Protein AF-A0A8J2EA40-F1 (afdb_monomer_lite)

Secondary structure (DSSP, 8-state):
-------HHHHHHHTSS-SSHHHHHHHHHHHHHHHHT-S-HHHHHHT--S-HHHHHHHHHHHHHHTT-HHHHHHHHT-S-HHHHHHHTT-HHHHSS-STTSSHHHHIIIIITTS-HHHHHHHHHHHHHH-TT-HHHHHHHHHHHHHHH-HHHHGGGGGTS-HHHHHHHHTTS---HHHHHHHHHH-HHHHHHHHHHHTT-GGG--GGGGTTTHHHHHHH-HHHHHHHHTT-S-PPPPPHHHHHHHHHHSHHHHHH-HHHHHTTS-HHHHHHHS-HHHHHHHHHHHHHH-GGGHHHHTSGGGTTS-HHHHHHHHHHHHHHHHSS-GGG-GGG--HHHHTTS-HHHHHHHHHHHHHHT--TTGGGGS-GGG-SGGGS-HHHHHHHHHHHHHHS-GGGHHHHHHHHHHHHHHHT-HHHHHHHHHHHHHHHTTS-HHHHHHHHHHHHHHSTTS---TT-

Foldseek 3Di:
DDDPPDDLVRVQLVPADDDDPVVSLVSLLVLLVVLLPDPDSPVCLVPDPGDPVSSLVSQLSNCLVVVPQVSLLVQLLDPDVSSLVSSLVSLVNQQPPDPCNALVNCLPRHPVRHDPVSLLSNLLSNLVRPLVPQVRLLSNLVSCCVPPNNVSSVSSLLRHDLVSVLVVLVVDQDFQVSLVSCCVVPVPSSLVSLVVCLVPPVRDDQVRCVVVLLVCCQPPVVSSLSNQQSDPRHAADDLVSLVSNCVRPVVVCLVPVVSCLVRHDLVSCLVPDDPVSLLSNLLVCLLVCVPCLVVCPDDSSVSDDPLSSLVSNQVSCCVNPVDGPLVPLVSCALVNLLNDDLVSSQVSLVVVVVVPPPPPPQLPDALSRNSLLSHALVRSVVVLVVVCVPDDPVSNLRSLLNNLSSCLSVLPQVSNLVSVVVCCVPCVPPDPVSVVSSVVSNVVRCPPHDHDPSD

Structure (mmCIF, N/CA/C/O backbone):
data_AF-A0A8J2EA40-F1
#
_entry.id   AF-A0A8J2EA40-F1
#
loop_
_atom_site.group_PDB
_atom_site.id
_atom_site.type_symbol
_atom_site.label_atom_id
_atom_site.label_alt_id
_atom_site.label_comp_id
_atom_site.label_asym_id
_atom_site.label_entity_id
_atom_site.label_seq_id
_atom_site.pdbx_PDB_ins_code
_atom_site.Cartn_x
_atom_site.Cartn_y
_atom_site.Cartn_z
_atom_site.occupancy
_atom_site.B_iso_or_equiv
_atom_site.auth_seq_id
_atom_site.auth_comp_id
_atom_site.auth_asym_id
_atom_site.auth_atom_id
_atom_site.pdbx_PDB_model_num
ATOM 1 N N . MET A 1 1 ? -12.574 29.149 -49.553 1.00 36.94 1 MET A N 1
ATOM 2 C CA . MET A 1 1 ? -12.068 27.848 -49.063 1.00 36.94 1 MET A CA 1
ATOM 3 C C . MET A 1 1 ? -10.629 27.710 -49.515 1.00 36.94 1 MET A C 1
ATOM 5 O O . MET A 1 1 ? -10.397 27.575 -50.707 1.00 36.94 1 MET A O 1
ATOM 9 N N . SER A 1 2 ? -9.678 27.846 -48.591 1.00 34.12 2 SER A N 1
ATOM 10 C CA . SER A 1 2 ? -8.262 27.623 -48.888 1.00 34.12 2 SER A CA 1
ATOM 11 C C . SER A 1 2 ? -8.058 26.129 -49.131 1.00 34.12 2 SER A C 1
ATOM 13 O O . SER A 1 2 ? -8.365 25.318 -48.256 1.00 34.12 2 SER A O 1
ATOM 15 N N . ILE A 1 3 ? -7.623 25.762 -50.335 1.00 39.41 3 ILE A N 1
ATOM 16 C CA . ILE A 1 3 ? -7.207 24.399 -50.654 1.00 39.41 3 ILE A CA 1
ATOM 17 C C . ILE A 1 3 ? -5.981 24.135 -49.779 1.00 39.41 3 ILE A C 1
ATOM 19 O O . ILE A 1 3 ? -4.915 24.689 -50.027 1.00 39.41 3 ILE A O 1
ATOM 23 N N . MET A 1 4 ? -6.140 23.337 -48.720 1.00 43.72 4 MET A N 1
ATOM 24 C CA . MET A 1 4 ? -5.004 22.811 -47.967 1.00 43.72 4 MET A CA 1
ATOM 25 C C . MET A 1 4 ? -4.127 22.039 -48.953 1.00 43.72 4 MET A C 1
ATOM 27 O O . MET A 1 4 ? -4.478 20.932 -49.367 1.00 43.72 4 MET A O 1
ATOM 31 N N . GLU A 1 5 ? -3.006 22.627 -49.362 1.00 45.50 5 GLU A N 1
ATOM 32 C CA . GLU A 1 5 ? -2.015 21.928 -50.164 1.00 45.50 5 GLU A CA 1
ATOM 33 C C . GLU A 1 5 ? -1.539 20.700 -49.382 1.00 45.50 5 GLU A C 1
ATOM 35 O O . GLU A 1 5 ? -0.847 20.793 -48.367 1.00 45.50 5 GLU A O 1
ATOM 40 N N . LEU A 1 6 ? -1.959 19.519 -49.839 1.00 56.78 6 LEU A N 1
ATOM 41 C CA . LEU A 1 6 ? -1.486 18.252 -49.303 1.00 56.78 6 LEU A CA 1
ATOM 42 C C . LEU A 1 6 ? 0.042 18.213 -49.406 1.00 56.78 6 LEU A C 1
ATOM 44 O O . LEU A 1 6 ? 0.597 18.400 -50.491 1.00 56.78 6 LEU A O 1
ATOM 48 N N . SER A 1 7 ? 0.703 17.930 -48.279 1.00 73.19 7 SER A N 1
ATOM 49 C CA . SER A 1 7 ? 2.152 17.716 -48.211 1.00 73.19 7 SER A CA 1
ATOM 50 C C . SER A 1 7 ? 2.620 16.782 -49.344 1.00 73.19 7 SER A C 1
ATOM 52 O O . SER A 1 7 ? 1.944 15.780 -49.601 1.00 73.19 7 SER A O 1
ATOM 54 N N . PRO A 1 8 ? 3.774 17.036 -49.995 1.00 75.12 8 PRO A N 1
ATOM 55 C CA . PRO A 1 8 ? 4.298 16.197 -51.080 1.00 75.12 8 PRO A CA 1
ATOM 56 C C . PRO A 1 8 ? 4.359 14.701 -50.739 1.00 75.12 8 PRO A C 1
ATOM 58 O O . PRO A 1 8 ? 4.125 13.851 -51.593 1.00 75.12 8 PRO A O 1
ATOM 61 N N . TYR A 1 9 ? 4.595 14.371 -49.464 1.00 78.75 9 TYR A N 1
ATOM 62 C CA . TYR A 1 9 ? 4.554 12.997 -48.964 1.00 78.75 9 TYR A CA 1
ATOM 63 C C . TYR A 1 9 ? 3.147 12.384 -49.019 1.00 78.75 9 TYR A C 1
ATOM 65 O O . TYR A 1 9 ? 2.987 11.229 -49.410 1.00 78.75 9 TYR A O 1
ATOM 73 N N . LEU A 1 10 ? 2.124 13.153 -48.632 1.00 77.12 10 LEU A N 1
ATOM 74 C CA . LEU A 1 10 ? 0.735 12.701 -48.648 1.00 77.12 10 LEU A CA 1
ATOM 75 C C . LEU A 1 10 ? 0.237 12.486 -50.075 1.00 77.12 10 LEU A C 1
ATOM 77 O O . LEU A 1 10 ? -0.485 11.526 -50.298 1.00 77.12 10 LEU A O 1
ATOM 81 N N . LYS A 1 11 ? 0.649 13.312 -51.042 1.00 81.38 11 LYS A N 1
ATOM 82 C CA . LYS A 1 11 ? 0.340 13.067 -52.462 1.00 81.38 11 LYS A CA 1
ATOM 83 C C . LYS A 1 11 ? 1.000 11.770 -52.947 1.00 81.38 11 LYS A C 1
ATOM 85 O O . LYS A 1 11 ? 0.308 10.859 -53.387 1.00 81.38 11 LYS A O 1
ATOM 90 N N . ALA A 1 12 ? 2.303 11.628 -52.707 1.00 83.25 12 ALA A N 1
ATOM 91 C CA . ALA A 1 12 ? 3.074 10.455 -53.112 1.00 83.25 12 ALA A CA 1
ATOM 92 C C . ALA A 1 12 ? 2.552 9.132 -52.520 1.00 83.25 12 ALA A C 1
ATOM 94 O O . ALA A 1 12 ? 2.499 8.116 -53.207 1.00 83.25 12 ALA A O 1
ATOM 95 N N . ILE A 1 13 ? 2.147 9.104 -51.243 1.00 81.62 13 ILE A N 1
ATOM 96 C CA . ILE A 1 13 ? 1.624 7.873 -50.628 1.00 81.62 13 ILE A CA 1
ATOM 97 C C . ILE A 1 13 ? 0.230 7.507 -51.159 1.00 81.62 13 ILE A C 1
ATOM 99 O O . ILE A 1 13 ? -0.165 6.342 -51.074 1.00 81.62 13 ILE A O 1
ATOM 103 N N . GLN A 1 14 ? -0.531 8.456 -51.721 1.00 83.56 14 GLN A N 1
ATOM 104 C CA . GLN A 1 14 ? -1.805 8.132 -52.370 1.00 83.56 14 GLN A CA 1
ATOM 105 C C . GLN A 1 14 ? -1.627 7.350 -53.671 1.00 83.56 14 GLN A C 1
ATOM 107 O O . GLN A 1 14 ? -2.450 6.484 -53.949 1.00 83.56 14 GLN A O 1
ATOM 112 N N . GLU A 1 15 ? -0.516 7.559 -54.373 1.00 82.88 15 GLU A N 1
ATOM 113 C CA . GLU A 1 15 ? -0.166 6.867 -55.623 1.00 82.88 15 GLU A CA 1
ATOM 114 C C . GLU A 1 15 ? 0.299 5.414 -55.400 1.00 82.88 15 GLU A C 1
ATOM 116 O O . GLU A 1 15 ? 0.370 4.618 -56.335 1.00 82.88 15 GLU A O 1
ATOM 121 N N . VAL A 1 16 ? 0.588 5.023 -54.153 1.00 84.69 16 VAL A N 1
ATOM 122 C CA . VAL A 1 16 ? 0.976 3.647 -53.815 1.00 84.69 16 VAL A CA 1
ATOM 123 C C . VAL A 1 16 ? -0.249 2.740 -53.732 1.00 84.69 16 VAL A C 1
ATOM 125 O O . VAL A 1 16 ? -1.196 3.018 -52.995 1.00 84.69 16 VAL A O 1
ATOM 128 N N . SER A 1 17 ? -0.175 1.587 -54.402 1.00 81.50 17 SER A N 1
ATOM 129 C CA . SER A 1 17 ? -1.202 0.542 -54.358 1.00 81.50 17 SER A CA 1
ATOM 130 C C . SER A 1 17 ? -1.531 0.103 -52.922 1.00 81.50 17 SER A C 1
ATOM 132 O O . SER A 1 17 ? -0.632 -0.291 -52.170 1.00 81.50 17 SER A O 1
ATOM 134 N N . GLY A 1 18 ? -2.816 0.104 -52.565 1.00 83.88 18 GLY A N 1
ATOM 135 C CA . GLY A 1 18 ? -3.320 -0.311 -51.253 1.00 83.88 18 GLY A CA 1
ATOM 136 C C . GLY A 1 18 ? -4.407 0.632 -50.744 1.00 83.88 18 GLY A C 1
ATOM 137 O O . GLY A 1 18 ? -4.333 1.839 -50.955 1.00 83.88 18 GLY A O 1
ATOM 138 N N . SER A 1 19 ? -5.411 0.091 -50.064 1.00 83.50 19 SER A N 1
ATOM 139 C CA . SER A 1 19 ? -6.543 0.855 -49.521 1.00 83.50 19 SER A CA 1
ATOM 140 C C . SER A 1 19 ? -6.271 1.381 -48.107 1.00 83.50 19 SER A C 1
ATOM 142 O O . SER A 1 19 ? -6.790 2.421 -47.707 1.00 83.50 19 SER A O 1
ATOM 144 N N . THR A 1 20 ? -5.393 0.703 -47.362 1.00 87.00 20 THR A N 1
ATOM 145 C CA . THR A 1 20 ? -5.011 1.069 -45.990 1.00 87.00 20 THR A CA 1
ATOM 146 C C . THR A 1 20 ? -3.537 1.477 -45.896 1.00 87.00 20 THR A C 1
ATOM 148 O O . THR A 1 20 ? -2.718 1.013 -46.697 1.00 87.00 20 THR A O 1
ATOM 151 N N . PRO A 1 21 ? -3.132 2.275 -44.883 1.00 81.00 21 PRO A N 1
ATOM 152 C CA . PRO A 1 21 ? -1.721 2.585 -44.653 1.00 81.00 21 PRO A CA 1
ATOM 153 C C . PRO A 1 21 ? -0.853 1.320 -44.609 1.00 81.00 21 PRO A C 1
ATOM 155 O O . PRO A 1 21 ? 0.149 1.225 -45.313 1.00 81.00 21 PRO A O 1
ATOM 158 N N . GLY A 1 22 ? -1.280 0.291 -43.869 1.00 84.06 22 GLY A N 1
ATOM 159 C CA . GLY A 1 22 ? -0.542 -0.970 -43.749 1.00 84.06 22 GLY A CA 1
ATOM 160 C C . GLY A 1 22 ? -0.351 -1.722 -45.074 1.00 84.06 22 GLY A C 1
ATOM 161 O O . GLY A 1 22 ? 0.662 -2.398 -45.255 1.00 84.06 22 GLY A O 1
ATOM 162 N N . GLU A 1 23 ? -1.285 -1.617 -46.020 1.00 86.50 23 GLU A N 1
ATOM 163 C CA . GLU A 1 23 ? -1.128 -2.172 -47.374 1.00 86.50 23 GLU A CA 1
ATOM 164 C C . GLU A 1 23 ? -0.116 -1.388 -48.201 1.00 86.50 23 GLU A C 1
ATOM 166 O O . GLU A 1 23 ? 0.748 -1.992 -48.837 1.00 86.50 23 GLU A O 1
ATOM 171 N N . LYS A 1 24 ? -0.152 -0.057 -48.111 1.00 86.12 24 LYS A N 1
ATOM 172 C CA . LYS A 1 24 ? 0.788 0.827 -48.809 1.00 86.12 24 LYS A CA 1
ATOM 173 C C . LYS A 1 24 ? 2.226 0.616 -48.331 1.00 86.12 24 LYS A C 1
ATOM 175 O O . LYS A 1 24 ? 3.139 0.461 -49.142 1.00 86.12 24 LYS A O 1
ATOM 180 N N . TYR A 1 25 ? 2.443 0.474 -47.019 1.00 85.38 25 TYR A N 1
ATOM 181 C CA . TYR A 1 25 ? 3.759 0.098 -46.478 1.00 85.38 25 TYR A CA 1
ATOM 182 C C . TYR A 1 25 ? 4.212 -1.292 -46.948 1.00 85.38 25 TYR A C 1
ATOM 184 O O . TYR A 1 25 ? 5.392 -1.477 -47.259 1.00 85.38 25 TYR A O 1
ATOM 192 N N . ARG A 1 26 ? 3.295 -2.268 -47.039 1.00 86.88 26 ARG A N 1
ATOM 193 C CA . ARG A 1 26 ? 3.602 -3.601 -47.588 1.00 86.88 26 ARG A CA 1
ATOM 194 C C . ARG A 1 26 ? 3.991 -3.527 -49.064 1.00 86.88 26 ARG A C 1
ATOM 196 O O . ARG A 1 26 ? 4.945 -4.199 -49.450 1.00 86.88 26 ARG A O 1
ATOM 203 N N . ALA A 1 27 ? 3.318 -2.706 -49.868 1.00 86.50 27 ALA A N 1
ATOM 204 C CA . ALA A 1 27 ? 3.673 -2.482 -51.268 1.00 86.50 27 ALA A CA 1
ATOM 205 C C . ALA A 1 27 ? 5.092 -1.906 -51.413 1.00 86.50 27 ALA A C 1
ATOM 207 O O . ALA A 1 27 ? 5.901 -2.477 -52.144 1.00 86.50 27 ALA A O 1
ATOM 208 N N . ILE A 1 28 ? 5.446 -0.880 -50.629 1.00 86.38 28 ILE A N 1
ATOM 209 C CA . ILE A 1 28 ? 6.811 -0.315 -50.604 1.00 86.38 28 ILE A CA 1
ATOM 210 C C . ILE A 1 28 ? 7.852 -1.394 -50.260 1.00 86.38 28 ILE A C 1
ATOM 212 O O . ILE A 1 28 ? 8.895 -1.497 -50.904 1.00 86.38 28 ILE A O 1
ATOM 216 N N . ASN A 1 29 ? 7.567 -2.246 -49.272 1.00 86.62 29 ASN A N 1
ATOM 217 C CA . ASN A 1 29 ? 8.498 -3.303 -48.869 1.00 86.62 29 ASN A CA 1
ATOM 218 C C . ASN A 1 29 ? 8.631 -4.409 -49.928 1.00 86.62 29 ASN A C 1
ATOM 220 O O . ASN A 1 29 ? 9.714 -4.967 -50.093 1.00 86.62 29 ASN A O 1
ATOM 224 N N . ARG A 1 30 ? 7.561 -4.713 -50.676 1.00 88.31 30 ARG A N 1
ATOM 225 C CA . ARG A 1 30 ? 7.625 -5.639 -51.820 1.00 88.31 30 ARG A CA 1
ATOM 226 C C . ARG A 1 30 ? 8.523 -5.095 -52.927 1.00 88.31 30 ARG A C 1
ATOM 228 O O . ARG A 1 30 ? 9.277 -5.870 -53.507 1.00 88.31 30 ARG A O 1
ATOM 235 N N . ILE A 1 31 ? 8.468 -3.789 -53.197 1.00 87.06 31 ILE A N 1
ATOM 236 C CA . ILE A 1 31 ? 9.365 -3.135 -54.161 1.00 87.06 31 ILE A CA 1
ATOM 237 C C . ILE A 1 31 ? 10.819 -3.288 -53.705 1.00 87.06 31 ILE A C 1
ATOM 239 O O . ILE A 1 31 ? 11.643 -3.781 -54.472 1.00 87.06 31 ILE A O 1
ATOM 243 N N . ALA A 1 32 ? 11.120 -2.964 -52.442 1.00 87.19 32 ALA A N 1
ATOM 244 C CA . ALA A 1 32 ? 12.459 -3.147 -51.879 1.00 87.19 32 ALA A CA 1
ATOM 245 C C . ALA A 1 32 ? 12.950 -4.597 -52.022 1.00 87.19 32 ALA A C 1
ATOM 247 O O . ALA A 1 32 ? 14.068 -4.827 -52.475 1.00 87.19 32 ALA A O 1
ATOM 248 N N . PHE A 1 33 ? 12.098 -5.580 -51.712 1.00 86.38 33 PHE A N 1
ATOM 249 C CA . PHE A 1 33 ? 12.449 -6.997 -51.813 1.00 86.38 33 PHE A CA 1
ATOM 250 C C . PHE A 1 33 ? 12.728 -7.448 -53.252 1.00 86.38 33 PHE A C 1
ATOM 252 O O . PHE A 1 33 ? 13.712 -8.142 -53.487 1.00 86.38 33 PHE A O 1
ATOM 259 N N . LYS A 1 34 ? 11.917 -7.016 -54.226 1.00 86.50 34 LYS A N 1
ATOM 260 C CA . LYS A 1 34 ? 12.163 -7.304 -55.651 1.00 86.50 34 LYS A CA 1
ATOM 261 C C . LYS A 1 34 ? 13.506 -6.741 -56.120 1.00 86.50 34 LYS A C 1
ATOM 263 O O . LYS A 1 34 ? 14.219 -7.392 -56.877 1.00 86.50 34 LYS A O 1
ATOM 268 N N . LEU A 1 35 ? 13.856 -5.541 -55.657 1.00 87.25 35 LEU A N 1
ATOM 269 C CA . LEU A 1 35 ? 15.105 -4.884 -56.032 1.00 87.25 35 LEU A CA 1
ATOM 270 C C . LEU A 1 35 ? 16.344 -5.551 -55.420 1.00 87.25 35 LEU A C 1
ATOM 272 O O . LEU A 1 35 ? 17.404 -5.476 -56.034 1.00 87.25 35 LEU A O 1
ATOM 276 N N . LEU A 1 36 ? 16.228 -6.249 -54.282 1.00 86.44 36 LEU A N 1
ATOM 277 C CA . LEU A 1 36 ? 17.349 -6.995 -53.684 1.00 86.44 36 LEU A CA 1
ATOM 278 C C . LEU A 1 36 ? 17.890 -8.104 -54.597 1.00 86.44 36 LEU A C 1
ATOM 280 O O . LEU A 1 36 ? 19.070 -8.427 -54.516 1.00 86.44 36 LEU A O 1
ATOM 284 N N . SER A 1 37 ? 17.056 -8.665 -55.476 1.00 80.62 37 SER A N 1
ATOM 285 C CA . SER A 1 37 ? 17.460 -9.691 -56.447 1.00 80.62 37 SER A CA 1
ATOM 286 C C . SER A 1 37 ? 18.111 -9.116 -57.714 1.00 80.62 37 SER A C 1
ATOM 288 O O . SER A 1 37 ? 18.536 -9.875 -58.585 1.00 80.62 37 SER A O 1
ATOM 290 N N . SER A 1 38 ? 18.186 -7.788 -57.854 1.00 82.56 38 SER A N 1
ATOM 291 C CA . SER A 1 38 ? 18.781 -7.145 -59.029 1.00 82.56 38 SER A CA 1
ATOM 292 C C . SER A 1 38 ? 20.309 -7.142 -58.973 1.00 82.56 38 SER A C 1
ATOM 294 O O . SER A 1 38 ? 20.906 -6.777 -57.961 1.00 82.56 38 SER A O 1
ATOM 296 N N . ARG A 1 39 ? 20.959 -7.431 -60.111 1.00 72.94 39 ARG A N 1
ATOM 297 C CA . ARG A 1 39 ? 22.425 -7.326 -60.266 1.00 72.94 39 ARG A CA 1
ATOM 298 C C . ARG A 1 39 ? 22.952 -5.899 -60.067 1.00 72.94 39 ARG A C 1
ATOM 300 O O . ARG A 1 39 ? 24.112 -5.730 -59.713 1.00 72.94 39 ARG A O 1
ATOM 307 N N . ASN A 1 40 ? 22.131 -4.870 -60.306 1.00 82.12 40 ASN A N 1
ATOM 308 C CA . ASN A 1 40 ? 22.517 -3.471 -60.104 1.00 82.12 40 ASN A CA 1
ATOM 309 C C . ASN A 1 40 ? 21.381 -2.678 -59.449 1.00 82.12 40 ASN A C 1
ATOM 311 O O . ASN A 1 40 ? 20.552 -2.044 -60.111 1.00 82.12 40 ASN A O 1
ATOM 315 N N . ILE A 1 41 ? 21.375 -2.710 -58.119 1.00 82.19 41 ILE A N 1
ATOM 316 C CA . ILE A 1 41 ? 20.369 -2.073 -57.266 1.00 82.19 41 ILE A CA 1
ATOM 317 C C . ILE A 1 41 ? 20.305 -0.558 -57.500 1.00 82.19 41 ILE A C 1
ATOM 319 O O . ILE A 1 41 ? 19.214 -0.023 -57.673 1.00 82.19 41 ILE A O 1
ATOM 323 N N . LYS A 1 42 ? 21.453 0.131 -57.595 1.00 79.50 42 LYS A N 1
ATOM 324 C CA . LYS A 1 42 ? 21.507 1.592 -57.800 1.00 79.50 42 LYS A CA 1
ATOM 325 C C . LYS A 1 42 ? 20.849 2.012 -59.116 1.00 79.50 42 LYS A C 1
ATOM 327 O O . LYS A 1 42 ? 20.082 2.970 -59.140 1.00 79.50 42 LYS A O 1
ATOM 332 N N . ARG A 1 43 ? 21.118 1.292 -60.211 1.00 79.81 43 ARG A N 1
ATOM 333 C CA . ARG A 1 43 ? 20.484 1.562 -61.514 1.00 79.81 43 ARG A CA 1
ATOM 334 C C . ARG A 1 43 ? 18.992 1.228 -61.493 1.00 79.81 43 ARG A C 1
ATOM 336 O O . ARG A 1 43 ? 18.191 1.994 -62.012 1.00 79.81 43 ARG A O 1
ATOM 343 N N . SER A 1 44 ? 18.627 0.115 -60.859 1.00 81.56 44 SER A N 1
ATOM 344 C CA . SER A 1 44 ? 17.232 -0.343 -60.781 1.00 81.56 44 SER A CA 1
ATOM 345 C C . SER A 1 44 ? 16.358 0.602 -59.959 1.00 81.56 44 SER A C 1
ATOM 347 O O . SER A 1 44 ? 15.199 0.812 -60.288 1.00 81.56 44 SER A O 1
ATOM 349 N N . LEU A 1 45 ? 16.928 1.202 -58.917 1.00 81.88 45 LEU A N 1
ATOM 350 C CA . LEU A 1 45 ? 16.254 2.189 -58.091 1.00 81.88 45 LEU A CA 1
ATOM 351 C C . LEU A 1 45 ? 16.104 3.546 -58.799 1.00 81.88 45 LEU A C 1
ATOM 353 O O . LEU A 1 45 ? 15.044 4.160 -58.712 1.00 81.88 45 LEU A O 1
ATOM 357 N N . LYS A 1 46 ? 17.128 4.000 -59.539 1.00 81.50 46 LYS A N 1
ATOM 358 C CA . LYS A 1 46 ? 17.033 5.223 -60.359 1.00 81.50 46 LYS A CA 1
ATOM 359 C C . LYS A 1 46 ? 15.940 5.115 -61.421 1.00 81.50 46 LYS A C 1
ATOM 361 O O . LYS A 1 46 ? 15.195 6.067 -61.620 1.00 81.50 46 LYS A O 1
ATOM 366 N N . ASN A 1 47 ? 15.829 3.943 -62.043 1.00 81.81 47 ASN A N 1
ATOM 367 C CA . ASN A 1 47 ? 14.856 3.653 -6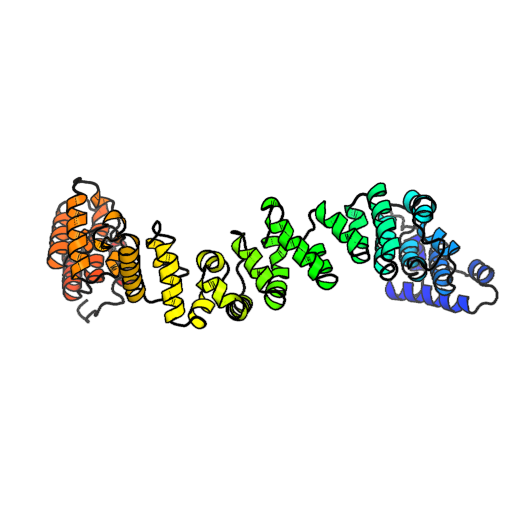3.096 1.00 81.81 47 ASN A CA 1
ATOM 368 C C . ASN A 1 47 ? 13.479 3.229 -62.558 1.00 81.81 47 ASN A C 1
ATOM 370 O O . ASN A 1 47 ? 12.609 2.860 -63.343 1.00 81.81 47 ASN A O 1
ATOM 374 N N . LEU A 1 48 ? 13.289 3.218 -61.236 1.00 82.75 48 LEU A N 1
ATOM 375 C CA . LEU A 1 48 ? 12.017 2.861 -60.6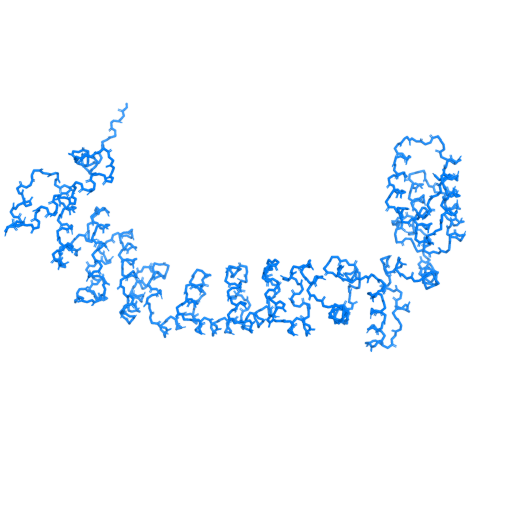32 1.00 82.75 48 LEU A CA 1
ATOM 376 C C . LEU A 1 48 ? 11.017 4.002 -60.859 1.00 82.75 48 LEU A C 1
ATOM 378 O O . LEU A 1 48 ? 11.221 5.110 -60.357 1.00 82.75 48 LEU A O 1
ATOM 382 N N . ASP A 1 49 ? 9.934 3.703 -61.573 1.00 81.19 49 ASP A N 1
ATOM 383 C CA . ASP A 1 49 ? 8.786 4.596 -61.720 1.00 81.19 49 ASP A CA 1
ATOM 384 C C . ASP A 1 49 ? 7.992 4.631 -60.404 1.00 81.19 49 ASP A C 1
ATOM 386 O O . ASP A 1 49 ? 7.103 3.818 -60.144 1.00 81.19 49 ASP A O 1
ATOM 390 N N . PHE A 1 50 ? 8.455 5.475 -59.481 1.00 81.12 50 PHE A N 1
ATOM 391 C CA . PHE A 1 50 ? 7.935 5.590 -58.124 1.00 81.12 50 PHE A CA 1
ATOM 392 C C . PHE A 1 50 ? 8.238 6.979 -57.556 1.00 81.12 50 PHE A C 1
ATOM 394 O O . PHE A 1 50 ? 9.286 7.541 -57.885 1.00 81.12 50 PHE A O 1
ATOM 401 N N . PRO A 1 51 ? 7.396 7.540 -56.670 1.00 83.00 51 PRO A N 1
ATOM 402 C CA . PRO A 1 51 ? 7.620 8.884 -56.150 1.00 83.00 51 PRO A CA 1
ATOM 403 C C . PRO A 1 51 ? 8.958 9.020 -55.420 1.00 83.00 51 PRO A C 1
ATOM 405 O O . PRO A 1 51 ? 9.261 8.243 -54.511 1.00 83.00 51 PRO A O 1
ATOM 408 N N . GLU A 1 52 ? 9.736 10.048 -55.764 1.00 80.00 52 GLU A N 1
ATOM 409 C CA . GLU A 1 52 ? 11.099 10.262 -55.249 1.00 80.00 52 GLU A CA 1
ATOM 410 C C . GLU A 1 52 ? 11.146 10.314 -53.711 1.00 80.00 52 GLU A C 1
ATOM 412 O O . GLU A 1 52 ? 11.993 9.696 -53.068 1.00 80.00 52 GLU A O 1
ATOM 417 N N . VAL A 1 53 ? 10.146 10.954 -53.096 1.00 79.31 53 VAL A N 1
ATOM 418 C CA . VAL A 1 53 ? 10.004 11.052 -51.632 1.00 79.31 53 VAL A CA 1
ATOM 419 C C . VAL A 1 53 ? 9.842 9.672 -50.972 1.00 79.31 53 VAL A C 1
ATOM 421 O O . VAL A 1 53 ? 10.238 9.481 -49.819 1.00 79.31 53 VAL A O 1
ATOM 424 N N . LEU A 1 54 ? 9.276 8.696 -51.690 1.00 84.69 54 LEU A N 1
ATOM 425 C CA . LEU A 1 54 ? 9.093 7.323 -51.221 1.00 84.69 54 LEU A CA 1
ATOM 426 C C . LEU A 1 54 ? 10.227 6.385 -51.656 1.00 84.69 54 LEU A C 1
ATOM 428 O O . LEU A 1 54 ? 10.409 5.351 -51.008 1.00 84.69 54 LEU A O 1
ATOM 432 N N . LYS A 1 55 ? 11.027 6.739 -52.675 1.00 86.75 55 LYS A N 1
ATOM 433 C CA . LYS A 1 55 ? 12.249 5.992 -53.028 1.00 86.75 55 LYS A CA 1
ATOM 434 C C . LYS A 1 55 ? 13.213 5.925 -51.849 1.00 86.75 55 LYS A C 1
ATOM 436 O O . LYS A 1 55 ? 13.723 4.848 -51.568 1.00 86.75 55 LYS A O 1
ATOM 441 N N . LEU A 1 56 ? 13.334 7.002 -51.069 1.00 86.88 56 LEU A N 1
ATOM 442 C CA . LEU A 1 56 ? 14.108 7.005 -49.818 1.00 86.88 56 LEU A CA 1
ATOM 443 C C . LEU A 1 56 ? 13.651 5.906 -48.836 1.00 86.88 56 LEU A C 1
ATOM 445 O O . LEU A 1 56 ? 14.463 5.296 -48.146 1.00 86.88 56 LEU A O 1
ATOM 449 N N . LEU A 1 57 ? 12.350 5.595 -48.772 1.00 88.94 57 LEU A N 1
ATOM 450 C CA . LEU A 1 57 ? 11.842 4.522 -47.904 1.00 88.94 57 LEU A CA 1
ATOM 451 C C . LEU A 1 57 ? 12.197 3.122 -48.421 1.00 88.94 57 LEU A C 1
ATOM 453 O O . LEU A 1 57 ? 12.337 2.195 -47.615 1.00 88.94 57 LEU A O 1
ATOM 457 N N . VAL A 1 58 ? 12.309 2.970 -49.742 1.00 89.50 58 VAL A N 1
ATOM 458 C CA . VAL A 1 58 ? 12.773 1.748 -50.414 1.00 89.50 58 VAL A CA 1
ATOM 459 C C . VAL A 1 58 ? 14.281 1.584 -50.205 1.00 89.50 58 VAL A C 1
ATOM 461 O O . VAL A 1 58 ? 14.717 0.508 -49.801 1.00 89.50 58 VAL A O 1
ATOM 464 N N . GLU A 1 59 ? 15.058 2.653 -50.393 1.00 90.38 59 GLU A N 1
ATOM 465 C CA . GLU A 1 59 ? 16.510 2.700 -50.167 1.00 90.38 59 GLU A CA 1
ATOM 466 C C . GLU A 1 59 ? 16.893 2.250 -48.767 1.00 90.38 59 GLU A C 1
ATOM 468 O O . GLU A 1 59 ? 17.738 1.370 -48.612 1.00 90.38 59 GLU A O 1
ATOM 473 N N . VAL A 1 60 ? 16.243 2.812 -47.746 1.00 92.94 60 VAL A N 1
ATOM 474 C CA . VAL A 1 60 ? 16.524 2.455 -46.351 1.00 92.94 60 VAL A CA 1
ATOM 475 C C . VAL A 1 60 ? 16.220 0.989 -46.078 1.00 92.94 60 VAL A C 1
ATOM 477 O O . VAL A 1 60 ? 16.967 0.328 -45.360 1.00 92.94 60 VAL A O 1
ATOM 480 N N . GLU A 1 61 ? 15.144 0.454 -46.656 1.00 91.44 61 GLU A N 1
ATOM 481 C CA . GLU A 1 61 ? 14.785 -0.950 -46.463 1.00 91.44 61 GLU A CA 1
ATOM 482 C C . GLU A 1 61 ? 15.788 -1.891 -47.146 1.00 91.44 61 GLU A C 1
ATOM 484 O O . GLU A 1 61 ? 16.169 -2.909 -46.563 1.00 91.44 61 GLU A O 1
ATOM 489 N N . ILE A 1 62 ? 16.279 -1.525 -48.332 1.00 91.44 62 ILE A N 1
ATOM 490 C CA . ILE A 1 62 ? 17.361 -2.239 -49.020 1.00 91.44 62 ILE A CA 1
ATOM 491 C C . ILE A 1 62 ? 18.654 -2.179 -48.195 1.00 91.44 62 ILE A C 1
ATOM 493 O O . ILE A 1 62 ? 19.231 -3.224 -47.888 1.00 91.44 62 ILE A O 1
ATOM 497 N N . ALA A 1 63 ? 19.075 -0.983 -47.773 1.00 92.44 63 ALA A N 1
ATOM 498 C CA . ALA A 1 63 ? 20.284 -0.774 -46.976 1.00 92.44 63 ALA A CA 1
ATOM 499 C C . ALA A 1 63 ? 20.252 -1.569 -45.664 1.00 92.44 63 ALA A C 1
ATOM 501 O O . ALA A 1 63 ? 21.241 -2.195 -45.274 1.00 92.44 63 ALA A O 1
ATOM 502 N N . ARG A 1 64 ? 19.086 -1.619 -45.010 1.00 93.25 64 ARG A N 1
ATOM 503 C CA . ARG A 1 64 ? 18.857 -2.399 -43.788 1.00 93.25 64 ARG A CA 1
ATOM 504 C C . ARG A 1 64 ? 19.070 -3.894 -44.004 1.00 93.25 64 ARG A C 1
ATOM 506 O O . ARG A 1 64 ? 19.612 -4.559 -43.119 1.00 93.25 64 ARG A O 1
ATOM 513 N N . LYS A 1 65 ? 18.625 -4.425 -45.146 1.00 90.44 65 LYS A N 1
ATOM 514 C CA . LYS A 1 65 ? 18.745 -5.846 -45.504 1.00 90.44 65 LYS A CA 1
ATOM 515 C C . LYS A 1 65 ? 20.161 -6.218 -45.935 1.00 90.44 65 LYS A C 1
ATOM 517 O O . LYS A 1 65 ? 20.639 -7.274 -45.538 1.00 90.44 65 LYS A O 1
ATOM 522 N N . LEU A 1 66 ? 20.833 -5.336 -46.671 1.00 90.94 66 LEU A N 1
ATOM 523 C CA . LEU A 1 66 ? 22.216 -5.521 -47.128 1.00 90.94 66 LEU A CA 1
ATOM 524 C C . LEU A 1 66 ? 23.274 -5.135 -46.086 1.00 90.94 66 LEU A C 1
ATOM 526 O O . LEU A 1 66 ? 24.462 -5.214 -46.376 1.00 90.94 66 LEU A O 1
ATOM 530 N N . ARG A 1 67 ? 22.853 -4.711 -44.890 1.00 91.75 67 ARG A N 1
ATOM 531 C CA . ARG A 1 67 ? 23.730 -4.241 -43.810 1.00 91.75 67 ARG A CA 1
ATOM 532 C C . ARG A 1 67 ? 24.698 -3.130 -44.244 1.00 91.75 67 ARG A C 1
ATOM 534 O O . ARG A 1 67 ? 25.881 -3.184 -43.936 1.00 91.75 67 ARG A O 1
ATOM 541 N N . GLN A 1 68 ? 24.197 -2.126 -44.965 1.00 91.81 68 GLN A N 1
ATOM 542 C CA . GLN A 1 68 ? 24.997 -1.004 -45.477 1.00 91.81 68 GLN A CA 1
ATOM 543 C C . GLN A 1 68 ? 25.008 0.167 -44.480 1.00 91.81 68 GLN A C 1
ATOM 545 O O . GLN A 1 68 ? 24.016 0.897 -44.397 1.00 91.81 68 GLN A O 1
ATOM 550 N N . PRO A 1 69 ? 26.091 0.366 -43.706 1.00 90.31 69 PRO A N 1
ATOM 551 C CA . PRO A 1 69 ? 26.082 1.291 -42.577 1.00 90.31 69 PRO A CA 1
ATOM 552 C C . PRO A 1 69 ? 26.013 2.765 -43.003 1.00 90.31 69 PRO A C 1
ATOM 554 O O . PRO A 1 69 ? 25.258 3.520 -42.396 1.00 90.31 69 PRO A O 1
ATOM 557 N N . ASP A 1 70 ? 26.694 3.162 -44.083 1.00 91.25 70 ASP A N 1
ATOM 558 C CA . ASP A 1 70 ? 26.693 4.553 -44.571 1.00 91.25 70 ASP A CA 1
ATOM 559 C C . ASP A 1 70 ? 25.295 5.021 -44.997 1.00 91.25 70 ASP A C 1
ATOM 561 O O . ASP A 1 70 ? 24.873 6.138 -44.711 1.00 91.25 70 ASP A O 1
ATOM 565 N N . MET A 1 71 ? 24.526 4.137 -45.636 1.00 91.31 71 MET A N 1
ATOM 566 C CA . MET A 1 71 ? 23.165 4.458 -46.064 1.00 91.31 71 MET A CA 1
ATOM 567 C C . MET A 1 71 ? 22.200 4.573 -44.880 1.00 91.31 71 MET A C 1
ATOM 569 O O . MET A 1 71 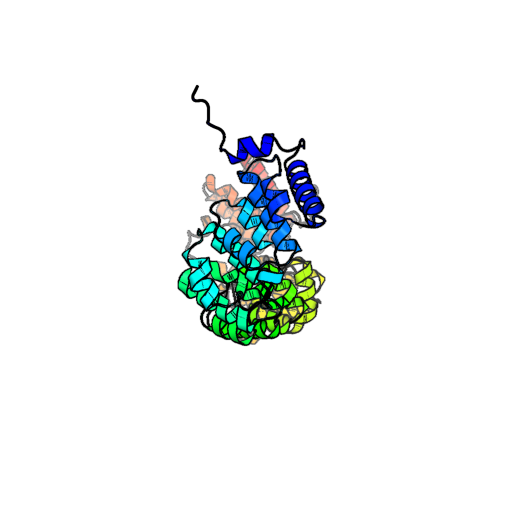? 21.311 5.423 -44.891 1.00 91.31 71 MET A O 1
ATOM 573 N N . ILE A 1 72 ? 22.378 3.747 -43.842 1.00 94.50 72 ILE A N 1
ATOM 574 C CA . ILE A 1 72 ? 21.608 3.886 -42.600 1.00 94.50 72 ILE A CA 1
ATOM 575 C C . ILE A 1 72 ? 21.967 5.197 -41.898 1.00 94.50 72 ILE A C 1
ATOM 577 O O . ILE A 1 72 ? 21.064 5.903 -41.454 1.00 94.50 72 ILE A O 1
ATOM 581 N N . LEU A 1 73 ? 23.247 5.565 -41.849 1.00 93.25 73 LEU A N 1
ATOM 582 C CA . LEU A 1 73 ? 23.698 6.825 -41.263 1.00 93.25 73 LEU A CA 1
ATOM 583 C C . LEU A 1 73 ? 23.029 8.042 -41.915 1.00 93.25 73 LEU A C 1
ATOM 585 O O . LEU A 1 73 ? 22.458 8.874 -41.208 1.00 93.25 73 LEU A O 1
ATOM 589 N N . GLU A 1 74 ? 23.057 8.136 -43.244 1.00 92.50 74 GLU A N 1
ATOM 590 C CA . GLU A 1 74 ? 22.423 9.252 -43.957 1.00 92.50 74 GLU A CA 1
ATOM 591 C C . GLU A 1 74 ? 20.902 9.268 -43.757 1.00 92.50 74 GLU A C 1
ATOM 593 O O . GLU A 1 74 ? 20.296 10.322 -43.546 1.00 92.50 74 GLU A O 1
ATOM 598 N N . ALA A 1 75 ? 20.275 8.092 -43.697 1.00 93.06 75 ALA A N 1
ATOM 599 C CA . ALA A 1 75 ? 18.854 7.979 -43.399 1.00 93.06 75 ALA A CA 1
ATOM 600 C C . ALA A 1 75 ? 18.485 8.491 -41.997 1.00 93.06 75 ALA A C 1
ATOM 602 O O . ALA A 1 75 ? 17.432 9.111 -41.829 1.00 93.06 75 ALA A O 1
ATOM 603 N N . LEU A 1 76 ? 19.344 8.280 -40.993 1.00 94.12 76 LEU A N 1
ATOM 604 C CA . LEU A 1 76 ? 19.133 8.784 -39.630 1.00 94.12 76 LEU A CA 1
ATOM 605 C C . LEU A 1 76 ? 19.185 10.317 -39.549 1.00 94.12 76 LEU A C 1
ATOM 607 O O . LEU A 1 76 ? 18.506 10.900 -38.700 1.00 94.12 76 LEU A O 1
ATOM 611 N N . LYS A 1 77 ? 19.934 10.967 -40.449 1.00 93.06 77 LYS A N 1
ATOM 612 C CA . LYS A 1 77 ? 20.035 12.433 -40.568 1.00 93.06 77 LYS A CA 1
ATOM 613 C C . LYS A 1 77 ? 18.838 13.068 -41.288 1.00 93.06 77 LYS A C 1
ATOM 615 O O . LYS A 1 77 ? 18.714 14.291 -41.327 1.00 93.06 77 LYS A O 1
ATOM 620 N N . SER A 1 78 ? 17.934 12.261 -41.846 1.00 89.94 78 SER A N 1
ATOM 621 C CA . SER A 1 78 ? 16.803 12.761 -42.625 1.00 89.94 78 SER A CA 1
ATOM 622 C C . SER A 1 78 ? 15.842 13.627 -41.801 1.00 89.94 78 SER A C 1
ATOM 624 O O . SER A 1 78 ? 15.496 13.325 -40.654 1.00 89.94 78 SER A O 1
ATOM 626 N N . LYS A 1 79 ? 15.320 14.685 -42.435 1.00 85.69 79 LYS A N 1
ATOM 627 C CA . LYS A 1 79 ? 14.195 15.476 -41.905 1.00 85.69 79 LYS A CA 1
ATOM 628 C C . LYS A 1 79 ? 12.866 14.714 -41.984 1.00 85.69 79 LYS A C 1
ATOM 630 O O . LYS A 1 79 ? 11.924 15.061 -41.273 1.00 85.69 79 LYS A O 1
ATOM 635 N N . ASN A 1 80 ? 12.780 13.674 -42.820 1.00 86.56 80 ASN A N 1
ATOM 636 C CA . ASN A 1 80 ? 11.586 12.848 -42.936 1.00 86.56 80 ASN A CA 1
ATOM 637 C C . ASN A 1 80 ? 11.558 11.786 -41.824 1.00 86.56 80 ASN A C 1
ATOM 639 O O . ASN A 1 80 ? 12.346 10.841 -41.814 1.00 86.56 80 ASN A O 1
ATOM 643 N N . TRP A 1 81 ? 10.613 11.928 -40.894 1.00 85.25 81 TRP A N 1
ATOM 644 C CA . TRP A 1 81 ? 10.504 11.055 -39.725 1.00 85.25 81 TRP A CA 1
ATOM 645 C C . TRP A 1 81 ? 10.224 9.581 -40.079 1.00 85.25 81 TRP A C 1
ATOM 647 O O . TRP A 1 81 ? 10.643 8.693 -39.341 1.00 85.25 81 TRP A O 1
ATOM 657 N N . GLU A 1 82 ? 9.568 9.306 -41.211 1.00 87.19 82 GLU A N 1
ATOM 658 C CA . GLU A 1 82 ? 9.288 7.946 -41.702 1.00 87.19 82 GLU A CA 1
ATOM 659 C C . GLU A 1 82 ? 10.566 7.220 -42.138 1.00 87.19 82 GLU A C 1
ATOM 661 O O . GLU A 1 82 ? 10.737 6.026 -41.884 1.00 87.19 82 GLU A O 1
ATOM 666 N N . VAL A 1 83 ? 11.492 7.962 -42.754 1.00 90.56 83 VAL A N 1
ATOM 667 C CA . VAL A 1 83 ? 12.814 7.465 -43.164 1.00 90.56 83 VAL A CA 1
ATOM 668 C C . VAL A 1 83 ? 13.609 7.072 -41.920 1.00 90.56 83 VAL A C 1
ATOM 670 O O . VAL A 1 83 ? 14.092 5.942 -41.825 1.00 90.56 83 VAL A O 1
ATOM 673 N N . VAL A 1 84 ? 13.639 7.949 -40.911 1.00 93.12 84 VAL A N 1
ATOM 674 C CA . VAL A 1 84 ? 14.295 7.673 -39.623 1.00 93.12 84 VAL A CA 1
ATOM 675 C C . VAL A 1 84 ? 13.647 6.484 -38.916 1.00 93.12 84 VAL A C 1
ATOM 677 O O . VAL A 1 84 ? 14.357 5.601 -38.440 1.00 93.12 84 VAL A O 1
ATOM 680 N N . MET A 1 85 ? 12.311 6.399 -38.889 1.00 91.56 85 MET A N 1
ATOM 681 C CA . MET A 1 85 ? 11.583 5.280 -38.276 1.00 91.56 85 MET A CA 1
ATOM 682 C C . MET A 1 85 ? 11.938 3.926 -38.901 1.00 91.56 85 MET A C 1
ATOM 684 O O . MET A 1 85 ? 11.963 2.913 -38.199 1.00 91.56 85 MET A O 1
ATOM 688 N N . ARG A 1 86 ? 12.203 3.881 -40.209 1.00 91.31 86 ARG A N 1
ATOM 689 C CA . ARG A 1 86 ? 12.685 2.662 -40.870 1.00 91.31 86 ARG A CA 1
ATOM 690 C C . ARG A 1 86 ? 14.153 2.390 -40.555 1.00 91.31 86 ARG A C 1
ATOM 692 O O . ARG A 1 86 ? 14.489 1.246 -40.256 1.00 91.31 86 ARG A O 1
ATOM 699 N N . ALA A 1 87 ? 14.996 3.420 -40.563 1.00 95.19 87 ALA A N 1
ATOM 700 C CA . ALA A 1 87 ? 16.427 3.293 -40.298 1.00 95.19 87 ALA A CA 1
ATOM 701 C C . ALA A 1 87 ? 16.712 2.758 -38.885 1.00 95.19 87 ALA A C 1
ATOM 703 O O . ALA A 1 87 ? 17.505 1.832 -38.729 1.00 95.19 87 ALA A O 1
ATOM 704 N N . VAL A 1 88 ? 15.990 3.232 -37.860 1.00 95.69 88 VAL A N 1
ATOM 705 C CA . VAL A 1 88 ? 16.165 2.757 -36.471 1.00 95.69 88 VAL A CA 1
ATOM 706 C C . VAL A 1 88 ? 15.797 1.279 -36.258 1.00 95.69 88 VAL A C 1
ATOM 708 O O . VAL A 1 88 ? 16.138 0.707 -35.229 1.00 95.69 88 VAL A O 1
ATOM 711 N N . LYS A 1 89 ? 15.134 0.625 -37.226 1.00 94.56 89 LYS A N 1
ATOM 712 C CA . LYS A 1 89 ? 14.863 -0.828 -37.195 1.00 94.56 89 LYS A CA 1
ATOM 713 C C . LYS A 1 89 ? 16.062 -1.676 -37.637 1.00 94.56 89 LYS A C 1
ATOM 715 O O . LYS A 1 89 ? 15.970 -2.905 -37.640 1.00 94.56 89 LYS A O 1
ATOM 720 N N . ALA A 1 90 ? 17.162 -1.060 -38.062 1.00 94.75 90 ALA A N 1
ATOM 721 C CA . ALA A 1 90 ? 18.414 -1.744 -38.361 1.00 94.75 90 ALA A CA 1
ATOM 722 C C . ALA A 1 90 ? 19.148 -2.116 -37.059 1.00 94.75 90 ALA A C 1
ATOM 724 O O . ALA A 1 90 ? 20.147 -1.495 -36.724 1.00 94.75 90 ALA A O 1
ATOM 725 N N . SER A 1 91 ? 18.660 -3.113 -36.311 1.00 93.88 91 SER A N 1
ATOM 726 C CA . SER A 1 91 ? 19.218 -3.510 -35.000 1.00 93.88 91 SER A CA 1
ATOM 727 C C . SER A 1 91 ? 20.740 -3.709 -35.005 1.00 93.88 91 SER A C 1
ATOM 729 O O . SER A 1 91 ? 21.429 -3.223 -34.115 1.00 93.88 91 SER A O 1
ATOM 731 N N . TRP A 1 92 ? 21.270 -4.335 -36.061 1.00 93.44 92 TRP A N 1
ATOM 732 C CA . TRP A 1 92 ? 22.705 -4.567 -36.281 1.00 93.44 92 TRP A CA 1
ATOM 733 C C . TRP A 1 92 ? 23.553 -3.284 -36.368 1.00 93.44 92 TRP A C 1
ATOM 735 O O . TRP A 1 92 ? 24.770 -3.357 -36.271 1.00 93.44 92 TRP A O 1
ATOM 745 N N . PHE A 1 93 ? 22.944 -2.115 -36.583 1.00 94.56 93 PHE A N 1
ATOM 746 C CA . PHE A 1 93 ? 23.641 -0.824 -36.596 1.00 94.56 93 PHE A CA 1
ATOM 747 C C . PHE A 1 93 ? 23.814 -0.242 -35.181 1.00 94.56 93 PHE A C 1
ATOM 749 O O . PHE A 1 93 ? 24.680 0.601 -34.951 1.00 94.56 93 PHE A O 1
ATOM 756 N N . PHE A 1 94 ? 22.994 -0.678 -34.221 1.00 94.88 94 PHE A N 1
ATOM 757 C CA . PHE A 1 94 ? 22.930 -0.111 -32.869 1.00 94.88 94 PHE A CA 1
ATOM 758 C C . PHE A 1 94 ? 23.482 -1.042 -31.787 1.00 94.88 94 PHE A C 1
ATOM 760 O O . PHE A 1 94 ? 23.542 -0.635 -30.635 1.00 94.88 94 PHE A O 1
ATOM 767 N N . ASN A 1 95 ? 23.872 -2.270 -32.129 1.00 91.38 95 ASN A N 1
ATOM 768 C CA . ASN A 1 95 ? 24.233 -3.313 -31.164 1.00 91.38 95 ASN A CA 1
ATOM 769 C C . ASN A 1 95 ? 25.714 -3.327 -30.741 1.00 91.38 95 ASN A C 1
ATOM 771 O O . ASN A 1 95 ? 26.140 -4.281 -30.111 1.00 91.38 95 ASN A O 1
ATOM 775 N N . GLY A 1 96 ? 26.512 -2.330 -31.131 1.00 87.94 96 GLY A N 1
ATOM 776 C CA . GLY A 1 96 ? 27.942 -2.244 -30.798 1.00 87.94 96 GLY A CA 1
ATOM 777 C C . GLY A 1 96 ? 28.882 -3.001 -31.744 1.00 87.94 96 GLY A C 1
ATOM 778 O O . GLY A 1 96 ? 30.072 -2.713 -31.774 1.00 87.94 96 GLY A O 1
ATOM 779 N N . GLY A 1 97 ? 28.367 -3.878 -32.614 1.00 84.50 97 GLY A N 1
ATOM 780 C CA . GLY A 1 97 ? 29.186 -4.695 -33.524 1.00 84.50 97 GLY A CA 1
ATOM 781 C C . GLY A 1 97 ? 29.804 -3.952 -34.721 1.00 84.50 97 GLY A C 1
ATOM 782 O O . GLY A 1 97 ? 30.452 -4.573 -35.563 1.00 84.50 97 GLY A O 1
ATOM 783 N N . ASN A 1 98 ? 29.593 -2.639 -34.843 1.00 80.88 98 ASN A N 1
ATOM 784 C CA . ASN A 1 98 ? 30.117 -1.800 -35.922 1.00 80.88 98 ASN A CA 1
ATOM 785 C C . ASN A 1 98 ? 30.962 -0.656 -35.340 1.00 80.88 98 ASN A C 1
ATOM 787 O O . ASN A 1 98 ? 30.571 -0.024 -34.364 1.00 80.88 98 ASN A O 1
ATOM 791 N N . LYS A 1 99 ? 32.070 -0.303 -36.005 1.00 82.50 99 LYS A N 1
ATOM 792 C CA . LYS A 1 99 ? 32.936 0.842 -35.658 1.00 82.50 99 LYS A CA 1
ATOM 793 C C . LYS A 1 99 ? 32.178 2.178 -35.578 1.00 82.50 99 LYS A C 1
ATOM 795 O O . LYS A 1 99 ? 32.565 3.064 -34.818 1.00 82.50 99 LYS A O 1
ATOM 800 N N . MET A 1 100 ? 31.096 2.328 -36.350 1.00 86.56 100 MET A N 1
ATOM 801 C CA . MET A 1 100 ? 30.237 3.522 -36.294 1.00 86.56 100 MET A CA 1
ATOM 802 C C . MET A 1 100 ? 29.386 3.591 -35.021 1.00 86.56 100 MET A C 1
ATOM 804 O O . MET A 1 100 ? 28.927 4.670 -34.658 1.00 86.56 100 MET A O 1
ATOM 808 N N . THR A 1 101 ? 29.188 2.475 -34.318 1.00 85.88 101 THR A N 1
ATOM 809 C CA . THR A 1 101 ? 28.468 2.407 -33.040 1.00 85.88 101 THR A CA 1
ATOM 810 C C . THR A 1 101 ? 29.394 2.779 -31.886 1.00 85.88 101 THR A C 1
ATOM 812 O O . THR A 1 101 ? 29.563 2.037 -30.928 1.00 85.88 101 THR A O 1
ATOM 815 N N . SER A 1 102 ? 30.013 3.954 -31.988 1.00 91.12 102 SER A N 1
ATOM 816 C CA . SER A 1 102 ? 30.881 4.523 -30.959 1.00 91.12 102 SER A CA 1
ATOM 817 C C . SER A 1 102 ? 30.371 5.888 -30.511 1.00 91.12 102 SER A C 1
ATOM 819 O O . SER A 1 102 ? 29.724 6.626 -31.261 1.00 91.12 102 SER A O 1
ATOM 821 N N . VAL A 1 103 ? 30.679 6.235 -29.265 1.00 91.12 103 VAL A N 1
ATOM 822 C CA . VAL A 1 103 ? 30.191 7.457 -28.619 1.00 91.12 103 VAL A CA 1
ATOM 823 C C . VAL A 1 103 ? 30.669 8.714 -29.348 1.00 91.12 103 VAL A C 1
ATOM 825 O O . VAL A 1 103 ? 29.848 9.560 -29.702 1.00 91.12 103 VAL A O 1
ATOM 828 N N . GLY A 1 104 ? 31.962 8.806 -29.676 1.00 90.75 104 GLY A N 1
ATOM 829 C CA . GLY A 1 104 ? 32.514 9.956 -30.407 1.00 90.75 104 GLY A CA 1
ATOM 830 C C . GLY A 1 104 ? 31.906 10.134 -31.804 1.00 90.75 104 GLY A C 1
ATOM 831 O O . GLY A 1 104 ? 31.645 11.260 -32.242 1.00 90.75 104 GLY A O 1
ATOM 832 N N . PHE A 1 105 ? 31.597 9.026 -32.485 1.00 92.31 105 PHE A N 1
ATOM 833 C CA . PHE A 1 105 ? 30.929 9.069 -33.782 1.00 92.31 105 PHE A CA 1
ATOM 834 C C . PHE A 1 105 ? 29.492 9.575 -33.654 1.00 92.31 105 PHE A C 1
ATOM 836 O O . PHE A 1 105 ? 29.094 10.498 -34.359 1.00 92.31 105 PHE A O 1
ATOM 843 N N . TYR A 1 106 ? 28.711 9.038 -32.715 1.00 93.50 106 TYR A N 1
ATOM 844 C CA . TYR A 1 106 ? 27.332 9.482 -32.503 1.00 93.50 106 TYR A CA 1
ATOM 845 C C . TYR A 1 106 ? 27.249 10.939 -32.049 1.00 93.50 106 TYR A C 1
ATOM 847 O O . TYR A 1 106 ? 26.355 11.659 -32.496 1.00 93.50 106 TYR A O 1
ATOM 855 N N . GLN A 1 107 ? 28.184 11.388 -31.209 1.00 92.31 107 GLN A N 1
ATOM 856 C CA . GLN A 1 107 ? 28.272 12.780 -30.778 1.00 92.31 107 GLN A CA 1
ATOM 857 C C . GLN A 1 107 ? 28.412 13.722 -31.975 1.00 92.31 107 GLN A C 1
ATOM 859 O O . GLN A 1 107 ? 27.623 14.654 -32.117 1.00 92.31 107 GLN A O 1
ATOM 864 N N . THR A 1 108 ? 29.387 13.465 -32.849 1.00 90.88 108 THR A N 1
ATOM 865 C CA . THR A 1 108 ? 29.760 14.392 -33.928 1.00 90.88 108 THR A CA 1
ATOM 866 C C . THR A 1 108 ? 28.930 14.212 -35.198 1.00 90.88 108 THR A C 1
ATOM 868 O O . THR A 1 108 ? 28.568 15.196 -35.837 1.00 90.88 108 THR A O 1
ATOM 871 N N . GLN A 1 109 ? 28.586 12.971 -35.549 1.00 91.69 109 GLN A N 1
ATOM 872 C CA . GLN A 1 109 ? 27.986 12.625 -36.842 1.00 91.69 109 GLN A CA 1
ATOM 873 C C . GLN A 1 109 ? 26.480 12.368 -36.784 1.00 91.69 109 GLN A C 1
ATOM 875 O O . GLN A 1 109 ? 25.849 12.278 -37.834 1.00 91.69 109 GLN A O 1
ATOM 880 N N . ILE A 1 110 ? 25.879 12.224 -35.598 1.00 91.62 110 ILE A N 1
ATOM 881 C CA . ILE A 1 110 ? 24.449 11.900 -35.482 1.00 91.62 110 ILE A CA 1
ATOM 882 C C . ILE A 1 110 ? 23.727 12.921 -34.608 1.00 91.62 110 ILE A C 1
ATOM 884 O O . ILE A 1 110 ? 22.890 13.671 -35.105 1.00 91.62 110 ILE A O 1
ATOM 888 N N . PHE A 1 111 ? 24.025 12.987 -33.311 1.00 92.31 111 PHE A N 1
ATOM 889 C CA . PHE A 1 111 ? 23.210 13.733 -32.350 1.00 92.31 111 PHE A CA 1
ATOM 890 C C . PHE A 1 111 ? 23.173 15.244 -32.595 1.00 92.31 111 PHE A C 1
ATOM 892 O O . PHE A 1 111 ? 22.121 15.846 -32.355 1.00 92.31 111 PHE A O 1
ATOM 899 N N . LEU A 1 112 ? 24.253 15.837 -33.114 1.00 89.69 112 LEU A N 1
ATOM 900 C CA . LEU A 1 112 ? 24.292 17.251 -33.512 1.00 89.69 112 LEU A CA 1
ATOM 901 C C . LEU A 1 112 ? 23.478 17.556 -34.779 1.00 89.69 112 LEU A C 1
ATOM 903 O O . LEU A 1 112 ? 23.040 18.688 -34.956 1.00 89.69 112 LEU A O 1
ATOM 907 N N . LEU A 1 113 ? 23.247 16.561 -35.637 1.00 91.00 113 LEU A N 1
ATOM 908 C CA . LEU A 1 113 ? 22.645 16.751 -36.962 1.00 91.00 113 LEU A CA 1
ATOM 909 C C . LEU A 1 113 ? 21.154 16.393 -37.015 1.00 91.00 113 LEU A C 1
ATOM 911 O O . LEU A 1 113 ? 20.483 16.660 -38.010 1.00 91.00 113 LEU A O 1
ATOM 915 N N . VAL A 1 114 ? 20.616 15.788 -35.954 1.00 92.44 114 VAL A N 1
ATOM 916 C CA . VAL A 1 114 ? 19.227 15.313 -35.906 1.00 92.44 114 VAL A CA 1
ATOM 917 C C . VAL A 1 114 ? 18.356 16.153 -34.979 1.00 92.44 114 VAL A C 1
ATOM 919 O O . VAL A 1 114 ? 18.791 16.647 -33.937 1.00 92.44 114 VAL A O 1
ATOM 922 N N . SER A 1 115 ? 17.069 16.252 -35.323 1.00 90.81 115 SER A N 1
ATOM 923 C CA . SER A 1 115 ? 16.063 16.871 -34.457 1.00 90.81 115 SER A CA 1
ATOM 924 C C . SER A 1 115 ? 15.935 16.138 -33.115 1.00 90.81 115 SER A C 1
ATOM 926 O O . SER A 1 115 ? 16.200 14.938 -33.013 1.00 90.81 115 SER A O 1
ATOM 928 N N . VAL A 1 116 ? 15.428 16.827 -32.086 1.00 90.31 116 VAL A N 1
ATOM 929 C CA . VAL A 1 116 ? 15.168 16.232 -30.759 1.00 90.31 116 VAL A CA 1
ATOM 930 C C . VAL A 1 116 ? 14.271 14.991 -30.857 1.00 90.31 116 VAL A C 1
ATOM 932 O O . VAL A 1 116 ? 14.508 13.997 -30.172 1.00 90.31 116 VAL A O 1
ATOM 935 N N . LYS A 1 117 ? 13.257 15.015 -31.735 1.00 90.88 117 LYS A N 1
ATOM 936 C CA . LYS A 1 117 ? 12.354 13.876 -31.957 1.00 90.88 117 LYS A CA 1
ATOM 937 C C . LYS A 1 117 ? 13.115 12.656 -32.487 1.00 90.88 117 LYS A C 1
ATOM 939 O O . LYS A 1 117 ? 12.997 11.577 -31.911 1.00 90.88 117 LYS A O 1
ATOM 944 N N . ASN A 1 118 ? 13.921 12.838 -33.532 1.00 92.31 118 ASN A N 1
ATOM 945 C CA . ASN A 1 118 ? 14.713 11.760 -34.132 1.00 92.31 118 ASN A CA 1
ATOM 946 C C . ASN A 1 118 ? 15.767 11.240 -33.148 1.00 92.31 118 ASN A C 1
ATOM 948 O O . ASN A 1 118 ? 15.948 10.031 -33.017 1.00 92.31 118 ASN A O 1
ATOM 952 N N . ARG A 1 119 ? 16.388 12.140 -32.375 1.00 93.81 119 ARG A N 1
ATOM 953 C CA . ARG A 1 119 ? 17.354 11.783 -31.332 1.00 93.81 119 ARG A CA 1
ATOM 954 C C . ARG A 1 119 ? 16.762 10.815 -30.311 1.00 93.81 119 ARG A C 1
ATOM 956 O O . ARG A 1 119 ? 17.373 9.793 -30.025 1.00 93.81 119 ARG A O 1
ATOM 963 N N . ARG A 1 120 ? 15.547 11.078 -29.814 1.00 93.25 120 ARG A N 1
ATOM 964 C CA . ARG A 1 120 ? 14.854 10.170 -28.877 1.00 93.25 120 ARG A CA 1
ATOM 965 C C . ARG A 1 120 ? 14.612 8.784 -29.474 1.00 93.25 120 ARG A C 1
ATOM 967 O O . ARG A 1 120 ? 14.722 7.792 -28.758 1.00 93.25 120 ARG A O 1
ATOM 974 N N . MET A 1 121 ? 14.292 8.704 -30.766 1.00 93.75 121 MET A N 1
ATOM 975 C CA . MET A 1 121 ? 14.108 7.422 -31.456 1.00 93.75 121 MET A CA 1
ATOM 976 C C . MET A 1 121 ? 15.420 6.645 -31.554 1.00 93.75 121 MET A C 1
ATOM 978 O O . MET A 1 121 ? 15.433 5.446 -31.293 1.00 93.75 121 MET A O 1
ATOM 982 N N . ILE A 1 122 ? 16.515 7.334 -31.870 1.00 95.38 122 ILE A N 1
ATOM 983 C CA . ILE A 1 122 ? 17.856 6.745 -31.940 1.00 95.38 122 ILE A CA 1
ATOM 984 C C . ILE A 1 122 ? 18.309 6.260 -30.559 1.00 95.38 122 ILE A C 1
ATOM 986 O O . ILE A 1 122 ? 18.754 5.127 -30.434 1.00 95.38 122 ILE A O 1
ATOM 990 N N . ILE A 1 123 ? 18.132 7.070 -29.509 1.00 95.75 123 ILE A N 1
ATOM 991 C CA . ILE A 1 123 ? 18.457 6.677 -28.127 1.00 95.75 123 ILE A CA 1
ATOM 992 C C . ILE A 1 123 ? 17.666 5.434 -27.715 1.00 95.75 123 ILE A C 1
ATOM 994 O O . ILE A 1 123 ? 18.217 4.517 -27.112 1.00 95.75 123 ILE A O 1
ATOM 998 N N . LYS A 1 124 ? 16.377 5.373 -28.066 1.00 94.88 124 LYS A N 1
ATOM 999 C CA . LYS A 1 124 ? 15.567 4.180 -27.820 1.00 94.88 124 LYS A CA 1
ATOM 1000 C C . LYS A 1 124 ? 16.101 2.964 -28.585 1.00 94.88 124 LYS A C 1
ATOM 1002 O O . LYS A 1 124 ? 16.191 1.897 -27.995 1.00 94.88 124 LYS A O 1
ATOM 1007 N N . ALA A 1 125 ? 16.493 3.128 -29.849 1.00 95.56 125 ALA A N 1
ATOM 1008 C CA . ALA A 1 125 ? 17.078 2.049 -30.640 1.00 95.56 125 ALA A CA 1
ATOM 1009 C C . ALA A 1 125 ? 18.400 1.542 -30.044 1.00 95.56 125 ALA A C 1
ATOM 1011 O O . ALA A 1 125 ? 18.578 0.334 -29.938 1.00 95.56 125 ALA A O 1
ATOM 1012 N N . LEU A 1 126 ? 19.282 2.429 -29.577 1.00 96.00 126 LEU A N 1
ATOM 1013 C CA . LEU A 1 126 ? 20.480 2.041 -28.821 1.00 96.00 126 LEU A CA 1
ATOM 1014 C C . LEU A 1 126 ? 20.097 1.236 -27.573 1.00 96.00 126 LEU A C 1
ATOM 1016 O O . LEU A 1 126 ? 20.581 0.127 -27.370 1.00 96.00 126 LEU A O 1
ATOM 1020 N N . ALA A 1 127 ? 19.151 1.739 -26.780 1.00 94.25 127 ALA A N 1
ATOM 1021 C CA . ALA A 1 127 ? 18.705 1.066 -25.565 1.00 94.25 127 ALA A CA 1
ATOM 1022 C C . ALA A 1 127 ? 18.050 -0.304 -25.817 1.00 94.25 127 ALA A C 1
ATOM 1024 O O . ALA A 1 127 ? 18.084 -1.169 -24.948 1.00 94.25 127 ALA A O 1
ATOM 1025 N N . ASP A 1 128 ? 17.423 -0.500 -26.975 1.00 93.56 128 ASP A N 1
ATOM 1026 C CA . ASP A 1 128 ? 16.803 -1.770 -27.355 1.00 93.56 128 ASP A CA 1
ATOM 1027 C C . ASP A 1 128 ? 17.824 -2.792 -27.894 1.00 93.56 128 ASP A C 1
ATOM 1029 O O . ASP A 1 128 ? 17.501 -3.976 -27.931 1.00 93.56 128 ASP A O 1
ATOM 1033 N N . ASN A 1 129 ? 19.036 -2.369 -28.281 1.00 94.88 129 ASN A N 1
ATOM 1034 C CA . ASN A 1 129 ? 20.016 -3.230 -28.961 1.00 94.88 129 ASN A CA 1
ATOM 1035 C C . ASN A 1 129 ? 21.383 -3.359 -28.258 1.00 94.88 129 ASN A C 1
ATOM 1037 O O . ASN A 1 129 ? 22.146 -4.239 -28.632 1.00 94.88 129 ASN A O 1
ATOM 1041 N N . LEU A 1 130 ? 21.696 -2.545 -27.243 1.00 94.88 130 LEU A N 1
ATOM 1042 C CA . LEU A 1 130 ? 22.978 -2.584 -26.509 1.00 94.88 130 LEU A CA 1
ATOM 1043 C C . LEU A 1 130 ? 22.982 -3.512 -25.280 1.00 94.88 130 LEU A C 1
ATOM 1045 O O . LEU A 1 130 ? 23.818 -3.366 -24.397 1.00 94.88 130 LEU A O 1
ATOM 1049 N N . ALA A 1 131 ? 22.044 -4.455 -25.173 1.00 90.00 131 ALA A N 1
ATOM 1050 C CA . ALA A 1 131 ? 21.937 -5.307 -23.984 1.00 90.00 131 ALA A CA 1
ATOM 1051 C C . ALA A 1 131 ? 23.179 -6.186 -23.733 1.00 90.00 131 ALA A C 1
ATOM 1053 O O . ALA A 1 131 ? 23.455 -6.512 -22.581 1.00 90.00 131 ALA A O 1
ATOM 1054 N N . GLU A 1 132 ? 23.901 -6.550 -24.796 1.00 91.50 132 GLU A N 1
ATOM 1055 C CA . GLU A 1 132 ? 25.116 -7.377 -24.755 1.00 91.50 132 GLU A CA 1
ATOM 1056 C C . GLU A 1 132 ? 26.400 -6.549 -24.559 1.00 91.50 132 GLU A C 1
ATOM 1058 O O . GLU A 1 132 ? 27.448 -7.115 -24.280 1.00 91.50 132 GLU A O 1
ATOM 1063 N N . GLU A 1 133 ? 26.313 -5.215 -24.635 1.00 93.75 133 GLU A N 1
ATOM 1064 C CA . GLU A 1 133 ? 27.454 -4.287 -24.592 1.00 93.75 133 GLU A CA 1
ATOM 1065 C C . GLU A 1 133 ? 27.264 -3.234 -23.476 1.00 93.75 133 GLU A C 1
ATOM 1067 O O . GLU A 1 133 ? 27.080 -2.040 -23.749 1.00 93.75 133 GLU A O 1
ATOM 1072 N N . PRO A 1 134 ? 27.251 -3.649 -22.194 1.00 92.88 134 PRO A N 1
ATOM 1073 C CA . PRO A 1 134 ? 26.875 -2.781 -21.078 1.00 92.88 134 PRO A CA 1
ATOM 1074 C C . PRO A 1 134 ? 27.837 -1.603 -20.864 1.00 92.88 134 PRO A C 1
ATOM 1076 O O . PRO A 1 134 ? 27.381 -0.505 -20.563 1.00 92.88 134 PRO A O 1
ATOM 1079 N N . GLU A 1 135 ? 29.143 -1.779 -21.081 1.00 94.06 135 GLU A N 1
ATOM 1080 C CA . GLU A 1 135 ? 30.125 -0.686 -20.967 1.00 94.06 135 GLU A CA 1
ATOM 1081 C C . GLU A 1 135 ? 29.933 0.370 -22.065 1.00 94.06 135 GLU A C 1
ATOM 1083 O O . GLU A 1 135 ? 30.035 1.577 -21.834 1.00 94.06 135 GLU A O 1
ATOM 1088 N N . LEU A 1 136 ? 29.593 -0.066 -23.281 1.00 94.94 136 LEU A N 1
ATOM 1089 C CA . LEU A 1 136 ? 29.250 0.847 -24.364 1.00 94.94 136 LEU A CA 1
ATOM 1090 C C . LEU A 1 136 ? 27.952 1.602 -24.044 1.00 94.94 136 LEU A C 1
ATOM 1092 O O . LEU A 1 136 ? 27.869 2.808 -24.289 1.00 94.94 136 LEU A O 1
ATOM 1096 N N . ALA A 1 137 ? 26.961 0.923 -23.459 1.00 95.75 137 ALA A N 1
ATOM 1097 C CA . ALA A 1 137 ? 25.737 1.556 -22.981 1.00 95.75 137 ALA A CA 1
ATOM 1098 C C . ALA A 1 137 ? 26.001 2.608 -21.890 1.00 95.75 137 ALA A C 1
ATOM 1100 O O . ALA A 1 137 ? 25.383 3.674 -21.936 1.00 95.75 137 ALA A O 1
ATOM 1101 N N . ASP A 1 138 ? 26.933 2.353 -20.967 1.00 95.94 138 ASP A N 1
ATOM 1102 C CA . ASP A 1 138 ? 27.368 3.313 -19.942 1.00 95.94 138 ASP A CA 1
ATOM 1103 C C . ASP A 1 138 ? 27.936 4.586 -20.585 1.00 95.94 138 ASP A C 1
ATOM 1105 O O . ASP A 1 138 ? 27.475 5.698 -20.309 1.00 95.94 138 ASP A O 1
ATOM 1109 N N . ASN A 1 139 ? 28.854 4.427 -21.542 1.00 96.06 139 ASN A N 1
ATOM 1110 C CA . ASN A 1 139 ? 29.445 5.554 -22.265 1.00 96.06 139 ASN A CA 1
ATOM 1111 C C . ASN A 1 139 ? 28.389 6.349 -23.061 1.00 96.06 139 ASN A C 1
ATOM 1113 O O . ASN A 1 139 ? 28.419 7.584 -23.111 1.00 96.06 139 ASN A O 1
ATOM 1117 N N . PHE A 1 140 ? 27.417 5.661 -23.674 1.00 96.62 140 PHE A N 1
ATOM 1118 C CA . PHE A 1 140 ? 26.294 6.318 -24.345 1.00 96.62 140 PHE A CA 1
ATOM 1119 C C . PHE A 1 140 ? 25.371 7.047 -23.367 1.00 96.62 140 PHE A C 1
ATOM 1121 O O . PHE A 1 140 ? 24.877 8.128 -23.700 1.00 96.62 140 PHE A O 1
ATOM 1128 N N . TYR A 1 141 ? 25.128 6.491 -22.180 1.00 95.31 141 TYR A N 1
ATOM 1129 C CA . TYR A 1 141 ? 24.331 7.149 -21.148 1.00 95.31 141 TYR A CA 1
ATOM 1130 C C . TYR A 1 141 ? 24.965 8.481 -20.745 1.00 95.31 141 TYR A C 1
ATOM 1132 O O . TYR A 1 141 ? 24.265 9.498 -20.682 1.00 95.31 141 TYR A O 1
ATOM 1140 N N . ASP A 1 142 ? 26.279 8.496 -20.528 1.00 94.94 142 ASP A N 1
ATOM 1141 C CA . ASP A 1 142 ? 27.021 9.701 -20.152 1.00 94.94 142 ASP A CA 1
ATOM 1142 C C . ASP A 1 142 ? 26.994 10.758 -21.250 1.00 94.94 142 ASP A C 1
ATOM 1144 O O . ASP A 1 142 ? 26.644 11.912 -20.984 1.00 94.94 142 ASP A O 1
ATOM 1148 N N . LEU A 1 143 ? 27.239 10.360 -22.501 1.00 95.19 143 LEU A N 1
ATOM 1149 C CA . LEU A 1 143 ? 27.135 11.274 -23.636 1.00 95.19 143 LEU A CA 1
ATOM 1150 C C . LEU A 1 143 ? 25.731 11.876 -23.758 1.00 95.19 143 LEU A C 1
ATOM 1152 O O . LEU A 1 143 ? 25.577 13.088 -23.929 1.00 95.19 143 LEU A O 1
ATOM 1156 N N . VAL A 1 144 ? 24.689 11.044 -23.694 1.00 94.94 144 VAL A N 1
ATOM 1157 C CA . VAL A 1 144 ? 23.306 11.518 -23.836 1.00 94.94 144 VAL A CA 1
ATOM 1158 C C . VAL A 1 144 ? 22.927 12.417 -22.663 1.00 94.94 144 VAL A C 1
ATOM 1160 O O . VAL A 1 144 ? 22.256 13.427 -22.874 1.00 94.94 144 VAL A O 1
ATOM 1163 N N . THR A 1 145 ? 23.378 12.103 -21.450 1.00 93.25 145 THR A N 1
ATOM 1164 C CA . THR A 1 145 ? 23.158 12.952 -20.274 1.00 93.25 145 THR A CA 1
ATOM 1165 C C . THR A 1 145 ? 23.808 14.318 -20.465 1.00 93.25 145 THR A C 1
ATOM 1167 O O . THR A 1 145 ? 23.128 15.330 -20.291 1.00 93.25 145 THR A O 1
ATOM 1170 N N . LEU A 1 146 ? 25.067 14.349 -20.910 1.00 92.88 146 LEU A N 1
ATOM 1171 C CA . LEU A 1 146 ? 25.815 15.577 -21.180 1.00 92.88 146 LEU A CA 1
ATOM 1172 C C . LEU A 1 146 ? 25.154 16.432 -22.272 1.00 92.88 146 LEU A C 1
ATOM 1174 O O . LEU A 1 146 ? 24.994 17.637 -22.109 1.00 92.88 146 LEU A O 1
ATOM 1178 N N . MET A 1 147 ? 24.742 15.820 -23.385 1.00 91.69 147 MET A N 1
ATOM 1179 C CA . MET A 1 147 ? 24.215 16.557 -24.542 1.00 91.69 147 MET A CA 1
ATOM 1180 C C . MET A 1 147 ? 22.725 16.905 -24.447 1.00 91.69 147 MET A C 1
ATOM 1182 O O . MET A 1 147 ? 22.264 17.860 -25.073 1.00 91.69 147 MET A O 1
ATOM 1186 N N . CYS A 1 148 ? 21.932 16.063 -23.786 1.00 88.88 148 CYS A N 1
ATOM 1187 C CA . CYS A 1 148 ? 20.469 16.058 -23.917 1.00 88.88 148 CYS A CA 1
ATOM 1188 C C . CYS A 1 148 ? 19.730 16.084 -22.577 1.00 88.88 148 CYS A C 1
ATOM 1190 O O . CYS A 1 148 ? 18.493 16.169 -22.569 1.00 88.88 148 CYS A O 1
ATOM 1192 N N . GLY A 1 149 ? 20.468 15.985 -21.473 1.00 89.69 149 GLY A N 1
ATOM 1193 C CA . GLY A 1 149 ? 19.937 15.863 -20.129 1.00 89.69 149 GLY A CA 1
ATOM 1194 C C . GLY A 1 149 ? 19.504 14.441 -19.775 1.00 89.69 149 GLY A C 1
ATOM 1195 O O . GLY A 1 149 ? 19.113 13.621 -20.611 1.00 89.69 149 GLY A O 1
ATOM 1196 N N . GLU A 1 150 ? 19.497 14.178 -18.474 1.00 86.25 150 GLU A N 1
ATOM 1197 C CA . GLU A 1 150 ? 19.257 12.860 -17.884 1.00 86.25 150 GLU A CA 1
ATOM 1198 C C . GLU A 1 150 ? 17.908 12.244 -18.287 1.00 86.25 150 GLU A C 1
ATOM 1200 O O . GLU A 1 150 ? 17.805 11.048 -18.554 1.00 86.25 150 GLU A O 1
ATOM 1205 N N . LYS A 1 151 ? 16.855 13.067 -18.414 1.00 85.31 151 LYS A N 1
ATOM 1206 C CA . LYS A 1 151 ? 15.521 12.596 -18.828 1.00 85.31 151 LYS A CA 1
ATOM 1207 C C . LYS A 1 151 ? 15.555 11.848 -20.165 1.00 85.31 151 LYS A C 1
ATOM 1209 O O . LYS A 1 151 ? 14.770 10.917 -20.335 1.00 85.31 151 LYS A O 1
ATOM 1214 N N . GLN A 1 152 ? 16.431 12.244 -21.092 1.00 89.88 152 GLN A N 1
ATOM 1215 C CA . GLN A 1 152 ? 16.571 11.576 -22.388 1.00 89.88 152 GLN A CA 1
ATOM 1216 C C . GLN A 1 152 ? 17.476 10.343 -22.324 1.00 89.88 152 GLN A C 1
ATOM 1218 O O . GLN A 1 152 ? 17.268 9.435 -23.120 1.00 89.88 152 GLN A O 1
ATOM 1223 N N . ALA A 1 153 ? 18.413 10.277 -21.373 1.00 91.31 153 ALA A N 1
ATOM 1224 C CA . ALA A 1 153 ? 19.314 9.137 -21.183 1.00 91.31 153 ALA A CA 1
ATOM 1225 C C . ALA A 1 153 ? 18.641 7.935 -20.497 1.00 91.31 153 ALA A C 1
ATOM 1227 O O . ALA A 1 153 ? 19.036 6.796 -20.729 1.00 91.31 153 ALA A O 1
ATOM 1228 N N . LYS A 1 154 ? 17.574 8.161 -19.714 1.00 86.94 154 LYS A N 1
ATOM 1229 C CA . LYS A 1 154 ? 16.848 7.121 -18.951 1.00 86.94 154 LYS A CA 1
ATOM 1230 C C . LYS A 1 154 ? 16.595 5.789 -19.676 1.00 86.94 154 LYS A C 1
ATOM 1232 O O . LYS A 1 154 ? 16.752 4.761 -19.022 1.00 86.94 154 LYS A O 1
ATOM 1237 N N . PRO A 1 155 ? 16.206 5.741 -20.968 1.00 90.19 155 PRO A N 1
ATOM 1238 C CA . PRO A 1 155 ? 16.014 4.472 -21.664 1.00 90.19 155 PRO A CA 1
ATOM 1239 C C . PRO A 1 155 ? 17.258 3.576 -21.668 1.00 90.19 155 PRO A C 1
ATOM 1241 O O . PRO A 1 155 ? 17.097 2.363 -21.589 1.00 90.19 155 PRO A O 1
ATOM 1244 N N . LEU A 1 156 ? 18.465 4.153 -21.729 1.00 92.31 156 LEU A N 1
ATOM 1245 C CA . LEU A 1 156 ? 19.738 3.423 -21.779 1.00 92.31 156 LEU A CA 1
ATOM 1246 C C . LEU A 1 156 ? 20.096 2.763 -20.447 1.00 92.31 156 LEU A C 1
ATOM 1248 O O . LEU A 1 156 ? 20.710 1.704 -20.444 1.00 92.31 156 LEU A O 1
ATOM 1252 N N . LEU A 1 157 ? 19.628 3.312 -19.321 1.00 89.25 157 LEU A N 1
ATOM 1253 C CA . LEU A 1 157 ? 19.930 2.783 -17.986 1.00 89.25 157 LEU A CA 1
ATOM 1254 C C . LEU A 1 157 ? 19.582 1.293 -17.843 1.00 89.25 157 LEU A C 1
ATOM 1256 O O . LEU A 1 157 ? 20.196 0.569 -17.071 1.00 89.25 157 LEU A O 1
ATOM 1260 N N . LYS A 1 158 ? 18.591 0.818 -18.604 1.00 86.50 158 LYS A N 1
ATOM 1261 C CA . LYS A 1 158 ? 18.130 -0.572 -18.567 1.00 86.50 158 LYS A CA 1
ATOM 1262 C C . LYS A 1 158 ? 19.178 -1.575 -19.088 1.00 86.50 158 LYS A C 1
ATOM 1264 O O . LYS A 1 158 ? 19.138 -2.752 -18.722 1.00 86.50 158 LYS A O 1
ATOM 1269 N N . VAL A 1 159 ? 20.094 -1.118 -19.943 1.00 91.25 159 VAL A N 1
ATOM 1270 C CA . VAL A 1 159 ? 21.146 -1.926 -20.584 1.00 91.25 159 VAL A CA 1
ATOM 1271 C C . VAL A 1 159 ? 22.554 -1.618 -20.067 1.00 91.25 159 VAL A C 1
ATOM 1273 O O . VAL A 1 159 ? 23.453 -2.400 -20.334 1.00 91.25 159 VAL A O 1
ATOM 1276 N N . CYS A 1 160 ? 22.718 -0.566 -19.266 1.00 92.94 160 CYS A N 1
ATOM 1277 C CA . CYS A 1 160 ? 23.951 -0.251 -18.542 1.00 92.94 160 CYS A CA 1
ATOM 1278 C C . CYS A 1 160 ? 24.436 -1.384 -17.619 1.00 92.94 160 CYS A C 1
ATOM 1280 O O . CYS A 1 160 ? 23.661 -2.275 -17.229 1.00 92.94 160 CYS A O 1
ATOM 1282 N N . SER A 1 161 ? 25.716 -1.310 -17.247 1.00 93.12 161 SER A N 1
ATOM 1283 C CA . SER A 1 161 ? 26.336 -2.219 -16.281 1.00 93.12 161 SER A CA 1
ATOM 1284 C C . SER A 1 161 ? 25.799 -1.994 -14.862 1.00 93.12 161 SER A C 1
ATOM 1286 O O . SER A 1 161 ? 25.364 -0.899 -14.495 1.00 93.12 161 SER A O 1
ATOM 1288 N N . GLU A 1 162 ? 25.828 -3.037 -14.028 1.00 91.44 162 GLU A N 1
ATOM 1289 C CA . GLU A 1 162 ? 25.357 -2.949 -12.639 1.00 91.44 162 GLU A CA 1
ATOM 1290 C C . GLU A 1 162 ? 26.159 -1.922 -11.825 1.00 91.44 162 GLU A C 1
ATOM 1292 O O . GLU A 1 162 ? 25.578 -1.121 -11.092 1.00 91.44 162 GLU A O 1
ATOM 1297 N N . SER A 1 163 ? 27.486 -1.895 -11.987 1.00 91.88 163 SER A N 1
ATOM 1298 C CA . SER A 1 163 ? 28.376 -0.966 -11.278 1.00 91.88 163 SER A CA 1
ATOM 1299 C C . SER A 1 163 ? 28.091 0.491 -11.651 1.00 91.88 163 SER A C 1
ATOM 1301 O O . SER A 1 163 ? 28.020 1.354 -10.768 1.00 91.88 163 SER A O 1
ATOM 1303 N N . PHE A 1 164 ? 27.856 0.767 -12.934 1.00 91.88 164 PHE A N 1
ATOM 1304 C CA . PHE A 1 164 ? 27.484 2.094 -13.407 1.00 91.88 164 PHE A CA 1
ATOM 1305 C C . PHE A 1 164 ? 26.118 2.523 -12.874 1.00 91.88 164 PHE A C 1
ATOM 1307 O O . PHE A 1 164 ? 25.983 3.615 -12.312 1.00 91.88 164 PHE A O 1
ATOM 1314 N N . ILE A 1 165 ? 25.113 1.646 -12.980 1.00 89.56 165 ILE A N 1
ATOM 1315 C CA . ILE A 1 165 ? 23.775 1.908 -12.445 1.00 89.56 165 ILE A CA 1
ATOM 1316 C C . ILE A 1 165 ? 23.865 2.200 -10.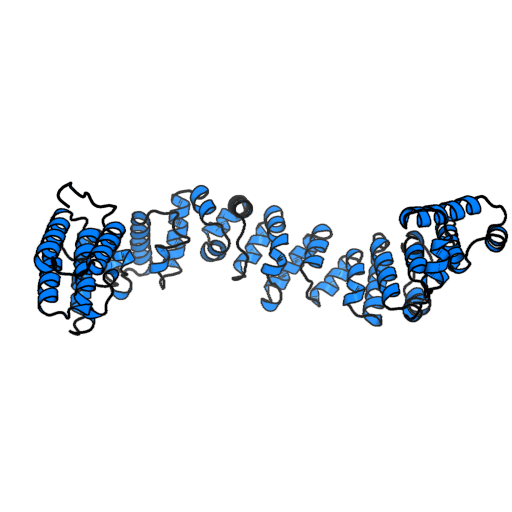945 1.00 89.56 165 ILE A C 1
ATOM 1318 O O . ILE A 1 165 ? 23.307 3.197 -10.492 1.00 89.56 165 ILE A O 1
ATOM 1322 N N . TRP A 1 166 ? 24.610 1.403 -10.177 1.00 86.94 166 TRP A N 1
ATOM 1323 C CA . TRP A 1 166 ? 24.804 1.610 -8.742 1.00 86.94 166 TRP A CA 1
ATOM 1324 C C . TRP A 1 166 ? 25.426 2.974 -8.411 1.00 86.94 166 TRP A C 1
ATOM 1326 O O . TRP A 1 166 ? 24.945 3.680 -7.519 1.00 86.94 166 TRP A O 1
ATOM 1336 N N . ASN A 1 167 ? 26.455 3.384 -9.156 1.00 86.00 167 ASN A N 1
ATOM 1337 C CA . ASN A 1 167 ? 27.084 4.697 -8.988 1.00 86.00 167 ASN A CA 1
ATOM 1338 C C . ASN A 1 167 ? 26.121 5.851 -9.305 1.00 86.00 167 ASN A C 1
ATOM 1340 O O . ASN A 1 167 ? 26.192 6.903 -8.668 1.00 86.00 167 ASN A O 1
ATOM 1344 N N . ARG A 1 168 ? 25.185 5.655 -10.240 1.00 81.56 168 ARG A N 1
ATOM 1345 C CA . ARG A 1 168 ? 24.116 6.625 -10.516 1.00 81.56 168 ARG A CA 1
ATOM 1346 C C . ARG A 1 168 ? 23.052 6.614 -9.418 1.00 81.56 168 ARG A C 1
ATOM 1348 O O . ARG A 1 168 ? 22.696 7.672 -8.916 1.00 81.56 168 ARG A O 1
ATOM 1355 N N . ILE A 1 169 ? 22.602 5.442 -8.979 1.00 75.50 169 ILE A N 1
ATOM 1356 C CA . ILE A 1 169 ? 21.579 5.278 -7.935 1.00 75.50 169 ILE A CA 1
ATOM 1357 C C . ILE A 1 169 ? 21.947 6.011 -6.636 1.00 75.50 169 ILE A C 1
ATOM 1359 O O . ILE A 1 169 ? 21.072 6.592 -6.001 1.00 75.50 169 ILE A O 1
ATOM 1363 N N . LYS A 1 170 ? 23.227 6.025 -6.245 1.00 70.31 170 LYS A N 1
ATOM 1364 C CA . LYS A 1 170 ? 23.682 6.763 -5.051 1.00 70.31 170 LYS A CA 1
ATOM 1365 C C . LYS A 1 170 ? 23.400 8.265 -5.111 1.00 70.31 170 LYS A C 1
ATOM 1367 O O . LYS A 1 170 ? 23.184 8.879 -4.075 1.00 70.31 170 LYS A O 1
ATOM 1372 N N . ASN A 1 171 ? 23.418 8.837 -6.311 1.00 69.12 171 ASN A N 1
ATOM 1373 C CA . ASN A 1 171 ? 23.335 10.278 -6.530 1.00 69.12 171 ASN A CA 1
ATOM 1374 C C . ASN A 1 171 ? 21.956 10.723 -7.047 1.00 69.12 171 ASN A C 1
ATOM 1376 O O . ASN A 1 171 ? 21.704 11.922 -7.141 1.00 69.12 171 ASN A O 1
ATOM 1380 N N . PHE A 1 172 ? 21.065 9.785 -7.396 1.00 67.31 172 PHE A N 1
ATOM 1381 C CA . PHE A 1 172 ? 19.802 10.085 -8.073 1.00 67.31 172 PHE A CA 1
ATOM 1382 C C . PHE A 1 172 ? 18.605 9.337 -7.478 1.00 67.31 172 PHE A C 1
ATOM 1384 O O . PHE A 1 172 ? 18.634 8.127 -7.251 1.00 67.31 172 PHE A O 1
ATOM 1391 N N . LYS A 1 173 ? 17.489 10.060 -7.311 1.00 70.00 173 LYS A N 1
ATOM 1392 C CA . LYS A 1 173 ? 16.197 9.476 -6.925 1.00 70.00 173 LYS A CA 1
ATOM 1393 C C . LYS A 1 173 ? 15.533 8.845 -8.151 1.00 70.00 173 LYS A C 1
ATOM 1395 O O . LYS A 1 173 ? 15.061 9.548 -9.052 1.00 70.00 173 LYS A O 1
ATOM 1400 N N . PHE A 1 174 ? 15.461 7.516 -8.196 1.00 69.75 174 PHE A N 1
ATOM 1401 C CA . PHE A 1 174 ? 14.723 6.827 -9.251 1.00 69.75 174 PHE A CA 1
ATOM 1402 C C . PHE A 1 174 ? 13.239 6.706 -8.922 1.00 69.75 174 PHE A C 1
ATOM 1404 O O . PHE A 1 174 ? 12.837 6.419 -7.800 1.00 69.75 174 PHE A O 1
ATOM 1411 N N . ASN A 1 175 ? 12.404 6.892 -9.944 1.00 72.38 175 ASN A N 1
ATOM 1412 C CA . ASN A 1 175 ? 10.979 6.619 -9.820 1.00 72.38 175 ASN A CA 1
ATOM 1413 C C . ASN A 1 175 ? 10.711 5.104 -9.798 1.00 72.38 175 ASN A C 1
ATOM 1415 O O . ASN A 1 175 ? 11.546 4.293 -10.213 1.00 72.38 175 ASN A O 1
ATOM 1419 N N . TYR A 1 176 ? 9.497 4.729 -9.393 1.00 75.69 176 TYR A N 1
ATOM 1420 C CA . TYR A 1 176 ? 9.055 3.334 -9.338 1.00 75.69 176 TYR A CA 1
ATOM 1421 C C . TYR A 1 176 ? 9.290 2.554 -10.637 1.00 75.69 176 TYR A C 1
ATOM 1423 O O . TYR A 1 176 ? 9.632 1.381 -10.576 1.00 75.69 176 TYR A O 1
ATOM 1431 N N . THR A 1 177 ? 9.137 3.180 -11.808 1.00 76.44 177 THR A N 1
ATOM 1432 C CA . THR A 1 177 ? 9.272 2.471 -13.093 1.00 76.44 177 THR A CA 1
ATOM 1433 C C . THR A 1 177 ? 10.687 1.925 -13.267 1.00 76.44 177 THR A C 1
ATOM 1435 O O . THR A 1 177 ? 10.862 0.783 -13.692 1.00 76.44 177 THR A O 1
ATOM 1438 N N . VAL A 1 178 ? 11.692 2.723 -12.897 1.00 78.12 178 VAL A N 1
ATOM 1439 C CA . VAL A 1 178 ? 13.097 2.317 -12.974 1.00 78.12 178 VAL A CA 1
ATOM 1440 C C . VAL A 1 178 ? 13.419 1.285 -11.899 1.00 78.12 178 VAL A C 1
ATOM 1442 O O . VAL A 1 178 ? 13.956 0.236 -12.232 1.00 78.12 178 VAL A O 1
ATOM 1445 N N . VAL A 1 179 ? 13.029 1.517 -10.642 1.00 81.12 179 VAL A N 1
ATOM 1446 C CA . VAL A 1 179 ? 13.274 0.556 -9.547 1.00 81.12 179 VAL A CA 1
ATOM 1447 C C . VAL A 1 179 ? 12.618 -0.794 -9.834 1.00 81.12 179 VAL A C 1
ATOM 1449 O O . VAL A 1 179 ? 13.239 -1.836 -9.653 1.00 81.12 179 VAL A O 1
ATOM 1452 N N . HIS A 1 180 ? 11.384 -0.785 -10.340 1.00 82.25 180 HIS A N 1
ATOM 1453 C CA . HIS A 1 180 ? 10.675 -1.995 -10.729 1.00 82.25 180 HIS A CA 1
ATOM 1454 C C . HIS A 1 180 ? 11.428 -2.745 -11.825 1.00 82.25 180 HIS A C 1
ATOM 1456 O O . HIS A 1 180 ? 11.628 -3.946 -11.692 1.00 82.25 180 HIS A O 1
ATOM 1462 N N . PHE A 1 181 ? 11.877 -2.062 -12.883 1.00 82.88 181 PHE A N 1
ATOM 1463 C CA . PHE A 1 181 ? 12.682 -2.697 -13.926 1.00 82.88 181 PHE A CA 1
ATOM 1464 C C . PHE A 1 181 ? 13.990 -3.273 -13.363 1.00 82.88 181 PHE A C 1
ATOM 1466 O O . PHE A 1 181 ? 14.300 -4.442 -13.587 1.00 82.88 181 PHE A O 1
ATOM 1473 N N . LEU A 1 182 ? 14.733 -2.472 -12.599 1.00 85.69 182 LEU A N 1
ATOM 1474 C CA . LEU A 1 182 ? 16.017 -2.877 -12.037 1.00 85.69 182 LEU A CA 1
ATOM 1475 C C . LEU A 1 182 ? 15.870 -4.061 -11.089 1.00 85.69 182 LEU A C 1
ATOM 1477 O O . LEU A 1 182 ? 16.725 -4.928 -11.103 1.00 85.69 182 LEU A O 1
ATOM 1481 N N . TYR A 1 183 ? 14.773 -4.172 -10.342 1.00 87.00 183 TYR A N 1
ATOM 1482 C CA . TYR A 1 183 ? 14.554 -5.311 -9.453 1.00 87.00 183 TYR A CA 1
ATOM 1483 C C . TYR A 1 183 ? 14.398 -6.636 -10.215 1.00 87.00 183 TYR A C 1
ATOM 1485 O O . TYR A 1 183 ? 14.755 -7.692 -9.700 1.00 87.00 183 TYR A O 1
ATOM 1493 N N . TYR A 1 184 ? 13.882 -6.609 -11.450 1.00 84.81 184 TYR A N 1
ATOM 1494 C CA . TYR A 1 184 ? 13.851 -7.815 -12.287 1.00 84.81 184 TYR A CA 1
ATOM 1495 C C . TYR A 1 184 ? 15.241 -8.223 -12.775 1.00 84.81 184 TYR A C 1
ATOM 1497 O O . TYR A 1 184 ? 15.472 -9.417 -12.942 1.00 84.81 184 TYR A O 1
ATOM 1505 N N . LYS A 1 185 ? 16.128 -7.255 -13.033 1.00 84.62 185 LYS A N 1
ATOM 1506 C CA . LYS A 1 185 ? 17.458 -7.498 -13.612 1.00 84.62 185 LYS A CA 1
ATOM 1507 C C . LYS A 1 185 ? 18.536 -7.733 -12.542 1.00 84.62 185 LYS A C 1
ATOM 1509 O O . LYS A 1 185 ? 19.350 -8.631 -12.692 1.00 84.62 185 LYS A O 1
ATOM 1514 N N . TYR A 1 186 ? 18.500 -6.954 -11.465 1.00 88.88 186 TYR A N 1
ATOM 1515 C CA . TYR A 1 186 ? 19.488 -6.869 -10.385 1.00 88.88 186 TYR A CA 1
ATOM 1516 C C . TYR A 1 186 ? 18.784 -6.741 -9.013 1.00 88.88 186 TYR A C 1
ATOM 1518 O O . TYR A 1 186 ? 18.788 -5.665 -8.401 1.00 88.88 186 TYR A O 1
ATOM 1526 N N . PRO A 1 187 ? 18.121 -7.806 -8.519 1.00 87.69 187 PRO A N 1
ATOM 1527 C CA . PRO A 1 187 ? 17.327 -7.749 -7.288 1.00 87.69 187 PRO A CA 1
ATOM 1528 C C . PRO A 1 187 ? 18.153 -7.338 -6.062 1.00 87.69 187 PRO A C 1
ATOM 1530 O O . PRO A 1 187 ? 17.726 -6.454 -5.321 1.00 87.69 187 PRO A O 1
ATOM 1533 N N . GLU A 1 188 ? 19.356 -7.895 -5.893 1.00 89.56 188 GLU A N 1
ATOM 1534 C CA . GLU A 1 188 ? 20.236 -7.606 -4.750 1.00 89.56 188 GLU A CA 1
ATOM 1535 C C . GLU A 1 188 ? 20.701 -6.146 -4.715 1.00 89.56 188 GLU A C 1
ATOM 1537 O O . GLU A 1 188 ? 20.680 -5.503 -3.665 1.00 89.56 188 GLU A O 1
ATOM 1542 N N . MET A 1 189 ? 21.040 -5.574 -5.874 1.00 88.94 189 MET A N 1
ATOM 1543 C CA . MET A 1 189 ? 21.382 -4.154 -5.987 1.00 88.94 189 MET A CA 1
ATOM 1544 C C . MET A 1 189 ? 20.208 -3.268 -5.556 1.00 88.94 189 MET A C 1
ATOM 1546 O O . MET A 1 189 ? 20.398 -2.296 -4.821 1.00 88.94 189 MET A O 1
ATOM 1550 N N . VAL A 1 190 ? 18.984 -3.601 -5.980 1.00 87.94 190 VAL A N 1
ATOM 1551 C CA . VAL A 1 190 ? 17.791 -2.848 -5.573 1.00 87.94 190 VAL A CA 1
ATOM 1552 C C . VAL A 1 190 ? 17.517 -3.015 -4.083 1.00 87.94 190 VAL A C 1
ATOM 1554 O O . VAL A 1 190 ? 17.235 -2.023 -3.421 1.00 87.94 190 VAL A O 1
ATOM 1557 N N . ILE A 1 191 ? 17.654 -4.214 -3.519 1.00 88.31 191 ILE A N 1
ATOM 1558 C CA . ILE A 1 191 ? 17.519 -4.431 -2.070 1.00 88.31 191 ILE A CA 1
ATOM 1559 C C . ILE A 1 191 ? 18.536 -3.583 -1.303 1.00 88.31 191 ILE A C 1
ATOM 1561 O O . ILE A 1 191 ? 18.173 -2.885 -0.354 1.00 88.31 191 ILE A O 1
ATOM 1565 N N . LYS A 1 192 ? 19.796 -3.574 -1.748 1.00 87.81 192 LYS A N 1
ATOM 1566 C CA . LYS A 1 192 ? 20.850 -2.732 -1.175 1.00 87.81 192 LYS A CA 1
ATOM 1567 C C . LYS A 1 192 ? 20.489 -1.247 -1.264 1.00 87.81 192 LYS A C 1
ATOM 1569 O O . LYS A 1 192 ? 20.665 -0.523 -0.290 1.00 87.81 192 LYS A O 1
ATOM 1574 N N . TYR A 1 193 ? 19.936 -0.795 -2.390 1.00 84.62 193 TYR A N 1
ATOM 1575 C CA . TYR A 1 193 ? 19.454 0.579 -2.554 1.00 84.62 193 TYR A CA 1
ATOM 1576 C C . TYR A 1 193 ? 18.305 0.924 -1.599 1.00 84.62 193 TYR A C 1
ATOM 1578 O O . TYR A 1 193 ? 18.343 1.968 -0.945 1.00 84.62 193 TYR A O 1
ATOM 1586 N N . LEU A 1 194 ? 17.302 0.050 -1.487 1.00 81.69 194 LEU A N 1
ATOM 1587 C CA . LEU A 1 194 ? 16.160 0.229 -0.587 1.00 81.69 194 LEU A CA 1
ATOM 1588 C C . LEU A 1 194 ? 16.627 0.329 0.872 1.00 81.69 194 LEU A C 1
ATOM 1590 O O . LEU A 1 194 ? 16.195 1.217 1.605 1.00 81.69 194 LEU A O 1
ATOM 1594 N N . ARG A 1 195 ? 17.589 -0.513 1.267 1.00 81.94 195 ARG A N 1
ATOM 1595 C CA . ARG A 1 195 ? 18.215 -0.479 2.596 1.00 81.94 195 ARG A CA 1
ATOM 1596 C C . ARG A 1 195 ? 19.076 0.759 2.850 1.00 81.94 195 ARG A C 1
ATOM 1598 O O . ARG A 1 195 ? 19.173 1.167 3.997 1.00 81.94 195 ARG A O 1
ATOM 1605 N N . LEU A 1 196 ? 19.689 1.370 1.833 1.00 77.81 196 LEU A N 1
ATOM 1606 C CA . LEU A 1 196 ? 20.390 2.656 1.993 1.00 77.81 196 LEU A CA 1
ATOM 1607 C C . LEU A 1 196 ? 19.415 3.836 2.064 1.00 77.81 196 LEU A C 1
ATOM 1609 O O . LEU A 1 196 ? 19.604 4.750 2.861 1.00 77.81 196 LEU A O 1
ATOM 1613 N N . SER A 1 197 ? 18.340 3.784 1.276 1.00 69.50 197 SER A N 1
ATOM 1614 C CA . SER A 1 197 ? 17.261 4.782 1.304 1.00 69.50 197 SER A CA 1
ATOM 1615 C C . SER A 1 197 ? 16.557 4.827 2.670 1.00 69.50 197 SER A C 1
ATOM 1617 O O . SER A 1 197 ? 15.982 5.842 3.038 1.00 69.50 197 SER A O 1
ATOM 1619 N N . LYS A 1 198 ? 16.682 3.751 3.461 1.00 60.28 198 LYS A N 1
ATOM 1620 C CA . LYS A 1 198 ? 16.249 3.597 4.862 1.00 60.28 198 LYS A CA 1
ATOM 1621 C C . LYS A 1 198 ? 16.763 4.687 5.825 1.00 60.28 198 LYS A C 1
ATOM 1623 O O . LYS A 1 198 ? 16.245 4.778 6.939 1.00 60.28 198 LYS A O 1
ATOM 1628 N N . SER A 1 199 ? 17.793 5.446 5.445 1.00 56.09 199 SER A N 1
ATOM 1629 C CA . SER A 1 199 ? 18.390 6.518 6.259 1.00 56.09 199 SER A CA 1
ATOM 1630 C C . SER A 1 199 ? 17.884 7.923 5.908 1.00 56.09 199 SER A C 1
ATOM 1632 O O . SER A 1 199 ? 18.241 8.867 6.605 1.00 56.09 199 SER A O 1
ATOM 1634 N N . ASP A 1 200 ? 17.066 8.073 4.861 1.00 60.38 200 ASP A N 1
ATOM 1635 C CA . ASP A 1 200 ? 16.557 9.370 4.399 1.00 60.38 200 ASP A CA 1
ATOM 1636 C C . ASP A 1 200 ? 15.047 9.276 4.070 1.00 60.38 200 ASP A C 1
ATOM 1638 O O . ASP A 1 200 ? 14.669 8.792 2.995 1.00 60.38 200 ASP A O 1
ATOM 1642 N N . PRO A 1 201 ? 14.163 9.708 4.993 1.00 53.03 201 PRO A N 1
ATOM 1643 C CA . PRO A 1 201 ? 12.708 9.629 4.841 1.00 53.03 201 PRO A CA 1
ATOM 1644 C C . PRO A 1 201 ? 12.164 10.379 3.618 1.00 53.03 201 PRO A C 1
ATOM 1646 O O . PRO A 1 201 ? 11.140 9.980 3.062 1.00 53.03 201 PRO A O 1
ATOM 1649 N N . GLU A 1 202 ? 12.853 11.422 3.140 1.00 56.59 202 GLU A N 1
ATOM 1650 C CA . GLU A 1 202 ? 12.432 12.177 1.952 1.00 56.59 202 GLU A CA 1
ATOM 1651 C C . GLU A 1 202 ? 12.689 11.420 0.637 1.00 56.59 202 GLU A C 1
ATOM 1653 O O . GLU A 1 202 ? 12.257 11.845 -0.444 1.00 56.59 202 GLU A O 1
ATOM 1658 N N . ASN A 1 203 ? 13.416 10.299 0.693 1.00 55.66 203 ASN A N 1
ATOM 1659 C CA . ASN A 1 203 ? 13.831 9.547 -0.489 1.00 55.66 203 ASN A CA 1
ATOM 1660 C C . ASN A 1 203 ? 12.915 8.380 -0.845 1.00 55.66 203 ASN A C 1
ATOM 1662 O O . ASN A 1 203 ? 13.003 7.884 -1.972 1.00 55.66 203 ASN A O 1
ATOM 1666 N N . PHE A 1 204 ? 12.023 7.949 0.050 1.00 63.12 204 PHE A N 1
ATOM 1667 C CA . PHE A 1 204 ? 11.225 6.748 -0.180 1.00 63.12 204 PHE A CA 1
ATOM 1668 C C . PHE A 1 204 ? 9.724 6.962 0.049 1.00 63.12 204 PHE A C 1
ATOM 1670 O O . PHE A 1 204 ? 9.207 6.850 1.154 1.00 63.12 204 PHE A O 1
ATOM 1677 N N . ASN A 1 205 ? 8.992 7.205 -1.041 1.00 66.81 205 ASN A N 1
ATOM 1678 C CA . ASN A 1 205 ? 7.533 7.290 -1.016 1.00 66.81 205 ASN A CA 1
ATOM 1679 C C . ASN A 1 205 ? 6.902 5.912 -1.292 1.00 66.81 205 ASN A C 1
ATOM 1681 O O . ASN A 1 205 ? 6.793 5.499 -2.451 1.00 66.81 205 ASN A O 1
ATOM 1685 N N . PHE A 1 206 ? 6.424 5.225 -0.248 1.00 68.19 206 PHE A N 1
ATOM 1686 C CA . PHE A 1 206 ? 5.776 3.906 -0.349 1.00 68.19 206 PHE A CA 1
ATOM 1687 C C . PHE A 1 206 ? 4.579 3.869 -1.299 1.00 68.19 206 PHE A C 1
ATOM 1689 O O . PHE A 1 206 ? 4.367 2.862 -1.982 1.00 68.19 206 PHE A O 1
ATOM 1696 N N . THR A 1 207 ? 3.831 4.966 -1.406 1.00 68.44 207 THR A N 1
ATOM 1697 C CA . THR A 1 207 ? 2.697 5.075 -2.333 1.00 68.44 207 THR A CA 1
ATOM 1698 C C . THR A 1 207 ? 3.156 4.889 -3.779 1.00 68.44 207 THR A C 1
ATOM 1700 O O . THR A 1 207 ? 2.497 4.204 -4.563 1.00 68.44 207 THR A O 1
ATOM 1703 N N . SER A 1 208 ? 4.342 5.403 -4.123 1.00 68.25 208 SER A N 1
ATOM 1704 C CA . SER A 1 208 ? 4.936 5.204 -5.452 1.00 68.25 208 SER A CA 1
ATOM 1705 C C . SER A 1 208 ? 5.318 3.742 -5.707 1.00 68.25 208 SER A C 1
ATOM 1707 O O . SER A 1 208 ? 5.306 3.299 -6.854 1.00 68.25 208 SER A O 1
ATOM 1709 N N . PHE A 1 209 ? 5.598 2.967 -4.656 1.00 71.81 209 PHE A N 1
ATOM 1710 C CA . PHE A 1 209 ? 6.013 1.564 -4.734 1.00 71.81 209 PHE A CA 1
ATOM 1711 C C . PHE A 1 209 ? 4.884 0.559 -4.486 1.00 71.81 209 PHE A C 1
ATOM 1713 O O . PHE A 1 209 ? 5.142 -0.644 -4.500 1.00 71.81 209 PHE A O 1
ATOM 1720 N N . ALA A 1 210 ? 3.629 0.996 -4.344 1.00 73.56 210 ALA A N 1
ATOM 1721 C CA . ALA A 1 210 ? 2.493 0.126 -4.020 1.00 73.56 210 ALA A CA 1
ATOM 1722 C C . ALA A 1 210 ? 2.373 -1.116 -4.930 1.00 73.56 210 ALA A C 1
ATOM 1724 O O . ALA A 1 210 ? 2.021 -2.201 -4.474 1.00 73.56 210 ALA A O 1
ATOM 1725 N N . ARG A 1 211 ? 2.709 -0.983 -6.222 1.00 76.81 211 ARG A N 1
ATOM 1726 C CA . ARG A 1 211 ? 2.696 -2.094 -7.198 1.00 76.81 211 ARG A CA 1
ATOM 1727 C C . ARG A 1 211 ? 3.879 -3.057 -7.063 1.00 76.81 211 ARG A C 1
ATOM 1729 O O . ARG A 1 211 ? 3.799 -4.189 -7.526 1.00 76.81 211 ARG A O 1
ATOM 1736 N N . PHE A 1 212 ? 4.979 -2.602 -6.475 1.00 80.62 212 PHE A N 1
ATOM 1737 C CA . PHE A 1 212 ? 6.193 -3.381 -6.241 1.00 80.62 212 PHE A CA 1
ATOM 1738 C C . PHE A 1 212 ? 6.134 -4.156 -4.916 1.00 80.62 212 PHE A C 1
ATOM 1740 O O . PHE A 1 212 ? 6.562 -5.310 -4.870 1.00 80.62 212 PHE A O 1
ATOM 1747 N N . LEU A 1 213 ? 5.536 -3.560 -3.879 1.00 80.94 213 LEU A N 1
ATOM 1748 C CA . LEU A 1 213 ? 5.451 -4.115 -2.524 1.00 80.94 213 LEU A CA 1
ATOM 1749 C C . LEU A 1 213 ? 5.001 -5.588 -2.452 1.00 80.94 213 LEU A C 1
ATOM 1751 O O . LEU A 1 213 ? 5.671 -6.360 -1.769 1.00 80.94 213 LEU A O 1
ATOM 1755 N N . PRO A 1 214 ? 3.958 -6.045 -3.179 1.00 84.44 214 PRO A N 1
ATOM 1756 C CA . PRO A 1 214 ? 3.550 -7.449 -3.130 1.00 84.44 214 PRO A CA 1
ATOM 1757 C C . PRO A 1 214 ? 4.627 -8.429 -3.591 1.00 84.44 214 PRO A C 1
ATOM 1759 O O . PRO A 1 214 ? 4.703 -9.552 -3.100 1.00 84.44 214 PRO A O 1
ATOM 1762 N N . ARG A 1 215 ? 5.450 -8.019 -4.561 1.00 86.06 215 ARG A N 1
ATOM 1763 C CA . ARG A 1 215 ? 6.519 -8.857 -5.104 1.00 86.06 215 ARG A CA 1
ATOM 1764 C C . ARG A 1 215 ? 7.698 -8.922 -4.143 1.00 86.06 215 ARG A C 1
ATOM 1766 O O . ARG A 1 215 ? 8.278 -9.992 -4.000 1.00 86.06 215 ARG A O 1
ATOM 1773 N N . LEU A 1 216 ? 8.008 -7.801 -3.490 1.00 88.31 216 LEU A N 1
ATOM 1774 C CA . LEU A 1 216 ? 9.009 -7.759 -2.432 1.00 88.31 216 LEU A CA 1
ATOM 1775 C C . LEU A 1 216 ? 8.589 -8.653 -1.264 1.00 88.31 216 LEU A C 1
ATOM 1777 O O . LEU A 1 216 ? 9.355 -9.524 -0.887 1.00 88.31 216 LEU A O 1
ATOM 1781 N N . LEU A 1 217 ? 7.343 -8.533 -0.795 1.00 90.38 217 LEU A N 1
ATOM 1782 C CA . LEU A 1 217 ? 6.792 -9.388 0.260 1.00 90.38 217 LEU A CA 1
ATOM 1783 C C . LEU A 1 217 ? 6.886 -10.886 -0.075 1.00 90.38 217 LEU A C 1
ATOM 1785 O O . LEU A 1 217 ? 7.144 -11.701 0.800 1.00 90.38 217 LEU A O 1
ATOM 1789 N N . LEU A 1 218 ? 6.664 -11.256 -1.340 1.00 88.62 218 LEU A N 1
ATOM 1790 C CA . LEU A 1 218 ? 6.710 -12.654 -1.769 1.00 88.62 218 LEU A CA 1
ATOM 1791 C C . LEU A 1 218 ? 8.136 -13.223 -1.827 1.00 88.62 218 LEU A C 1
ATOM 1793 O O . LEU A 1 218 ? 8.313 -14.414 -1.589 1.00 88.62 218 LEU A O 1
ATOM 1797 N N . LYS A 1 219 ? 9.124 -12.413 -2.225 1.00 89.81 219 LYS A N 1
ATOM 1798 C CA . LYS A 1 219 ? 10.490 -12.885 -2.510 1.00 89.81 219 LYS A CA 1
ATOM 1799 C C . LYS A 1 219 ? 11.508 -12.577 -1.410 1.00 89.81 219 LYS A C 1
ATOM 1801 O O . LYS A 1 219 ? 12.438 -13.352 -1.251 1.00 89.81 219 LYS A O 1
ATOM 1806 N N . HIS A 1 220 ? 11.332 -11.462 -0.707 1.00 91.06 220 HIS A N 1
ATOM 1807 C CA . HIS A 1 220 ? 12.207 -10.956 0.356 1.00 91.06 220 HIS A CA 1
ATOM 1808 C C . HIS A 1 220 ? 11.342 -10.337 1.470 1.00 91.06 220 HIS A C 1
ATOM 1810 O O . HIS A 1 220 ? 11.296 -9.106 1.619 1.00 91.06 220 HIS A O 1
ATOM 1816 N N . PRO A 1 221 ? 10.564 -11.161 2.196 1.00 91.00 221 PRO A N 1
ATOM 1817 C CA . PRO A 1 221 ? 9.685 -10.695 3.268 1.00 91.00 221 PRO A CA 1
ATOM 1818 C C . PRO A 1 221 ? 10.428 -9.895 4.347 1.00 91.00 221 PRO A C 1
ATOM 1820 O O . PRO A 1 221 ? 9.878 -8.925 4.858 1.00 91.00 221 PRO A O 1
ATOM 1823 N N . GLU A 1 222 ? 11.689 -10.223 4.623 1.00 90.06 222 GLU A N 1
ATOM 1824 C CA . GLU A 1 222 ? 12.552 -9.513 5.569 1.00 90.06 222 GLU A CA 1
ATOM 1825 C C . GLU A 1 222 ? 12.824 -8.066 5.135 1.00 90.06 222 GLU A C 1
ATOM 1827 O O . GLU A 1 222 ? 12.730 -7.137 5.931 1.00 90.06 222 GLU A O 1
ATOM 1832 N N . VAL A 1 223 ? 13.074 -7.836 3.842 1.00 88.50 223 VAL A N 1
ATOM 1833 C CA . VAL A 1 223 ? 13.274 -6.479 3.311 1.00 88.50 223 VAL A CA 1
ATOM 1834 C C . VAL A 1 223 ? 11.959 -5.707 3.342 1.00 88.50 223 VAL A C 1
ATOM 1836 O O . VAL A 1 223 ? 11.950 -4.508 3.609 1.00 88.50 223 VAL A O 1
ATOM 1839 N N . PHE A 1 224 ? 10.840 -6.381 3.063 1.00 89.19 224 PHE A N 1
ATOM 1840 C CA . PHE A 1 224 ? 9.518 -5.772 3.168 1.00 89.19 224 PHE A CA 1
ATOM 1841 C C . PHE A 1 224 ? 9.224 -5.321 4.606 1.00 89.19 224 PHE A C 1
ATOM 1843 O O . PHE A 1 224 ? 8.809 -4.181 4.808 1.00 89.19 224 PHE A O 1
ATOM 1850 N N . GLU A 1 225 ? 9.467 -6.184 5.589 1.00 88.69 225 GLU A N 1
ATOM 1851 C CA . GLU A 1 225 ? 9.317 -5.880 7.013 1.00 88.69 225 GLU A CA 1
ATOM 1852 C C . GLU A 1 225 ? 10.161 -4.666 7.417 1.00 88.69 225 GLU A C 1
ATOM 1854 O O . GLU A 1 225 ? 9.609 -3.670 7.888 1.00 88.69 225 GLU A O 1
ATOM 1859 N N . GLU A 1 226 ? 11.467 -4.701 7.125 1.00 86.50 226 GLU A N 1
ATOM 1860 C CA . GLU A 1 226 ? 12.410 -3.617 7.429 1.00 86.50 226 GLU A CA 1
ATOM 1861 C C . GLU A 1 226 ? 11.972 -2.254 6.868 1.00 86.50 226 GLU A C 1
ATOM 1863 O O . GLU A 1 226 ? 12.281 -1.203 7.440 1.00 86.50 226 GLU A O 1
ATOM 1868 N N . LEU A 1 227 ? 11.323 -2.274 5.703 1.00 82.44 227 LEU A N 1
ATOM 1869 C CA . LEU A 1 227 ? 10.818 -1.092 5.024 1.00 82.44 227 LEU A CA 1
ATOM 1870 C C . LEU A 1 227 ? 9.572 -0.543 5.733 1.00 82.44 227 LEU A C 1
ATOM 1872 O O . LEU A 1 227 ? 9.511 0.657 6.006 1.00 82.44 227 LEU A O 1
ATOM 1876 N N . ILE A 1 228 ? 8.603 -1.400 6.058 1.00 83.69 228 ILE A N 1
ATOM 1877 C CA . ILE A 1 228 ? 7.357 -0.975 6.710 1.00 83.69 228 ILE A CA 1
ATOM 1878 C C . ILE A 1 228 ? 7.598 -0.455 8.128 1.00 83.69 228 ILE A C 1
ATOM 1880 O O . ILE A 1 228 ? 7.004 0.552 8.499 1.00 83.69 228 ILE A O 1
ATOM 1884 N N . GLU A 1 229 ? 8.488 -1.067 8.913 1.00 82.06 229 GLU A N 1
ATOM 1885 C CA . GLU A 1 229 ? 8.740 -0.623 10.297 1.00 82.06 229 GLU A CA 1
ATOM 1886 C C . GLU A 1 229 ? 9.135 0.862 10.408 1.00 82.06 229 GLU A C 1
ATOM 1888 O O . GLU A 1 229 ? 8.887 1.512 11.430 1.00 82.06 229 GLU A O 1
ATOM 1893 N N . LYS A 1 230 ? 9.734 1.415 9.350 1.00 73.31 230 LYS A N 1
ATOM 1894 C CA . LYS A 1 230 ? 10.250 2.788 9.306 1.00 73.31 230 LYS A CA 1
ATOM 1895 C C . LYS A 1 230 ? 9.354 3.782 8.581 1.00 73.31 230 LYS A C 1
ATOM 1897 O O . LYS A 1 230 ? 9.713 4.955 8.519 1.00 73.31 230 LYS A O 1
ATOM 1902 N N . SER A 1 231 ? 8.225 3.345 8.033 1.00 73.25 231 SER A N 1
ATOM 1903 C CA . SER A 1 231 ? 7.317 4.227 7.309 1.00 73.25 231 SER A CA 1
ATOM 1904 C C . SER A 1 231 ? 5.930 4.210 7.903 1.00 73.25 231 SER A C 1
ATOM 1906 O O . SER A 1 231 ? 5.324 3.156 8.070 1.00 73.25 231 SER A O 1
ATOM 1908 N N . ASP A 1 232 ? 5.408 5.406 8.139 1.00 71.31 232 ASP A N 1
ATOM 1909 C CA . ASP A 1 232 ? 4.038 5.581 8.603 1.00 71.31 232 ASP A CA 1
ATOM 1910 C C . ASP A 1 232 ? 3.045 5.745 7.423 1.00 71.31 232 ASP A C 1
ATOM 1912 O O . ASP A 1 232 ? 1.837 5.664 7.620 1.00 71.31 232 ASP A O 1
ATOM 1916 N N . ASP A 1 233 ? 3.543 5.865 6.180 1.00 73.38 233 ASP A N 1
ATOM 1917 C CA . ASP A 1 233 ? 2.760 6.176 4.965 1.00 73.38 233 ASP A CA 1
ATOM 1918 C C . ASP A 1 233 ? 2.611 4.986 4.000 1.00 73.38 233 ASP A C 1
ATOM 1920 O O . ASP A 1 233 ? 2.373 5.136 2.793 1.00 73.38 233 ASP A O 1
ATOM 1924 N N . ALA A 1 234 ? 2.790 3.765 4.498 1.00 77.81 234 ALA A N 1
ATOM 1925 C CA . ALA A 1 234 ? 2.658 2.586 3.663 1.00 77.81 234 ALA A CA 1
ATOM 1926 C C . ALA A 1 234 ? 1.189 2.350 3.236 1.00 77.81 234 ALA A C 1
ATOM 1928 O O . ALA A 1 234 ? 0.267 2.438 4.050 1.00 77.81 234 ALA A O 1
ATOM 1929 N N . PRO A 1 235 ? 0.933 2.023 1.953 1.00 81.94 235 PRO A N 1
ATOM 1930 C CA . PRO A 1 235 ? -0.422 1.799 1.470 1.00 81.94 235 PRO A CA 1
ATOM 1931 C C . PRO A 1 235 ? -1.015 0.513 2.057 1.00 81.94 235 PRO A C 1
ATOM 1933 O O . PRO A 1 235 ? -0.324 -0.492 2.233 1.00 81.94 235 PRO A O 1
ATOM 1936 N N . MET A 1 236 ? -2.332 0.518 2.280 1.00 86.31 236 MET A N 1
ATOM 1937 C CA . MET A 1 236 ? -3.052 -0.661 2.760 1.00 86.31 236 MET A CA 1
ATOM 1938 C C . MET A 1 236 ? -2.919 -1.835 1.779 1.00 86.31 236 MET A C 1
ATOM 1940 O O . MET A 1 236 ? -3.185 -1.720 0.579 1.00 86.31 236 MET A O 1
ATOM 1944 N N . LEU A 1 237 ? -2.540 -2.995 2.306 1.00 88.56 237 LEU A N 1
ATOM 1945 C CA . LEU A 1 237 ? -2.463 -4.251 1.581 1.00 88.56 237 LEU A CA 1
ATOM 1946 C C . LEU A 1 237 ? -3.864 -4.778 1.252 1.00 88.56 237 LEU A C 1
ATOM 1948 O O . LEU A 1 237 ? -4.804 -4.705 2.043 1.00 88.56 237 LEU A O 1
ATOM 1952 N N . SER A 1 238 ? -3.989 -5.383 0.070 1.00 89.81 238 SER A N 1
ATOM 1953 C CA . SER A 1 238 ? -5.184 -6.151 -0.287 1.00 89.81 238 SER A CA 1
ATOM 1954 C C . SER A 1 238 ? -5.335 -7.369 0.629 1.00 89.81 238 SER A C 1
ATOM 1956 O O . SER A 1 238 ? -4.345 -7.879 1.151 1.00 89.81 238 SER A O 1
ATOM 1958 N N . ALA A 1 239 ? -6.547 -7.922 0.739 1.00 91.19 239 ALA A N 1
ATOM 1959 C CA . ALA A 1 239 ? -6.791 -9.124 1.541 1.00 91.19 239 ALA A CA 1
ATOM 1960 C C . ALA A 1 239 ? -5.856 -10.297 1.175 1.00 91.19 239 ALA A C 1
ATOM 1962 O O . ALA A 1 239 ? -5.368 -11.007 2.056 1.00 91.19 239 ALA A O 1
ATOM 1963 N N . ARG A 1 240 ? -5.545 -10.462 -0.120 1.00 91.50 240 ARG A N 1
ATOM 1964 C CA . ARG A 1 240 ? -4.591 -11.470 -0.607 1.00 91.50 240 ARG A CA 1
ATOM 1965 C C . ARG A 1 240 ? -3.182 -11.222 -0.067 1.00 91.50 240 ARG A C 1
ATOM 1967 O O . ARG A 1 240 ? -2.530 -12.157 0.387 1.00 91.50 240 ARG A O 1
ATOM 1974 N N . HIS A 1 241 ? -2.712 -9.978 -0.123 1.00 90.44 241 HIS A N 1
ATOM 1975 C CA . HIS A 1 241 ? -1.366 -9.620 0.329 1.00 90.44 241 HIS A CA 1
ATOM 1976 C C . HIS A 1 241 ? -1.257 -9.606 1.856 1.00 90.44 241 HIS A C 1
ATOM 1978 O O . HIS A 1 241 ? -0.234 -10.029 2.372 1.00 90.44 241 HIS A O 1
ATOM 1984 N N . THR A 1 242 ? -2.316 -9.238 2.587 1.00 93.19 242 THR A N 1
ATOM 1985 C CA . THR A 1 242 ? -2.384 -9.425 4.046 1.00 93.19 242 THR A CA 1
ATOM 1986 C C . THR A 1 242 ? -2.252 -10.901 4.418 1.00 93.19 242 THR A C 1
ATOM 1988 O O . THR A 1 242 ? -1.504 -11.232 5.328 1.00 93.19 242 THR A O 1
ATOM 1991 N N . GLY A 1 243 ? -2.916 -11.805 3.690 1.00 92.88 243 GLY A N 1
ATOM 1992 C CA . GLY A 1 243 ? -2.768 -13.245 3.917 1.00 92.88 243 GLY A CA 1
ATOM 1993 C C . GLY A 1 243 ? -1.341 -13.753 3.680 1.00 92.88 243 GLY A C 1
ATOM 1994 O O . GLY A 1 243 ? -0.863 -14.587 4.442 1.00 92.88 243 GLY A O 1
ATOM 1995 N N . LEU A 1 244 ? -0.650 -13.236 2.658 1.00 92.19 244 LEU A N 1
ATOM 1996 C CA . LEU A 1 244 ? 0.768 -13.539 2.421 1.00 92.19 244 LEU A CA 1
ATOM 1997 C C . LEU A 1 244 ? 1.667 -12.956 3.512 1.00 92.19 244 LEU A C 1
ATOM 1999 O O . LEU A 1 244 ? 2.568 -13.640 3.982 1.00 92.19 244 LEU A O 1
ATOM 2003 N N . PHE A 1 245 ? 1.394 -11.729 3.949 1.00 94.19 245 PHE A N 1
ATOM 2004 C CA . PHE A 1 245 ? 2.132 -11.086 5.029 1.00 94.19 245 PHE A CA 1
ATOM 2005 C C . PHE A 1 245 ? 2.055 -11.904 6.316 1.00 94.19 245 PHE A C 1
ATOM 2007 O O . PHE A 1 245 ? 3.086 -12.261 6.867 1.00 94.19 245 PHE A O 1
ATOM 2014 N N . LEU A 1 246 ? 0.856 -12.315 6.734 1.00 93.62 246 LEU A N 1
ATOM 2015 C CA . LEU A 1 246 ? 0.689 -13.158 7.922 1.00 93.62 246 LEU A CA 1
ATOM 2016 C C . LEU A 1 246 ? 1.313 -14.555 7.776 1.00 93.62 246 LEU A C 1
ATOM 2018 O O . LEU A 1 246 ? 1.474 -15.245 8.770 1.00 93.62 246 LEU A O 1
ATOM 2022 N N . LYS A 1 247 ? 1.647 -15.001 6.559 1.00 92.75 247 LYS A N 1
ATOM 2023 C CA . LYS A 1 247 ? 2.358 -16.268 6.348 1.00 92.75 247 LYS A CA 1
ATOM 2024 C C . LYS A 1 247 ? 3.868 -16.129 6.564 1.00 92.75 247 LYS A C 1
ATOM 2026 O O . LYS A 1 247 ? 4.496 -17.091 6.985 1.00 92.75 247 LYS A O 1
ATOM 2031 N N . HIS A 1 248 ? 4.443 -14.973 6.231 1.00 91.50 248 HIS A N 1
ATOM 2032 C CA . HIS A 1 248 ? 5.897 -14.777 6.184 1.00 91.50 248 HIS A CA 1
ATOM 2033 C C . HIS A 1 248 ? 6.444 -13.837 7.265 1.00 91.50 248 HIS A C 1
ATOM 2035 O O . HIS A 1 248 ? 7.606 -13.956 7.626 1.00 91.50 248 HIS A O 1
ATOM 2041 N N . CYS A 1 249 ? 5.621 -12.927 7.782 1.00 92.25 249 CYS A N 1
ATOM 2042 C CA . CYS A 1 249 ? 6.007 -11.851 8.699 1.00 92.25 249 CYS A CA 1
ATOM 2043 C C . CYS A 1 249 ? 5.140 -11.857 9.973 1.00 92.25 249 CYS A C 1
ATOM 2045 O O . CYS A 1 249 ? 4.899 -10.806 10.569 1.00 92.25 249 CYS A O 1
ATOM 2047 N N . LEU A 1 250 ? 4.602 -13.019 10.370 1.00 93.19 250 LEU A N 1
ATOM 2048 C CA . LEU A 1 250 ? 3.733 -13.118 11.547 1.00 93.19 250 LEU A CA 1
ATOM 2049 C C . LEU A 1 250 ? 4.471 -12.709 12.821 1.00 93.19 250 LEU A C 1
ATOM 2051 O O . LEU A 1 250 ? 3.950 -11.905 13.583 1.00 93.19 250 LEU A O 1
ATOM 2055 N N . ASP A 1 251 ? 5.687 -13.213 13.020 1.00 92.94 251 ASP A N 1
ATOM 2056 C CA . ASP A 1 251 ? 6.466 -12.952 14.234 1.00 92.94 251 ASP A CA 1
ATOM 2057 C C . ASP A 1 251 ? 6.793 -11.464 14.385 1.00 92.94 251 ASP A C 1
ATOM 2059 O O . ASP A 1 251 ? 6.636 -10.892 15.463 1.00 92.94 251 ASP A O 1
ATOM 2063 N N . ALA A 1 252 ? 7.150 -10.809 13.280 1.00 91.88 252 ALA A N 1
ATOM 2064 C CA . ALA A 1 252 ? 7.360 -9.368 13.221 1.00 91.88 252 ALA A CA 1
ATOM 2065 C C . ALA A 1 252 ? 6.104 -8.586 13.619 1.00 91.88 252 ALA A C 1
ATOM 2067 O O . ALA A 1 252 ? 6.156 -7.657 14.428 1.00 91.88 252 ALA A O 1
ATOM 2068 N N . PHE A 1 253 ? 4.949 -9.005 13.096 1.00 92.50 253 PHE A N 1
ATOM 2069 C CA . PHE A 1 253 ? 3.668 -8.411 13.451 1.00 92.50 253 PHE A CA 1
ATOM 2070 C C . PHE A 1 253 ? 3.312 -8.615 14.921 1.00 92.50 253 PHE A C 1
ATOM 2072 O O . PHE A 1 253 ? 2.883 -7.664 15.569 1.00 92.50 253 PHE A O 1
ATOM 2079 N N . LEU A 1 254 ? 3.501 -9.820 15.457 1.00 92.12 254 LEU A N 1
ATOM 2080 C CA . LEU A 1 254 ? 3.222 -10.111 16.862 1.00 92.12 254 LEU A CA 1
ATOM 2081 C C . LEU A 1 254 ? 4.164 -9.341 17.793 1.00 92.12 254 LEU A C 1
ATOM 2083 O O . LEU A 1 254 ? 3.739 -8.915 18.860 1.00 92.12 254 LEU A O 1
ATOM 2087 N N . LYS A 1 255 ? 5.412 -9.102 17.381 1.00 91.12 255 LYS A N 1
ATOM 2088 C CA . LYS A 1 255 ? 6.376 -8.297 18.139 1.00 91.12 255 LYS A CA 1
ATOM 2089 C C . LYS A 1 255 ? 6.042 -6.805 18.113 1.00 91.12 255 LYS A C 1
ATOM 2091 O O . LYS A 1 255 ? 6.238 -6.118 19.116 1.00 91.12 255 LYS A O 1
ATOM 2096 N N . ASN A 1 256 ? 5.571 -6.295 16.975 1.00 87.94 256 ASN A N 1
ATOM 2097 C CA . ASN A 1 256 ? 5.366 -4.865 16.774 1.00 87.94 256 ASN A CA 1
ATOM 2098 C C . ASN A 1 256 ? 4.066 -4.525 16.014 1.00 87.94 256 ASN A C 1
ATOM 2100 O O . ASN A 1 256 ? 4.098 -3.970 14.910 1.00 87.94 256 ASN A O 1
ATOM 2104 N N . PRO A 1 257 ? 2.888 -4.825 16.586 1.00 88.56 257 PRO A N 1
ATOM 2105 C CA . PRO A 1 257 ? 1.635 -4.764 15.847 1.00 88.56 257 PRO A CA 1
ATOM 2106 C C . PRO A 1 257 ? 1.249 -3.351 15.401 1.00 88.56 257 PRO A C 1
ATOM 2108 O O . PRO A 1 257 ? 0.640 -3.213 14.340 1.00 88.56 257 PRO A O 1
ATOM 2111 N N . HIS A 1 258 ? 1.616 -2.296 16.143 1.00 83.88 258 HIS A N 1
ATOM 2112 C CA . HIS A 1 258 ? 1.205 -0.922 15.820 1.00 83.88 258 HIS A CA 1
ATOM 2113 C C . HIS A 1 258 ? 1.723 -0.462 14.450 1.00 83.88 258 HIS A C 1
ATOM 2115 O O . HIS A 1 258 ? 0.997 0.223 13.725 1.00 83.88 258 HIS A O 1
ATOM 2121 N N . LYS A 1 259 ? 2.934 -0.893 14.062 1.00 84.75 259 LYS A N 1
ATOM 2122 C CA . LYS A 1 259 ? 3.541 -0.547 12.769 1.00 84.75 259 LYS A CA 1
ATOM 2123 C C . LYS A 1 259 ? 2.791 -1.139 11.587 1.00 84.75 259 LYS A C 1
ATOM 2125 O O . LYS A 1 259 ? 2.622 -0.479 10.567 1.00 84.75 259 LYS A O 1
ATOM 2130 N N . PHE A 1 260 ? 2.283 -2.359 11.726 1.00 88.12 260 PHE A N 1
ATOM 2131 C CA . PHE A 1 260 ? 1.656 -3.054 10.605 1.00 88.12 260 PHE A CA 1
ATOM 2132 C C . PHE A 1 260 ? 0.129 -2.940 10.604 1.00 88.12 260 PHE A C 1
ATOM 2134 O O . PHE A 1 260 ? -0.487 -3.028 9.544 1.00 88.12 260 PHE A O 1
ATOM 2141 N N . LEU A 1 261 ? -0.521 -2.701 11.750 1.00 86.81 261 LEU A N 1
ATOM 2142 C CA . LEU A 1 261 ? -1.990 -2.689 11.850 1.00 86.81 261 LEU A CA 1
ATOM 2143 C C . LEU A 1 261 ? -2.650 -1.699 10.873 1.00 86.81 261 LEU A C 1
ATOM 2145 O O . LEU A 1 261 ? -3.800 -1.878 10.468 1.00 86.81 261 LEU A O 1
ATOM 2149 N N . GLN A 1 262 ? -1.933 -0.642 10.485 1.00 82.81 262 GLN A N 1
ATOM 2150 C CA . GLN A 1 262 ? -2.439 0.343 9.539 1.00 82.81 262 GLN A CA 1
ATOM 2151 C C . GLN A 1 262 ? -2.494 -0.156 8.095 1.00 82.81 262 GLN A C 1
ATOM 2153 O O . GLN A 1 262 ? -3.402 0.242 7.362 1.00 82.81 262 GLN A O 1
ATOM 2158 N N . ILE A 1 263 ? -1.594 -1.066 7.726 1.00 87.75 263 ILE A N 1
ATOM 2159 C CA . ILE A 1 263 ? -1.472 -1.587 6.365 1.00 87.75 263 ILE A CA 1
ATOM 2160 C C . ILE A 1 263 ? -2.216 -2.907 6.157 1.00 87.75 263 ILE A C 1
ATOM 2162 O O . ILE A 1 263 ? -2.381 -3.338 5.020 1.00 87.75 263 ILE A O 1
ATOM 2166 N N . LEU A 1 264 ? -2.655 -3.585 7.218 1.00 90.06 264 LEU A N 1
ATOM 2167 C CA . LEU A 1 264 ? -3.283 -4.905 7.116 1.00 90.06 264 LEU A CA 1
ATOM 2168 C C . LEU A 1 264 ? -4.809 -4.808 7.027 1.00 90.06 264 LEU A C 1
ATOM 2170 O O . LEU A 1 264 ? -5.451 -4.025 7.724 1.00 90.06 264 LEU A O 1
ATOM 2174 N N . ALA A 1 265 ? -5.408 -5.652 6.183 1.00 89.88 265 ALA A N 1
ATOM 2175 C CA . ALA A 1 265 ? -6.855 -5.730 6.034 1.00 89.88 265 ALA A CA 1
ATOM 2176 C C . ALA A 1 265 ? -7.509 -6.335 7.302 1.00 89.88 265 ALA A C 1
ATOM 2178 O O . ALA A 1 265 ? -7.301 -7.525 7.569 1.00 89.88 265 ALA A O 1
ATOM 2179 N N . PRO A 1 266 ? -8.368 -5.599 8.043 1.00 86.06 266 PRO A N 1
ATOM 2180 C CA . PRO A 1 266 ? -8.878 -6.050 9.347 1.00 86.06 266 PRO A CA 1
ATOM 2181 C C . PRO A 1 266 ? -9.638 -7.383 9.303 1.00 86.06 266 PRO A C 1
ATOM 2183 O O . PRO A 1 266 ? -9.442 -8.240 10.157 1.00 86.06 266 PRO A O 1
ATOM 2186 N N . LYS A 1 267 ? -10.441 -7.607 8.252 1.00 87.31 267 LYS A N 1
ATOM 2187 C CA . LYS A 1 267 ? -11.202 -8.858 8.063 1.00 87.31 267 LYS A CA 1
ATOM 2188 C C . LYS A 1 267 ? -10.312 -10.094 7.911 1.00 87.31 267 LYS A C 1
ATOM 2190 O O . LYS A 1 267 ? -10.771 -11.209 8.131 1.00 87.31 267 LYS A O 1
ATOM 2195 N N . VAL A 1 268 ? -9.070 -9.923 7.452 1.00 91.00 268 VAL A N 1
ATOM 2196 C CA . VAL A 1 268 ? -8.125 -11.038 7.314 1.00 91.00 268 VAL A CA 1
ATOM 2197 C C . VAL A 1 268 ? -7.476 -11.341 8.656 1.00 91.00 268 VAL A C 1
ATOM 2199 O O . VAL A 1 268 ? -7.370 -12.515 8.990 1.00 91.00 268 VAL A O 1
ATOM 2202 N N . LEU A 1 269 ? -7.124 -10.312 9.437 1.00 88.69 269 LEU A N 1
ATOM 2203 C CA . LEU A 1 269 ? -6.619 -10.475 10.806 1.00 88.69 269 LEU A CA 1
ATOM 2204 C C . LEU A 1 269 ? -7.603 -11.286 11.655 1.00 88.69 269 LEU A C 1
ATOM 2206 O O . LEU A 1 269 ? -7.216 -12.277 12.261 1.00 88.69 269 LEU A O 1
ATOM 2210 N N . GLU A 1 270 ? -8.886 -10.925 11.599 1.00 86.75 270 GLU A N 1
ATOM 2211 C CA . GLU A 1 270 ? -9.964 -11.609 12.323 1.00 86.75 270 GLU A CA 1
ATOM 2212 C C . GLU A 1 270 ? -10.074 -13.104 11.990 1.00 86.75 270 GLU A C 1
ATOM 2214 O O . GLU A 1 270 ? -10.352 -13.912 12.866 1.00 86.75 270 GLU A O 1
ATOM 2219 N N . ARG A 1 271 ? -9.836 -13.484 10.729 1.00 89.31 271 ARG A N 1
ATOM 2220 C CA . ARG A 1 271 ? -9.974 -14.875 10.263 1.00 89.31 271 ARG A CA 1
ATOM 2221 C C . ARG A 1 271 ? -8.707 -15.712 10.403 1.00 89.31 271 ARG A C 1
ATOM 2223 O O . ARG A 1 271 ? -8.797 -16.934 10.345 1.00 89.31 271 ARG A O 1
ATOM 2230 N N . LYS A 1 272 ? -7.531 -15.081 10.421 1.00 91.31 272 LYS A N 1
ATOM 2231 C CA . LYS A 1 272 ? -6.234 -15.770 10.303 1.00 91.31 272 LYS A CA 1
ATOM 2232 C C . LYS A 1 272 ? -5.458 -15.841 11.606 1.00 91.31 272 LYS A C 1
ATOM 2234 O O . LYS A 1 272 ? -4.646 -16.749 11.735 1.00 91.31 272 LYS A O 1
ATOM 2239 N N . LEU A 1 273 ? -5.677 -14.904 12.522 1.00 91.81 273 LEU A N 1
ATOM 2240 C CA . LEU A 1 273 ? -5.048 -14.943 13.835 1.00 91.81 273 LEU A CA 1
ATOM 2241 C C . LEU A 1 273 ? -5.814 -15.893 14.753 1.00 91.81 273 LEU A C 1
ATOM 2243 O O . LEU A 1 273 ? -7.048 -15.913 14.747 1.00 91.81 273 LEU A O 1
ATOM 2247 N N . THR A 1 274 ? -5.084 -16.646 15.573 1.00 92.38 274 THR A N 1
ATOM 2248 C CA . THR A 1 274 ? -5.693 -17.399 16.673 1.00 92.38 274 THR A CA 1
ATOM 2249 C C . THR A 1 274 ? -6.260 -16.438 17.716 1.00 92.38 274 THR A C 1
ATOM 2251 O O . THR A 1 274 ? -6.001 -15.234 17.706 1.00 92.38 274 THR A O 1
ATOM 2254 N N . GLU A 1 275 ? -7.082 -16.950 18.623 1.00 90.31 275 GLU A N 1
ATOM 2255 C CA . GLU A 1 275 ? -7.578 -16.157 19.746 1.00 90.31 275 GLU A CA 1
ATOM 2256 C C . GLU A 1 275 ? -6.439 -15.642 20.636 1.00 90.31 275 GLU A C 1
ATOM 2258 O O . GLU A 1 275 ? -6.323 -14.436 20.818 1.00 90.31 275 GLU A O 1
ATOM 2263 N N . GLU A 1 276 ? -5.510 -16.511 21.034 1.00 91.75 276 GLU A N 1
ATOM 2264 C CA . GLU A 1 276 ? -4.315 -16.140 21.808 1.00 91.75 276 GLU A CA 1
ATOM 2265 C C . GLU A 1 276 ? -3.464 -15.062 21.115 1.00 91.75 276 GLU A C 1
ATOM 2267 O O . GLU A 1 276 ? -3.004 -14.109 21.745 1.00 91.75 276 GLU A O 1
ATOM 2272 N N . GLN A 1 277 ? -3.284 -15.159 19.792 1.00 93.06 277 GLN A N 1
ATOM 2273 C CA . GLN A 1 277 ? -2.559 -14.147 19.017 1.00 93.06 277 GLN A CA 1
ATOM 2274 C C . GLN A 1 277 ? -3.294 -12.807 19.011 1.00 93.06 277 GLN A C 1
ATOM 2276 O O . GLN A 1 277 ? -2.662 -11.758 19.136 1.00 93.06 277 GLN A O 1
ATOM 2281 N N . ARG A 1 278 ? -4.625 -12.825 18.876 1.00 90.69 278 ARG A N 1
ATOM 2282 C CA . ARG A 1 278 ? -5.454 -11.616 18.941 1.00 90.69 278 ARG A CA 1
ATOM 2283 C C . ARG A 1 278 ? -5.350 -10.955 20.313 1.00 90.69 278 ARG A C 1
ATOM 2285 O O . ARG A 1 278 ? -5.166 -9.740 20.373 1.00 90.69 278 ARG A O 1
ATOM 2292 N N . GLU A 1 279 ? -5.428 -11.740 21.384 1.00 90.38 279 GLU A N 1
ATOM 2293 C CA . GLU A 1 279 ? -5.288 -11.268 22.765 1.00 90.38 279 GLU A CA 1
ATOM 2294 C C . GLU A 1 279 ? -3.896 -10.670 23.017 1.00 90.38 279 GLU A C 1
ATOM 2296 O O . GLU A 1 279 ? -3.790 -9.555 23.530 1.00 90.38 279 GLU A O 1
ATOM 2301 N N . SER A 1 280 ? -2.834 -11.343 22.565 1.00 90.88 280 SER A N 1
ATOM 2302 C CA . SER A 1 280 ? -1.450 -10.860 22.670 1.00 90.88 280 SER A CA 1
ATOM 2303 C C . SER A 1 280 ? -1.229 -9.541 21.920 1.00 90.88 280 SER A C 1
ATOM 2305 O O . SER A 1 280 ? -0.730 -8.566 22.489 1.00 90.88 280 SER A O 1
ATOM 2307 N N . VAL A 1 281 ? -1.693 -9.458 20.666 1.00 89.38 281 VAL A N 1
ATOM 2308 C CA . VAL A 1 281 ? -1.646 -8.225 19.864 1.00 89.38 281 VAL A CA 1
ATOM 2309 C C . VAL A 1 281 ? -2.378 -7.089 20.575 1.00 89.38 281 VAL A C 1
ATOM 2311 O O . VAL A 1 281 ? -1.862 -5.973 20.654 1.00 89.38 281 VAL A O 1
ATOM 2314 N N . PHE A 1 282 ? -3.566 -7.362 21.116 1.00 88.06 282 PHE A N 1
ATOM 2315 C CA . PHE A 1 282 ? -4.337 -6.366 21.850 1.00 88.06 282 PHE A CA 1
ATOM 2316 C C . PHE A 1 282 ? -3.614 -5.906 23.121 1.00 88.06 282 PHE A C 1
ATOM 2318 O O . PHE A 1 282 ? -3.502 -4.699 23.338 1.00 88.06 282 PHE A O 1
ATOM 2325 N N . LYS A 1 283 ? -3.046 -6.833 23.906 1.00 87.50 283 LYS A N 1
ATOM 2326 C CA . LYS A 1 283 ? -2.249 -6.517 25.103 1.00 87.50 283 LYS A CA 1
ATOM 2327 C C . LYS A 1 283 ? -1.102 -5.559 24.769 1.00 87.50 283 LYS A C 1
ATOM 2329 O O . LYS A 1 283 ? -0.953 -4.537 25.436 1.00 87.50 283 LYS A O 1
ATOM 2334 N N . ILE A 1 284 ? -0.336 -5.837 23.711 1.00 87.12 284 ILE A N 1
ATOM 2335 C CA . ILE A 1 284 ? 0.785 -4.981 23.286 1.00 87.12 284 ILE A CA 1
ATOM 2336 C C . ILE A 1 284 ? 0.299 -3.579 22.905 1.00 87.12 284 ILE A C 1
ATOM 2338 O O . ILE A 1 284 ? 0.885 -2.583 23.331 1.00 87.12 284 ILE A O 1
ATOM 2342 N N . LEU A 1 285 ? -0.786 -3.491 22.134 1.00 82.50 285 LEU A N 1
ATOM 2343 C CA . LEU A 1 285 ? -1.324 -2.212 21.662 1.00 82.50 285 LEU A CA 1
ATOM 2344 C C . LEU A 1 285 ? -1.843 -1.352 22.817 1.00 82.50 285 LEU A C 1
ATOM 2346 O O . LEU A 1 285 ? -1.555 -0.159 22.871 1.00 82.50 285 LEU A O 1
ATOM 2350 N N . VAL A 1 286 ? -2.529 -1.960 23.783 1.00 80.00 286 VAL A N 1
ATOM 2351 C CA . VAL A 1 286 ? -3.019 -1.273 24.985 1.00 80.00 286 VAL A CA 1
ATOM 2352 C C . VAL A 1 286 ? -1.869 -0.781 25.870 1.00 80.00 286 VAL A C 1
ATOM 2354 O O . VAL A 1 286 ? -1.913 0.342 26.373 1.00 80.00 286 VAL A O 1
ATOM 2357 N N . VAL A 1 287 ? -0.816 -1.588 26.032 1.00 78.69 287 VAL A N 1
ATOM 2358 C CA . VAL A 1 287 ? 0.389 -1.209 26.787 1.00 78.69 287 VAL A CA 1
ATOM 2359 C C . VAL A 1 287 ? 1.116 -0.044 26.115 1.00 78.69 287 VAL A C 1
ATOM 2361 O O . VAL A 1 287 ? 1.628 0.831 26.812 1.00 78.69 287 VAL A O 1
ATOM 2364 N N . GLN A 1 288 ? 1.192 -0.010 24.785 1.00 75.50 288 GLN A N 1
ATOM 2365 C CA . GLN A 1 288 ? 1.921 1.027 24.047 1.00 75.50 288 GLN A CA 1
ATOM 2366 C C . GLN A 1 288 ? 1.113 2.330 23.887 1.00 75.50 288 GLN A C 1
ATOM 2368 O O . GLN A 1 288 ? 1.690 3.410 23.998 1.00 75.50 288 GLN A O 1
ATOM 2373 N N . GLU A 1 289 ? -0.211 2.260 23.710 1.00 66.69 289 GLU A N 1
ATOM 2374 C CA . GLU A 1 289 ? -1.088 3.416 23.447 1.00 66.69 289 GLU A CA 1
ATOM 2375 C C . GLU A 1 289 ? -1.980 3.810 24.646 1.00 66.69 289 GLU A C 1
ATOM 2377 O O . GLU A 1 289 ? -3.188 4.016 24.503 1.00 66.69 289 GLU A O 1
ATOM 2382 N N . ILE A 1 290 ? -1.385 3.999 25.834 1.00 56.91 290 ILE A N 1
ATOM 2383 C CA . ILE A 1 290 ? -2.099 4.409 27.071 1.00 56.91 290 ILE A CA 1
ATOM 2384 C C . ILE A 1 290 ? -2.992 5.649 26.862 1.00 56.91 290 ILE A C 1
ATOM 2386 O O . ILE A 1 290 ? -3.994 5.835 27.543 1.00 56.91 290 ILE A O 1
ATOM 2390 N N . ALA A 1 291 ? -2.650 6.532 25.925 1.00 50.88 291 ALA A N 1
ATOM 2391 C CA . ALA A 1 291 ? -3.353 7.798 25.753 1.00 50.88 291 ALA A CA 1
ATOM 2392 C C . ALA A 1 291 ? -4.724 7.681 25.056 1.00 50.88 291 ALA A C 1
ATOM 2394 O O . ALA A 1 291 ? -5.471 8.658 25.050 1.00 50.88 291 ALA A O 1
ATOM 2395 N N . LYS A 1 292 ? -5.073 6.543 24.430 1.00 62.66 292 LYS A N 1
ATOM 2396 C CA . LYS A 1 292 ? -6.280 6.453 23.581 1.00 62.66 292 LYS A CA 1
ATOM 2397 C C . LYS A 1 292 ? -7.080 5.161 23.777 1.00 62.66 292 LYS A C 1
ATOM 2399 O O . LYS A 1 292 ? -7.503 4.547 22.801 1.00 62.66 292 LYS A O 1
ATOM 2404 N N . PHE A 1 293 ? -7.370 4.775 25.023 1.00 66.31 293 PHE A N 1
ATOM 2405 C CA . PHE A 1 293 ? -8.193 3.589 25.338 1.00 66.31 293 PHE A CA 1
ATOM 2406 C C . PHE A 1 293 ? -9.560 3.558 24.627 1.00 66.31 293 PHE A C 1
ATOM 2408 O O . PHE A 1 293 ? -10.065 2.486 24.304 1.00 66.31 293 PHE A O 1
ATOM 2415 N N . GLU A 1 294 ? -10.145 4.711 24.282 1.00 63.97 294 GLU A N 1
ATOM 2416 C CA . GLU A 1 294 ? -11.373 4.770 23.469 1.00 63.97 294 GLU A CA 1
ATOM 2417 C C . GLU A 1 294 ? -11.238 4.126 22.081 1.00 63.97 294 GLU A C 1
ATOM 2419 O O . GLU A 1 294 ? -12.241 3.672 21.509 1.00 63.97 294 GLU A O 1
ATOM 2424 N N . ASN A 1 295 ? -10.017 4.111 21.536 1.00 68.12 295 ASN A N 1
ATOM 2425 C CA . ASN A 1 295 ? -9.707 3.526 20.238 1.00 68.12 295 ASN A CA 1
ATOM 2426 C C . ASN A 1 295 ? -9.663 1.996 20.294 1.00 68.12 295 ASN A C 1
ATOM 2428 O O . ASN A 1 295 ? -9.977 1.349 19.295 1.00 68.12 295 ASN A O 1
ATOM 2432 N N . ALA A 1 296 ? -9.359 1.424 21.464 1.00 67.06 296 ALA A N 1
ATOM 2433 C CA . ALA A 1 296 ? -9.282 -0.021 21.676 1.00 67.06 296 ALA A CA 1
ATOM 2434 C C . ALA A 1 296 ? -10.633 -0.724 21.426 1.00 67.06 296 ALA A C 1
ATOM 2436 O O . ALA A 1 296 ? -10.677 -1.883 21.018 1.00 67.06 296 ALA A O 1
ATOM 2437 N N . PHE A 1 297 ? -11.743 0.003 21.586 1.00 72.50 297 PHE A N 1
ATOM 2438 C CA . PHE A 1 297 ? -13.109 -0.501 21.402 1.00 72.50 297 PHE A CA 1
ATOM 2439 C C . PHE A 1 297 ? -13.749 -0.086 20.063 1.00 72.50 297 PHE A C 1
ATOM 2441 O O . PHE A 1 297 ? -14.971 -0.127 19.914 1.00 72.50 297 PHE A O 1
ATOM 2448 N N . ILE A 1 298 ? -12.965 0.343 19.063 1.00 66.69 298 ILE A N 1
ATOM 2449 C CA . ILE A 1 298 ? -13.483 0.708 17.728 1.00 66.69 298 ILE A CA 1
ATOM 2450 C C . ILE A 1 298 ? -12.668 0.117 16.573 1.00 66.69 298 ILE A C 1
ATOM 2452 O O . ILE A 1 298 ? -11.528 -0.313 16.712 1.00 66.69 298 ILE A O 1
ATOM 2456 N N . GLY A 1 299 ? -13.266 0.147 15.378 1.00 68.06 299 GLY A N 1
ATOM 2457 C CA . GLY A 1 299 ? -12.550 0.017 14.108 1.00 68.06 299 GLY A CA 1
ATOM 2458 C C . GLY A 1 299 ? -11.746 -1.276 13.952 1.00 68.06 299 GLY A C 1
ATOM 2459 O O . GLY A 1 299 ? -12.320 -2.348 13.770 1.00 68.06 299 GLY A O 1
ATOM 2460 N N . LYS A 1 300 ? -10.414 -1.141 13.953 1.00 63.88 300 LYS A N 1
ATOM 2461 C CA . LYS A 1 300 ? -9.439 -2.181 13.577 1.00 63.88 300 LYS A CA 1
ATOM 2462 C C . LYS A 1 300 ? -9.276 -3.291 14.630 1.00 63.88 300 LYS A C 1
ATOM 2464 O O . LYS A 1 300 ? -8.701 -4.323 14.311 1.00 63.88 300 LYS A O 1
ATOM 2469 N N . PHE A 1 301 ? -9.846 -3.114 15.824 1.00 71.69 301 PHE A N 1
ATOM 2470 C CA . PHE A 1 301 ? -9.810 -4.068 16.944 1.00 71.69 301 PHE A CA 1
ATOM 2471 C C . PHE A 1 301 ? -11.071 -4.932 17.067 1.00 71.69 301 PHE A C 1
ATOM 2473 O O . PHE A 1 301 ? -11.284 -5.603 18.073 1.00 71.69 301 PHE A O 1
ATOM 2480 N N . LYS A 1 302 ? -11.951 -4.920 16.058 1.00 71.88 302 LYS A N 1
ATOM 2481 C CA . LYS A 1 302 ? -13.214 -5.680 16.079 1.00 71.88 302 LYS A CA 1
ATOM 2482 C C . LYS A 1 302 ? -13.055 -7.204 16.117 1.00 71.88 302 LYS A C 1
ATOM 2484 O O . LYS A 1 302 ? -14.052 -7.896 16.239 1.00 71.88 302 LYS A O 1
ATOM 2489 N N . PHE A 1 303 ? -11.831 -7.715 16.028 1.00 77.00 303 PHE A N 1
ATOM 2490 C CA . PHE A 1 303 ? -11.557 -9.145 16.041 1.00 77.00 303 PHE A CA 1
ATOM 2491 C C . PHE A 1 303 ? -11.608 -9.791 17.441 1.00 77.00 303 PHE A C 1
ATOM 2493 O O . PHE A 1 303 ? -11.495 -11.009 17.513 1.00 77.00 303 PHE A O 1
ATOM 2500 N N . LEU A 1 304 ? -11.746 -9.018 18.527 1.00 82.12 304 LEU A N 1
ATOM 2501 C CA . LEU A 1 304 ? -11.971 -9.509 19.899 1.00 82.12 304 LEU A CA 1
ATOM 2502 C C . LEU A 1 304 ? -13.328 -9.028 20.425 1.00 82.12 304 LEU A C 1
ATOM 2504 O O . LEU A 1 304 ? -13.775 -7.934 20.052 1.00 82.12 304 LEU A O 1
ATOM 2508 N N . ASP A 1 305 ? -13.953 -9.804 21.309 1.00 85.94 305 ASP A N 1
ATOM 2509 C CA . ASP A 1 305 ? -15.140 -9.370 22.046 1.00 85.94 305 ASP A CA 1
ATOM 2510 C C . ASP A 1 305 ? -14.783 -8.310 23.099 1.00 85.94 305 ASP A C 1
ATOM 2512 O O . ASP A 1 305 ? -13.650 -8.214 23.578 1.00 85.94 305 ASP A O 1
ATOM 2516 N N . ASP A 1 306 ? -15.753 -7.464 23.434 1.00 84.38 306 ASP A N 1
ATOM 2517 C CA . ASP A 1 306 ? -15.498 -6.319 24.305 1.00 84.38 306 ASP A CA 1
ATOM 2518 C C . ASP A 1 306 ? -15.260 -6.718 25.773 1.00 84.38 306 ASP A C 1
ATOM 2520 O O . ASP A 1 306 ? -14.541 -6.005 26.475 1.00 84.38 306 ASP A O 1
ATOM 2524 N N . GLY A 1 307 ? -15.779 -7.868 26.220 1.00 84.81 307 GLY A N 1
ATOM 2525 C CA . GLY A 1 307 ? -15.539 -8.391 27.568 1.00 84.81 307 GLY A CA 1
ATOM 2526 C C . GLY A 1 307 ? -14.079 -8.802 27.763 1.00 84.81 307 GLY A C 1
ATOM 2527 O O . GLY A 1 307 ? -13.422 -8.361 28.709 1.00 84.81 307 GLY A O 1
ATOM 2528 N N . LYS A 1 308 ? -13.520 -9.559 26.814 1.00 87.62 308 LYS A N 1
ATOM 2529 C CA . LYS A 1 308 ? -12.095 -9.912 26.808 1.00 87.62 308 LYS A CA 1
ATOM 2530 C C . LYS A 1 308 ? -11.194 -8.698 26.672 1.00 87.62 308 LYS A C 1
ATOM 2532 O O . LYS A 1 308 ? -10.202 -8.596 27.391 1.00 87.62 308 LYS A O 1
ATOM 2537 N N . LYS A 1 309 ? -11.543 -7.745 25.799 1.00 87.94 309 LYS A N 1
ATOM 2538 C CA . LYS A 1 309 ? -10.798 -6.479 25.698 1.00 87.94 309 LYS A CA 1
ATOM 2539 C C . LYS A 1 309 ? -10.735 -5.761 27.039 1.00 87.94 309 LYS A C 1
ATOM 2541 O O . LYS A 1 309 ? -9.668 -5.278 27.404 1.00 87.94 309 LYS A O 1
ATOM 2546 N N . LEU A 1 310 ? -11.850 -5.692 27.766 1.00 88.00 310 LEU A N 1
ATOM 2547 C CA . LEU A 1 310 ? -11.892 -5.059 29.081 1.00 88.00 310 LEU A CA 1
ATOM 2548 C C . LEU A 1 310 ? -10.986 -5.782 30.084 1.00 88.00 310 LEU A C 1
ATOM 2550 O O . LEU A 1 310 ? -10.178 -5.133 30.743 1.00 88.00 310 LEU A O 1
ATOM 2554 N N . SER A 1 311 ? -11.069 -7.113 30.146 1.00 89.81 311 SER A N 1
ATOM 2555 C CA . SER A 1 311 ? -10.227 -7.926 31.032 1.00 89.81 311 SER A CA 1
ATOM 2556 C C . SER A 1 311 ? -8.731 -7.725 30.750 1.00 89.81 311 SER A C 1
ATOM 2558 O O . SER A 1 311 ? -7.956 -7.416 31.661 1.00 89.81 311 SER A O 1
ATOM 2560 N N . ILE A 1 312 ? -8.324 -7.807 29.478 1.00 90.25 312 ILE A N 1
ATOM 2561 C CA . ILE A 1 312 ? -6.927 -7.603 29.076 1.00 90.25 312 ILE A CA 1
ATOM 2562 C C . ILE A 1 312 ? -6.488 -6.176 29.403 1.00 90.25 312 ILE A C 1
ATOM 2564 O O . ILE A 1 312 ? -5.410 -5.994 29.964 1.00 90.25 312 ILE A O 1
ATOM 2568 N N . LEU A 1 313 ? -7.328 -5.178 29.115 1.00 87.94 313 LEU A N 1
ATOM 2569 C CA . LEU A 1 313 ? -7.062 -3.775 29.425 1.00 87.94 313 LEU A CA 1
ATOM 2570 C C . LEU A 1 313 ? -6.778 -3.568 30.914 1.00 87.94 313 LEU A C 1
ATOM 2572 O O . LEU A 1 313 ? -5.738 -3.005 31.253 1.00 87.94 313 LEU A O 1
ATOM 2576 N N . MET A 1 314 ? -7.660 -4.055 31.786 1.00 88.25 314 MET A N 1
ATOM 2577 C CA . MET A 1 314 ? -7.498 -3.952 33.238 1.00 88.25 314 MET A CA 1
ATOM 2578 C C . MET A 1 314 ? -6.207 -4.630 33.705 1.00 88.25 314 MET A C 1
ATOM 2580 O O . MET A 1 314 ? -5.413 -4.016 34.420 1.00 88.25 314 MET A O 1
ATOM 2584 N N . SER A 1 315 ? -5.954 -5.866 33.255 1.00 90.88 315 SER A N 1
ATOM 2585 C CA . SER A 1 315 ? -4.752 -6.611 33.653 1.00 90.88 315 SER A CA 1
ATOM 2586 C C . SER A 1 315 ? -3.458 -5.936 33.187 1.00 90.88 315 SER A C 1
ATOM 2588 O O . SER A 1 315 ? -2.523 -5.790 33.971 1.00 90.88 315 SER A O 1
ATOM 2590 N N . ALA A 1 316 ? -3.413 -5.463 31.939 1.00 88.12 316 ALA A N 1
ATOM 2591 C CA . ALA A 1 316 ? -2.225 -4.873 31.338 1.00 88.12 316 ALA A CA 1
ATOM 2592 C C . ALA A 1 316 ? -1.935 -3.488 31.922 1.00 88.12 316 ALA A C 1
ATOM 2594 O O . ALA A 1 316 ? -0.776 -3.110 32.102 1.00 88.12 316 ALA A O 1
ATOM 2595 N N . TYR A 1 317 ? -2.989 -2.737 32.244 1.00 87.00 317 TYR A N 1
ATOM 2596 C CA . TYR A 1 317 ? -2.864 -1.454 32.917 1.00 87.00 317 TYR A CA 1
ATOM 2597 C C . TYR A 1 317 ? -2.304 -1.619 34.331 1.00 87.00 317 TYR A C 1
ATOM 2599 O O . TYR A 1 317 ? -1.333 -0.946 34.682 1.00 87.00 317 TYR A O 1
ATOM 2607 N N . LYS A 1 318 ? -2.857 -2.563 35.104 1.00 89.81 318 LYS A N 1
ATOM 2608 C CA . LYS A 1 318 ? -2.386 -2.879 36.456 1.00 89.81 318 LYS A CA 1
ATOM 2609 C C . LYS A 1 318 ? -0.944 -3.379 36.457 1.00 89.81 318 LYS A C 1
ATOM 2611 O O . LYS A 1 318 ? -0.152 -2.908 37.262 1.00 89.81 318 LYS A O 1
ATOM 2616 N N . GLU A 1 319 ? -0.578 -4.258 35.525 1.00 89.62 319 GLU A N 1
ATOM 2617 C CA . GLU A 1 319 ? 0.798 -4.752 35.366 1.00 89.62 319 GLU A CA 1
ATOM 2618 C C . GLU A 1 319 ? 1.791 -3.614 35.073 1.00 89.62 319 GLU A C 1
ATOM 2620 O O . GLU A 1 319 ? 2.887 -3.586 35.628 1.00 89.62 319 GLU A O 1
ATOM 2625 N N . LYS A 1 320 ? 1.408 -2.647 34.230 1.00 86.62 320 LYS A N 1
ATOM 2626 C CA . LYS A 1 320 ? 2.300 -1.558 33.813 1.00 86.62 320 LYS A CA 1
ATOM 2627 C C . LYS A 1 320 ? 2.410 -0.420 34.830 1.00 86.62 320 LYS A C 1
ATOM 2629 O O . LYS A 1 320 ? 3.482 0.165 34.973 1.00 86.62 320 LYS A O 1
ATOM 2634 N N . HIS A 1 321 ? 1.300 -0.050 35.461 1.00 85.44 321 HIS A N 1
ATOM 2635 C CA . HIS A 1 321 ? 1.208 1.143 36.308 1.00 85.44 321 HIS A CA 1
ATOM 2636 C C . HIS A 1 321 ? 1.118 0.830 37.801 1.00 85.44 321 HIS A C 1
ATOM 2638 O O . HIS A 1 321 ? 1.246 1.749 38.603 1.00 85.44 321 HIS A O 1
ATOM 2644 N N . ASN A 1 322 ? 0.910 -0.436 38.175 1.00 87.88 322 ASN A N 1
ATOM 2645 C CA . ASN A 1 322 ? 0.669 -0.871 39.550 1.00 87.88 322 ASN A CA 1
ATOM 2646 C C . ASN A 1 322 ? -0.521 -0.155 40.227 1.00 87.88 322 ASN A C 1
ATOM 2648 O O . ASN A 1 322 ? -0.536 0.037 41.439 1.00 87.88 322 ASN A O 1
ATOM 2652 N N . VAL A 1 323 ? -1.514 0.251 39.429 1.00 88.25 323 VAL A N 1
ATOM 2653 C CA . VAL A 1 323 ? -2.749 0.931 39.856 1.00 88.25 323 VAL A CA 1
ATOM 2654 C C . VAL A 1 323 ? -3.931 0.260 39.160 1.00 88.25 323 VAL A C 1
ATOM 2656 O O . VAL A 1 323 ? -3.796 -0.172 38.010 1.00 88.25 323 VAL A O 1
ATOM 2659 N N . ASP A 1 324 ? -5.075 0.148 39.838 1.00 89.12 324 ASP A N 1
ATOM 2660 C CA . ASP A 1 324 ? -6.285 -0.373 39.204 1.00 89.12 324 ASP A CA 1
ATOM 2661 C C . ASP A 1 324 ? -6.770 0.587 38.109 1.00 89.12 324 ASP A C 1
ATOM 2663 O O . ASP A 1 324 ? -6.776 1.810 38.266 1.00 89.12 324 ASP A O 1
ATOM 2667 N N . PHE A 1 325 ? -7.175 0.035 36.967 1.00 86.50 325 PHE A N 1
ATOM 2668 C CA . PHE A 1 325 ? -7.692 0.842 35.868 1.00 86.50 325 PHE A CA 1
ATOM 2669 C C . PHE A 1 325 ? -8.962 1.601 36.274 1.00 86.50 325 PHE A C 1
ATOM 2671 O O . PHE A 1 325 ? -9.174 2.724 35.814 1.00 86.50 325 PHE A O 1
ATOM 2678 N N . LEU A 1 326 ? -9.787 1.007 37.144 1.00 88.94 326 LEU A N 1
ATOM 2679 C CA . LEU A 1 326 ? -11.040 1.616 37.593 1.00 88.94 326 LEU A CA 1
ATOM 2680 C C . LEU A 1 326 ? -10.845 2.780 38.566 1.00 88.94 326 LEU A C 1
ATOM 2682 O O . LEU A 1 326 ? -11.742 3.611 38.668 1.00 88.94 326 LEU A O 1
ATOM 2686 N N . ASP A 1 327 ? -9.674 2.896 39.194 1.00 87.38 327 ASP A N 1
ATOM 2687 C CA . ASP A 1 327 ? -9.339 4.031 40.062 1.00 87.38 327 ASP A CA 1
ATOM 2688 C C . ASP A 1 327 ? -8.934 5.280 39.250 1.00 87.38 327 ASP A C 1
ATOM 2690 O O . ASP A 1 327 ? -8.880 6.390 39.773 1.00 87.38 327 ASP A O 1
ATOM 2694 N N . CYS A 1 328 ? -8.664 5.126 37.948 1.00 85.19 328 CYS A N 1
ATOM 2695 C CA . CYS A 1 328 ? -8.268 6.217 37.054 1.00 85.19 328 CYS A CA 1
ATOM 2696 C C . CYS A 1 328 ? -9.496 6.810 36.344 1.00 85.19 328 CYS A C 1
ATOM 2698 O O . CYS A 1 328 ? -9.701 6.609 35.138 1.00 85.19 328 CYS A O 1
ATOM 2700 N N . HIS A 1 329 ? -10.354 7.512 37.092 1.00 83.06 329 HIS A N 1
ATOM 2701 C CA . HIS A 1 329 ? -11.645 8.004 36.598 1.00 83.06 329 HIS A CA 1
ATOM 2702 C C . HIS A 1 329 ? -11.533 8.820 35.299 1.00 83.06 329 HIS A C 1
ATOM 2704 O O . HIS A 1 329 ? -12.400 8.711 34.426 1.00 83.06 329 HIS A O 1
ATOM 2710 N N . GLU A 1 330 ? -10.467 9.591 35.096 1.00 80.25 330 GLU A N 1
ATOM 2711 C CA . GLU A 1 330 ? -10.229 10.406 33.900 1.00 80.25 330 GLU A CA 1
ATOM 2712 C C . GLU A 1 330 ? -10.102 9.582 32.607 1.00 80.25 330 GLU A C 1
ATOM 2714 O O . GLU A 1 330 ? -10.422 10.072 31.520 1.00 80.25 330 GLU A O 1
ATOM 2719 N N . LYS A 1 331 ? -9.706 8.308 32.718 1.00 80.12 331 LYS A N 1
ATOM 2720 C CA . LYS A 1 331 ? -9.549 7.373 31.589 1.00 80.12 331 LYS A CA 1
ATOM 2721 C C . LYS A 1 331 ? -10.822 6.593 31.276 1.00 80.12 331 LYS A C 1
ATOM 2723 O O . LYS A 1 331 ? -10.905 5.942 30.229 1.00 80.12 331 LYS A O 1
ATOM 2728 N N . ILE A 1 332 ? -11.825 6.665 32.151 1.00 84.75 332 ILE A N 1
ATOM 2729 C CA . ILE A 1 332 ? -13.079 5.932 31.997 1.00 84.75 332 ILE A CA 1
ATOM 2730 C C . ILE A 1 332 ? -14.044 6.720 31.119 1.00 84.75 332 ILE A C 1
ATOM 2732 O O . ILE A 1 332 ? -14.492 7.826 31.436 1.00 84.75 332 ILE A O 1
ATOM 2736 N N . THR A 1 333 ? -14.384 6.103 29.993 1.00 85.19 333 THR A N 1
ATOM 2737 C CA . THR A 1 333 ? -15.144 6.715 28.903 1.00 85.19 333 THR A CA 1
ATOM 2738 C C . THR A 1 333 ? -16.533 6.085 28.820 1.00 85.19 333 THR A C 1
ATOM 2740 O O . THR A 1 333 ? -16.716 4.947 29.260 1.00 85.19 333 THR A O 1
ATOM 2743 N N . PRO A 1 334 ? -17.527 6.740 28.192 1.00 86.12 334 PRO A N 1
ATOM 2744 C CA . PRO A 1 334 ? -18.851 6.151 27.983 1.00 86.12 334 PRO A CA 1
ATOM 2745 C C . PRO A 1 334 ? -18.845 4.756 27.345 1.00 86.12 334 PRO A C 1
ATOM 2747 O O . PRO A 1 334 ? -19.710 3.938 27.634 1.00 86.12 334 PRO A O 1
ATOM 2750 N N . LYS A 1 335 ? -17.880 4.461 26.463 1.00 83.56 335 LYS A N 1
ATOM 2751 C CA . LYS A 1 335 ? -17.765 3.129 25.849 1.00 83.56 335 LYS A CA 1
ATOM 2752 C C . LYS A 1 335 ? -17.355 2.070 26.868 1.00 83.56 335 LYS A C 1
ATOM 2754 O O . LYS A 1 335 ? -17.937 0.995 26.855 1.00 83.56 335 LYS A O 1
ATOM 2759 N N . ILE A 1 336 ? -16.405 2.398 27.744 1.00 86.56 336 ILE A N 1
ATOM 2760 C CA . ILE A 1 336 ? -15.958 1.516 28.828 1.00 86.56 336 ILE A CA 1
ATOM 2761 C C . ILE A 1 336 ? -17.102 1.303 29.827 1.00 86.56 336 ILE A C 1
ATOM 2763 O O . ILE A 1 336 ? -17.395 0.173 30.192 1.00 86.56 336 ILE A O 1
ATOM 2767 N N . MET A 1 337 ? -17.836 2.362 30.181 1.00 88.62 337 MET A N 1
ATOM 2768 C CA . MET A 1 337 ? -18.985 2.254 31.091 1.00 88.62 337 MET A CA 1
ATOM 2769 C C . MET A 1 337 ? -20.044 1.248 30.622 1.00 88.62 337 MET A C 1
ATOM 2771 O O . MET A 1 337 ? -20.644 0.558 31.439 1.00 88.62 337 MET A O 1
ATOM 2775 N N . ARG A 1 338 ? -20.262 1.127 29.307 1.00 87.00 338 ARG A N 1
ATOM 2776 C CA . ARG A 1 338 ? -21.247 0.191 28.739 1.00 87.00 338 ARG A CA 1
ATOM 2777 C C . ARG A 1 338 ? -20.856 -1.281 28.839 1.00 87.00 338 ARG A C 1
ATOM 2779 O O . ARG A 1 338 ? -21.734 -2.126 28.714 1.00 87.00 338 ARG A O 1
ATOM 2786 N N . ILE A 1 339 ? -19.569 -1.575 28.983 1.00 87.06 339 ILE A N 1
ATOM 2787 C CA . ILE A 1 339 ? -19.039 -2.945 29.002 1.00 87.06 339 ILE A CA 1
ATOM 2788 C C . ILE A 1 339 ? -18.630 -3.383 30.411 1.00 87.06 339 ILE A C 1
ATOM 2790 O O . ILE A 1 339 ? -18.378 -4.563 30.623 1.00 87.06 339 ILE A O 1
ATOM 2794 N N . LEU A 1 340 ? -18.581 -2.448 31.367 1.00 90.19 340 LEU A N 1
ATOM 2795 C CA . LEU A 1 340 ? -18.332 -2.753 32.772 1.00 90.19 340 LEU A CA 1
ATOM 2796 C C . LEU A 1 340 ? -19.478 -3.581 33.381 1.00 90.19 340 LEU A C 1
ATOM 2798 O O . LEU A 1 340 ? -20.647 -3.349 33.030 1.00 90.19 340 LEU A O 1
ATOM 2802 N N . PRO A 1 341 ? -19.164 -4.472 34.342 1.00 90.12 341 PRO A N 1
ATOM 2803 C CA . PRO A 1 341 ? -20.153 -5.068 35.236 1.00 90.12 341 PRO A CA 1
ATOM 2804 C C . PRO A 1 341 ? -21.030 -4.005 35.910 1.00 90.12 341 PRO A C 1
ATOM 2806 O O . PRO A 1 341 ? -20.627 -2.845 36.043 1.00 90.12 341 PRO A O 1
ATOM 2809 N N . LYS A 1 342 ? -22.249 -4.386 36.310 1.00 89.88 342 LYS A N 1
ATOM 2810 C CA . LYS A 1 342 ? -23.242 -3.451 36.867 1.00 89.88 342 LYS A CA 1
ATOM 2811 C C . LYS A 1 342 ? -22.687 -2.735 38.102 1.00 89.88 342 LYS A C 1
ATOM 2813 O O . LYS A 1 342 ? -22.803 -1.517 38.206 1.00 89.88 342 LYS A O 1
ATOM 2818 N N . GLU A 1 343 ? -22.055 -3.481 38.997 1.00 91.00 343 GLU A N 1
ATOM 2819 C CA . GLU A 1 343 ? -21.544 -3.001 40.279 1.00 91.00 343 GLU A CA 1
ATOM 2820 C C . GLU A 1 343 ? -20.446 -1.944 40.084 1.00 91.00 343 GLU A C 1
ATOM 2822 O O . GLU A 1 343 ? -20.553 -0.830 40.603 1.00 91.00 343 GLU A O 1
ATOM 2827 N N . ASP A 1 344 ? -19.437 -2.255 39.265 1.00 91.88 344 ASP A N 1
ATOM 2828 C CA . ASP A 1 344 ? -18.320 -1.349 38.965 1.00 91.88 344 ASP A CA 1
ATOM 2829 C C . ASP A 1 344 ? -18.798 -0.078 38.266 1.00 91.88 344 ASP A C 1
ATOM 2831 O O . ASP A 1 344 ? -18.383 1.038 38.588 1.00 91.88 344 ASP A O 1
ATOM 2835 N N . ARG A 1 345 ? -19.721 -0.240 37.317 1.00 92.56 345 ARG A N 1
ATOM 2836 C CA . ARG A 1 345 ? -20.319 0.866 36.576 1.00 92.56 345 ARG A CA 1
ATOM 2837 C C . ARG A 1 345 ? -21.053 1.832 37.500 1.00 92.56 345 ARG A C 1
ATOM 2839 O O . ARG A 1 345 ? -20.845 3.036 37.374 1.00 92.56 345 ARG A O 1
ATOM 2846 N N . ILE A 1 346 ? -21.878 1.328 38.421 1.00 92.19 346 ILE A N 1
ATOM 2847 C CA . ILE A 1 346 ? -22.602 2.168 39.385 1.00 92.19 346 ILE A CA 1
ATOM 2848 C C . ILE A 1 346 ? -21.609 2.890 40.299 1.00 92.19 346 ILE A C 1
ATOM 2850 O O . ILE A 1 346 ? -21.727 4.101 40.481 1.00 92.19 346 ILE A O 1
ATOM 2854 N N . LYS A 1 347 ? -20.600 2.181 40.826 1.00 92.00 347 LYS A N 1
ATOM 2855 C CA . LYS A 1 347 ? -19.563 2.769 41.689 1.00 92.00 347 LYS A CA 1
ATOM 2856 C C . LYS A 1 347 ? -18.860 3.949 41.008 1.00 92.00 347 LYS A C 1
ATOM 2858 O O . LYS A 1 347 ? -18.759 5.028 41.587 1.00 92.00 347 LYS A O 1
ATOM 2863 N N . ILE A 1 348 ? -18.431 3.766 39.760 1.00 90.88 348 ILE A N 1
ATOM 2864 C CA . ILE A 1 348 ? -17.740 4.805 38.985 1.00 90.88 348 ILE A CA 1
ATOM 2865 C C . ILE A 1 348 ? -18.679 5.952 38.607 1.00 90.88 348 ILE A C 1
ATOM 2867 O O . ILE A 1 348 ? -18.271 7.114 38.616 1.00 90.88 348 ILE A O 1
ATOM 2871 N N . ALA A 1 349 ? -19.930 5.646 38.257 1.00 91.19 349 ALA A N 1
ATOM 2872 C CA . ALA A 1 349 ? -20.925 6.659 37.930 1.00 91.19 349 ALA A CA 1
ATOM 2873 C C . ALA A 1 349 ? -21.177 7.606 39.113 1.00 91.19 349 ALA A C 1
ATOM 2875 O O . ALA A 1 349 ? -21.224 8.816 38.894 1.00 91.19 349 ALA A O 1
ATOM 2876 N N . LYS A 1 350 ? -21.257 7.075 40.344 1.00 89.81 350 LYS A N 1
ATOM 2877 C CA . LYS A 1 350 ? -21.389 7.876 41.574 1.00 89.81 350 LYS A CA 1
ATOM 2878 C C . LYS A 1 350 ? -20.188 8.790 41.786 1.00 89.81 350 LYS A C 1
ATOM 2880 O O . LYS A 1 350 ? -20.363 10.001 41.855 1.00 89.81 350 LYS A O 1
ATOM 2885 N N . ALA A 1 351 ? -18.975 8.240 41.748 1.00 87.81 351 ALA A N 1
ATOM 2886 C CA . ALA A 1 351 ? -17.761 9.035 41.933 1.00 87.81 351 ALA A CA 1
ATOM 2887 C C . ALA A 1 351 ? -17.620 10.158 40.885 1.00 87.81 351 ALA A C 1
ATOM 2889 O O . ALA A 1 351 ? -17.349 11.308 41.221 1.00 87.81 351 ALA A O 1
ATOM 2890 N N . LYS A 1 352 ? -17.889 9.863 39.604 1.00 86.38 352 LYS A N 1
ATOM 2891 C CA . LYS A 1 352 ? -17.844 10.866 38.523 1.00 86.38 352 LYS A CA 1
ATOM 2892 C C . LYS A 1 352 ? -18.936 11.929 38.613 1.00 86.38 352 LYS A C 1
ATOM 2894 O O . LYS A 1 352 ? -18.761 13.011 38.051 1.00 86.38 352 LYS A O 1
ATOM 2899 N N . PHE A 1 353 ? -20.079 11.594 39.202 1.00 82.31 353 PHE A N 1
ATOM 2900 C CA . PHE A 1 353 ? -21.158 12.543 39.445 1.00 82.31 353 PHE A CA 1
ATOM 2901 C C . PHE A 1 353 ? -20.786 13.490 40.594 1.00 82.31 353 PHE A C 1
ATOM 2903 O O . PHE A 1 353 ? -20.895 14.704 40.439 1.00 82.31 353 PHE A O 1
ATOM 2910 N N . GLU A 1 354 ? -20.233 12.952 41.683 1.00 81.81 354 GLU A N 1
ATOM 2911 C CA . GLU A 1 354 ? -19.746 13.727 42.830 1.00 81.81 354 GLU A CA 1
ATOM 2912 C C . GLU A 1 354 ? -18.607 14.690 42.443 1.00 81.81 354 GLU A C 1
ATOM 2914 O O . GLU A 1 354 ? -18.650 15.863 42.811 1.00 81.81 354 GLU A O 1
ATOM 2919 N N . GLU A 1 355 ? -17.644 14.248 41.623 1.00 76.88 355 GLU A N 1
ATOM 2920 C CA . GLU A 1 355 ? -16.505 15.061 41.148 1.00 76.88 355 GLU A CA 1
ATOM 2921 C C . GLU A 1 355 ? -16.896 16.243 40.237 1.00 76.88 355 GLU A C 1
ATOM 2923 O O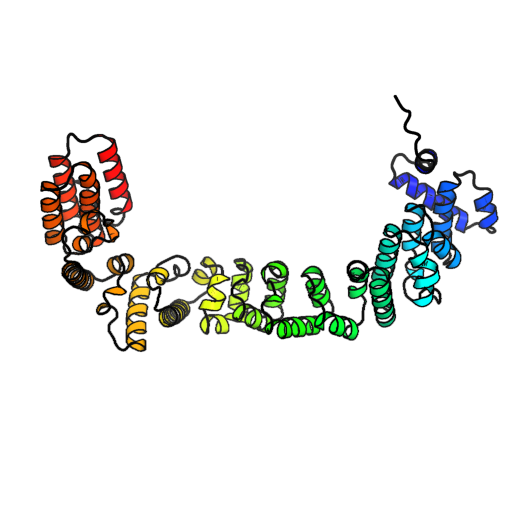 . GLU A 1 355 ? -16.138 17.206 40.114 1.00 76.88 355 GLU A O 1
ATOM 2928 N N . LYS A 1 356 ? -18.047 16.179 39.553 1.00 66.50 356 LYS A N 1
ATOM 2929 C CA . LYS A 1 356 ? -18.465 17.156 38.527 1.00 66.50 356 LYS A CA 1
ATOM 2930 C C . LYS A 1 356 ? -19.475 18.196 39.017 1.00 66.50 356 LYS A C 1
ATOM 2932 O O . LYS A 1 356 ? -20.139 18.822 38.193 1.00 66.50 356 LYS A O 1
ATOM 2937 N N . THR A 1 357 ? -19.579 18.409 40.324 1.00 51.94 357 THR A N 1
ATOM 2938 C CA . THR A 1 357 ? -20.535 19.327 40.966 1.00 51.94 357 THR A CA 1
ATOM 2939 C C . THR A 1 357 ? -20.250 20.818 40.689 1.00 51.94 357 THR A C 1
ATOM 2941 O O . THR A 1 357 ? -19.980 21.609 41.585 1.00 51.94 357 THR A O 1
ATOM 2944 N N . SER A 1 358 ? -20.393 21.230 39.428 1.00 51.81 358 SER A N 1
ATOM 2945 C CA . SER A 1 358 ? -20.796 22.583 39.044 1.00 51.81 358 SER A CA 1
ATOM 2946 C C . SER A 1 358 ? -22.244 22.497 38.545 1.00 51.81 358 SER A C 1
ATOM 2948 O O . SER A 1 358 ? -22.479 21.988 37.443 1.00 51.81 358 SER A O 1
ATOM 2950 N N . PRO A 1 359 ? -23.241 22.927 39.340 1.00 45.34 359 PRO A N 1
ATOM 2951 C CA . PRO A 1 359 ? -24.645 22.873 38.943 1.00 45.34 359 PRO A CA 1
ATOM 2952 C C . PRO A 1 359 ? -24.878 23.786 37.729 1.00 45.34 359 PRO A C 1
ATOM 2954 O O . PRO A 1 359 ? -24.845 25.007 37.846 1.00 45.34 359 PRO A O 1
ATOM 2957 N N . GLY A 1 360 ? -25.067 23.191 36.548 1.00 51.72 360 GLY A N 1
ATOM 2958 C CA . GLY A 1 360 ? -25.356 23.912 35.300 1.00 51.72 360 GLY A CA 1
ATOM 2959 C C . GLY A 1 360 ? -24.819 23.243 34.031 1.00 51.72 360 GLY A C 1
ATOM 2960 O O . GLY A 1 360 ? -25.454 23.332 32.981 1.00 51.72 360 GLY A O 1
ATOM 2961 N N . ASP A 1 361 ? -23.709 22.505 34.119 1.00 52.44 361 ASP A N 1
ATOM 2962 C CA . ASP A 1 361 ? -23.062 21.918 32.933 1.00 52.44 361 ASP A CA 1
ATOM 2963 C C . ASP A 1 361 ? -23.759 20.652 32.405 1.00 52.44 361 ASP A C 1
ATOM 2965 O O . ASP A 1 361 ? -23.570 20.277 31.247 1.00 52.44 361 ASP A O 1
ATOM 2969 N N . GLU A 1 362 ? -24.598 19.989 33.207 1.00 57.03 362 GLU A N 1
ATOM 2970 C CA . GLU A 1 362 ? -25.212 18.709 32.831 1.00 57.03 362 GLU A CA 1
ATOM 2971 C C . GLU A 1 362 ? -26.293 18.827 31.752 1.00 57.03 362 GLU A C 1
ATOM 2973 O O . GLU A 1 362 ? -26.494 17.881 30.989 1.00 57.03 362 GLU A O 1
ATOM 2978 N N . LEU A 1 363 ? -26.943 19.983 31.606 1.00 53.91 363 LEU A N 1
ATOM 2979 C CA . LEU A 1 363 ? -28.058 20.171 30.667 1.00 53.91 363 LEU A CA 1
ATOM 2980 C C . LEU A 1 363 ? -27.627 20.042 29.195 1.00 53.91 363 LEU A C 1
ATOM 2982 O O . LEU A 1 363 ? -28.395 19.543 28.376 1.00 53.91 363 LEU A O 1
ATOM 2986 N N . ASN A 1 364 ? -26.373 20.372 28.865 1.00 56.75 364 ASN A N 1
ATOM 2987 C CA . ASN A 1 364 ? -25.824 20.269 27.503 1.00 56.75 364 ASN A CA 1
ATOM 2988 C C . ASN A 1 364 ? -25.051 18.967 27.229 1.00 56.75 364 ASN A C 1
ATOM 2990 O O . ASN A 1 364 ? -24.481 18.773 26.148 1.00 56.75 364 ASN A O 1
ATOM 2994 N N . ILE A 1 365 ? -25.015 18.040 28.188 1.00 68.38 365 ILE A N 1
ATOM 2995 C CA . ILE A 1 365 ? -24.279 16.787 28.039 1.00 68.38 365 ILE A CA 1
ATOM 2996 C C . ILE A 1 365 ? -25.151 15.752 27.321 1.00 68.38 365 ILE A C 1
ATOM 2998 O O . ILE A 1 365 ? -26.257 15.416 27.749 1.00 68.38 365 ILE A O 1
ATOM 3002 N N . SER A 1 366 ? -24.624 15.195 26.223 1.00 81.38 366 SER A N 1
ATOM 3003 C CA . SER A 1 366 ? -25.280 14.108 25.482 1.00 81.38 366 SER A CA 1
ATOM 3004 C C . SER A 1 366 ? -25.631 12.943 26.413 1.00 81.38 366 SER A C 1
ATOM 3006 O O . SER A 1 366 ? -24.804 12.585 27.251 1.00 81.38 366 SER A O 1
ATOM 3008 N N . TYR A 1 367 ? -26.757 12.261 26.189 1.00 82.69 367 TYR A N 1
ATOM 3009 C CA . TYR A 1 367 ? -27.204 11.116 27.003 1.00 82.69 367 TYR A CA 1
ATOM 3010 C C . TYR A 1 367 ? -26.116 10.062 27.300 1.00 82.69 367 TYR A C 1
ATOM 3012 O O . TYR A 1 367 ? -26.061 9.533 28.400 1.00 82.69 367 TYR A O 1
ATOM 3020 N N . LYS A 1 368 ? -25.177 9.804 26.375 1.00 85.81 368 LYS A N 1
ATOM 3021 C CA . LYS A 1 368 ? -24.063 8.853 26.595 1.00 85.81 368 LYS A CA 1
ATOM 3022 C C . LYS A 1 368 ? -23.035 9.314 27.623 1.00 85.81 368 LYS A C 1
ATOM 3024 O O . LYS A 1 368 ? -22.317 8.486 28.170 1.00 85.81 368 LYS A O 1
ATOM 3029 N N . LYS A 1 369 ? -22.893 10.624 27.787 1.00 85.56 369 LYS A N 1
ATOM 3030 C CA . LYS A 1 369 ? -21.930 11.275 28.680 1.00 85.56 369 LYS A CA 1
ATOM 3031 C C . LYS A 1 369 ? -22.570 11.679 30.016 1.00 85.56 369 LYS A C 1
ATOM 3033 O O . LYS A 1 369 ? -21.852 12.168 30.878 1.00 85.56 369 LYS A O 1
ATOM 3038 N N . SER A 1 370 ? -23.883 11.487 30.175 1.00 88.50 370 SER A N 1
ATOM 3039 C CA . SER A 1 370 ? -24.563 11.648 31.459 1.00 88.50 370 SER A CA 1
ATOM 3040 C C . SER A 1 370 ? -24.181 10.475 32.356 1.00 88.50 370 SER A C 1
ATOM 3042 O O . SER A 1 370 ? -24.538 9.334 32.064 1.00 88.50 370 SER A O 1
ATOM 3044 N N . TRP A 1 371 ? -23.414 10.742 33.413 1.00 89.19 371 TRP A N 1
ATOM 3045 C CA . TRP A 1 371 ? -22.975 9.703 34.349 1.00 89.19 371 TRP A CA 1
ATOM 3046 C C . TRP A 1 371 ? -24.143 9.133 35.153 1.00 89.19 371 TRP A C 1
ATOM 3048 O O . TRP A 1 371 ? -24.183 7.928 35.378 1.00 89.19 371 TRP A O 1
ATOM 3058 N N . ILE A 1 372 ? -25.147 9.964 35.442 1.00 90.12 372 ILE A N 1
ATOM 3059 C CA . ILE A 1 372 ? -26.407 9.579 36.091 1.00 90.12 372 ILE A CA 1
ATOM 3060 C C . ILE A 1 372 ? -27.097 8.438 35.341 1.00 90.12 372 ILE A C 1
ATOM 3062 O O . ILE A 1 372 ? -27.618 7.518 35.958 1.00 90.12 372 ILE A O 1
ATOM 3066 N N . ALA A 1 373 ? -27.045 8.432 34.004 1.00 91.50 373 ALA A N 1
ATOM 3067 C CA . ALA A 1 373 ? -27.677 7.379 33.215 1.00 91.50 373 ALA A CA 1
ATOM 3068 C C . ALA A 1 373 ? -27.051 5.984 33.425 1.00 91.50 373 ALA A C 1
ATOM 3070 O O . ALA A 1 373 ? -27.655 4.989 33.034 1.00 91.50 373 ALA A O 1
ATOM 3071 N N . TYR A 1 374 ? -25.863 5.895 34.032 1.00 92.81 374 TYR A N 1
ATOM 3072 C CA . TYR A 1 374 ? -25.190 4.636 34.361 1.00 92.81 374 TYR A CA 1
ATOM 3073 C C . TYR A 1 374 ? -25.419 4.173 35.812 1.00 92.81 374 TYR A C 1
ATOM 3075 O O . TYR A 1 374 ? -24.893 3.124 36.185 1.00 92.81 374 TYR A O 1
ATOM 3083 N N . LEU A 1 375 ? -26.173 4.931 36.617 1.00 92.69 375 LEU A N 1
ATOM 3084 C CA . LEU A 1 375 ? -26.636 4.502 37.940 1.00 92.69 375 LEU A CA 1
ATOM 3085 C C . LEU A 1 375 ? -27.741 3.443 37.813 1.00 92.69 375 LEU A C 1
ATOM 3087 O O . LEU A 1 375 ? -28.178 3.113 36.708 1.00 92.69 375 LEU A O 1
ATOM 3091 N N . ASP A 1 376 ? -28.205 2.917 38.948 1.00 93.44 376 ASP A N 1
ATOM 3092 C CA . ASP A 1 376 ? -29.380 2.048 38.970 1.00 93.44 376 ASP A CA 1
ATOM 3093 C C . ASP A 1 376 ? -30.615 2.782 38.407 1.00 93.44 376 ASP A C 1
ATOM 3095 O O . ASP A 1 376 ? -30.733 4.009 38.519 1.00 93.44 376 ASP A O 1
ATOM 3099 N N . CYS A 1 377 ? -31.529 2.048 37.762 1.00 93.25 377 CYS A N 1
ATOM 3100 C CA . CYS A 1 377 ? -32.706 2.652 37.131 1.00 93.25 377 CYS A CA 1
ATOM 3101 C C . CYS A 1 377 ? -33.605 3.344 38.160 1.00 93.25 377 CYS A C 1
ATOM 3103 O O . CYS A 1 377 ? -34.133 4.416 37.876 1.00 93.25 377 CYS A O 1
ATOM 3105 N N . SER A 1 378 ? -33.719 2.798 39.372 1.00 92.38 378 SER A N 1
ATOM 3106 C CA . SER A 1 378 ? -34.505 3.420 40.443 1.00 92.38 378 SER A CA 1
ATOM 3107 C C . SER A 1 378 ? -34.009 4.836 40.787 1.00 92.38 378 SER A C 1
ATOM 3109 O O . SER A 1 378 ? -34.797 5.780 40.838 1.00 92.38 378 SER A O 1
ATOM 3111 N N . GLU A 1 379 ? -32.692 4.999 40.932 1.00 92.25 379 GLU A N 1
ATOM 3112 C CA . GLU A 1 379 ? -32.022 6.254 41.294 1.00 92.25 379 GLU A CA 1
ATOM 3113 C C . GLU A 1 379 ? -32.007 7.249 40.119 1.00 92.25 379 GLU A C 1
ATOM 3115 O O . GLU A 1 379 ? -32.431 8.402 40.240 1.00 92.25 379 GLU A O 1
ATOM 3120 N N . SER A 1 380 ? -31.575 6.791 38.945 1.00 92.75 380 SER A N 1
ATOM 3121 C CA . SER A 1 380 ? -31.438 7.632 37.749 1.00 92.75 380 SER A CA 1
ATOM 3122 C C . SER A 1 380 ? -32.779 8.138 37.213 1.00 92.75 380 SER A C 1
ATOM 3124 O O . SER A 1 380 ? -32.897 9.309 36.845 1.00 92.75 380 SER A O 1
ATOM 3126 N N . LEU A 1 381 ? -33.820 7.299 37.189 1.00 94.06 381 LEU A N 1
ATOM 3127 C CA . LEU A 1 381 ? -35.136 7.712 36.703 1.00 94.06 381 LEU A CA 1
ATOM 3128 C C . LEU A 1 381 ? -35.822 8.679 37.664 1.00 94.06 381 LEU A C 1
ATOM 3130 O O . LEU A 1 381 ? -36.532 9.572 37.201 1.00 94.06 381 LEU A O 1
ATOM 3134 N N . GLN A 1 382 ? -35.608 8.544 38.976 1.00 93.19 382 GLN A N 1
ATOM 3135 C CA . GLN A 1 382 ? -36.095 9.526 39.944 1.00 93.19 382 GLN A CA 1
ATOM 3136 C C . GLN A 1 382 ? -35.451 10.898 39.707 1.00 93.19 382 GLN A C 1
ATOM 3138 O O . GLN A 1 382 ? -36.156 11.914 39.692 1.00 93.19 382 GLN A O 1
ATOM 3143 N N . PHE A 1 383 ? -34.140 10.926 39.447 1.00 91.12 383 PHE A N 1
ATOM 3144 C CA . PHE A 1 383 ? -33.430 12.151 39.086 1.00 91.12 383 PHE A CA 1
ATOM 3145 C C . PHE A 1 383 ? -34.003 12.777 37.807 1.00 91.12 383 PHE A C 1
ATOM 3147 O O . PHE A 1 383 ? -34.440 13.926 37.826 1.00 91.12 383 PHE A O 1
ATOM 3154 N N . PHE A 1 384 ? -34.093 12.015 36.712 1.00 91.94 384 PHE A N 1
ATOM 3155 C CA . PHE A 1 384 ? -34.563 12.547 35.427 1.00 91.94 384 PHE A CA 1
ATOM 3156 C C . PHE A 1 384 ? -36.036 12.969 35.443 1.00 91.94 384 PHE A C 1
ATOM 3158 O O . PHE A 1 384 ? -36.394 13.942 34.784 1.00 91.94 384 PHE A O 1
ATOM 3165 N N . LYS A 1 385 ? -36.902 12.287 36.204 1.00 92.00 385 LYS A N 1
ATOM 3166 C CA . LYS A 1 385 ? -38.297 12.725 36.395 1.00 92.00 385 LYS A CA 1
ATOM 3167 C C . LYS A 1 385 ? -38.360 14.069 37.120 1.00 92.00 385 LYS A C 1
ATOM 3169 O O . LYS A 1 385 ? -39.165 14.906 36.733 1.00 92.00 385 LYS A O 1
ATOM 3174 N N . SER A 1 386 ? -37.494 14.284 38.112 1.00 90.31 386 SER A N 1
ATOM 3175 C CA . SER A 1 386 ? -37.391 15.560 38.830 1.00 90.31 386 SER A CA 1
ATOM 3176 C C . SER A 1 386 ? -36.829 16.667 37.929 1.00 90.31 386 SER A C 1
ATOM 3178 O O . SER A 1 386 ? -37.377 17.766 37.895 1.00 90.31 386 SER A O 1
ATOM 3180 N N . GLU A 1 387 ? -35.802 16.360 37.125 1.00 88.19 387 GLU A N 1
ATOM 3181 C CA . GLU A 1 387 ? -35.249 17.266 36.102 1.00 88.19 387 GLU A CA 1
ATOM 3182 C C . GLU A 1 387 ? -36.330 17.676 35.083 1.00 88.19 387 GLU A C 1
ATOM 3184 O O . GLU A 1 387 ? -36.441 18.844 34.714 1.00 88.19 387 GLU A O 1
ATOM 3189 N N . MET A 1 388 ? -37.201 16.742 34.688 1.00 88.81 388 MET A N 1
ATOM 3190 C CA . MET A 1 388 ? -38.297 16.988 33.744 1.00 88.81 388 MET A CA 1
ATOM 3191 C C . MET A 1 388 ? -39.342 18.003 34.244 1.00 88.81 388 MET A C 1
ATOM 3193 O O . MET A 1 388 ? -40.063 18.568 33.422 1.00 88.81 388 MET A O 1
ATOM 3197 N N . GLU A 1 389 ? -39.478 18.219 35.558 1.00 87.56 389 GLU A N 1
ATOM 3198 C CA . GLU A 1 389 ? -40.436 19.197 36.106 1.00 87.56 389 GLU A CA 1
ATOM 3199 C C . GLU A 1 389 ? -39.951 20.646 35.978 1.00 87.56 389 GLU A C 1
ATOM 3201 O O . GLU A 1 389 ? -40.766 21.566 35.932 1.00 87.56 389 GLU A O 1
ATOM 3206 N N . ILE A 1 390 ? -38.636 20.852 35.895 1.00 86.94 390 ILE A N 1
ATOM 3207 C CA . ILE A 1 390 ? -38.008 22.182 35.908 1.00 86.94 390 ILE A CA 1
ATOM 3208 C C . ILE A 1 390 ? -37.394 22.581 34.562 1.00 86.94 390 ILE A C 1
ATOM 3210 O O . ILE A 1 390 ? -37.028 23.739 34.377 1.00 86.94 390 ILE A O 1
ATOM 3214 N N . ILE A 1 391 ? -37.266 21.642 33.621 1.00 86.50 391 ILE A N 1
ATOM 3215 C CA . ILE A 1 391 ? -36.592 21.879 32.344 1.00 86.50 391 ILE A CA 1
ATOM 3216 C C . ILE A 1 391 ? -37.493 22.559 31.301 1.00 86.50 391 ILE A C 1
ATOM 3218 O O . ILE A 1 391 ? -38.703 22.327 31.222 1.00 86.50 391 ILE A O 1
ATOM 3222 N N . GLU A 1 392 ? -36.881 23.367 30.435 1.00 84.88 392 GLU A N 1
ATOM 3223 C CA . GLU A 1 392 ? -37.554 23.996 29.299 1.00 84.88 392 GLU A CA 1
ATOM 3224 C C . GLU A 1 392 ? -38.085 22.969 28.287 1.00 84.88 392 GLU A C 1
ATOM 3226 O O . GLU A 1 392 ? -37.496 21.908 28.062 1.00 84.88 392 GLU A O 1
ATOM 3231 N N . ALA A 1 393 ? -39.187 23.317 27.612 1.00 83.06 393 ALA A N 1
ATOM 3232 C CA . ALA A 1 393 ? -39.860 22.435 26.657 1.00 83.06 393 ALA A CA 1
ATOM 3233 C C . ALA A 1 393 ? -38.935 21.927 25.535 1.00 83.06 393 ALA A C 1
ATOM 3235 O O . ALA A 1 393 ? -38.994 20.753 25.169 1.00 8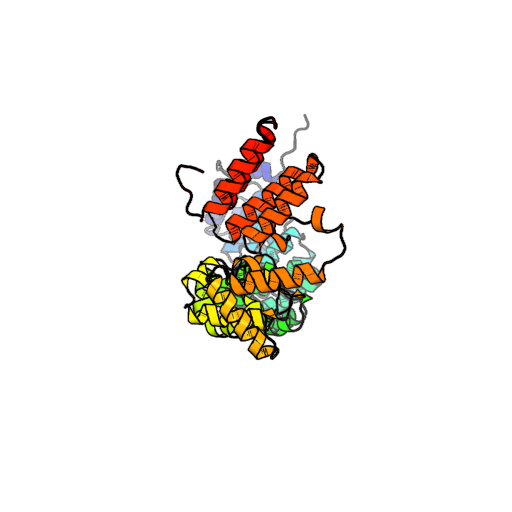3.06 393 ALA A O 1
ATOM 3236 N N . SER A 1 394 ? -38.034 22.785 25.053 1.00 82.00 394 SER A N 1
ATOM 3237 C CA . SER A 1 394 ? -37.036 22.487 24.017 1.00 82.00 394 SER A CA 1
ATOM 3238 C C . SER A 1 394 ? -36.059 21.366 24.402 1.00 82.00 394 SER A C 1
ATOM 3240 O O . SER A 1 394 ? -35.544 20.676 23.523 1.00 82.00 394 SER A O 1
ATOM 3242 N N . MET A 1 395 ? -35.830 21.143 25.700 1.00 84.06 395 MET A N 1
ATOM 3243 C CA . MET A 1 395 ? -34.824 20.209 26.221 1.00 84.06 395 MET A CA 1
ATOM 3244 C C . MET A 1 395 ? -35.420 18.898 26.755 1.00 84.06 395 MET A C 1
ATOM 3246 O O . MET A 1 395 ? -34.685 17.942 27.014 1.00 84.06 395 MET A O 1
ATOM 3250 N N . ARG A 1 396 ? -36.752 18.796 26.857 1.00 87.75 396 ARG A N 1
ATOM 3251 C CA . ARG A 1 396 ? -37.462 17.600 27.360 1.00 87.75 396 ARG A CA 1
ATOM 3252 C C . ARG A 1 396 ? -37.066 16.320 26.633 1.00 87.75 396 ARG A C 1
ATOM 3254 O O . ARG A 1 396 ? -36.884 15.273 27.253 1.00 87.75 396 ARG A O 1
ATOM 3261 N N . PHE A 1 397 ? -36.878 16.399 25.315 1.00 88.38 397 PHE A N 1
ATOM 3262 C CA . PHE A 1 397 ? -36.479 15.239 24.523 1.00 88.38 397 PHE A CA 1
ATOM 3263 C C . PHE A 1 397 ? -35.086 14.707 24.907 1.00 88.38 397 PHE A C 1
ATOM 3265 O O . PHE A 1 397 ? -34.870 13.496 24.870 1.00 88.38 397 PHE A O 1
ATOM 3272 N N . GLU A 1 398 ? -34.141 15.559 25.322 1.00 87.81 398 GLU A N 1
ATOM 3273 C CA . GLU A 1 398 ? -32.825 15.097 25.790 1.00 87.81 398 GLU A CA 1
ATOM 3274 C C . GLU A 1 398 ? -32.921 14.342 27.120 1.00 87.81 398 GLU A C 1
ATOM 3276 O O . GLU A 1 398 ? -32.265 13.311 27.284 1.00 87.81 398 GLU A O 1
ATOM 3281 N N . VAL A 1 399 ? -33.785 14.787 28.036 1.00 90.19 399 VAL A N 1
ATOM 3282 C CA . VAL A 1 399 ? -34.041 14.079 29.301 1.00 90.19 399 VAL A CA 1
ATOM 3283 C C . VAL A 1 399 ? -34.696 12.723 29.029 1.00 90.19 399 VAL A C 1
ATOM 3285 O O . VAL A 1 399 ? -34.251 11.707 29.559 1.00 90.19 399 VAL A O 1
ATOM 3288 N N . ILE A 1 400 ? -35.661 12.658 28.105 1.00 92.38 400 ILE A N 1
ATOM 3289 C CA . ILE A 1 400 ? -36.265 11.385 27.670 1.00 92.38 400 ILE A CA 1
ATOM 3290 C C . ILE A 1 400 ? -35.206 10.429 27.106 1.00 92.38 400 ILE A C 1
ATOM 3292 O O . ILE A 1 400 ? -35.199 9.244 27.446 1.00 92.38 400 ILE A O 1
ATOM 3296 N N . LYS A 1 401 ? -34.266 10.923 26.287 1.00 92.06 401 LYS A N 1
ATOM 3297 C CA . LYS A 1 401 ? -33.152 10.089 25.802 1.00 92.06 401 LYS A CA 1
ATOM 3298 C C . LYS A 1 401 ? -32.316 9.536 26.948 1.00 92.06 401 LYS A C 1
ATOM 3300 O O . LYS A 1 401 ? -31.882 8.392 26.849 1.00 92.06 401 LYS A O 1
ATOM 3305 N N . ARG A 1 402 ? -32.065 10.316 28.005 1.00 92.12 402 ARG A N 1
ATOM 3306 C CA . ARG A 1 402 ? -31.314 9.861 29.188 1.00 92.12 402 ARG A CA 1
ATOM 3307 C C . ARG A 1 402 ? -32.071 8.780 29.954 1.00 92.12 402 ARG A C 1
ATOM 3309 O O . ARG A 1 402 ? -31.459 7.768 30.281 1.00 92.12 402 ARG A O 1
ATOM 3316 N N . MET A 1 403 ? -33.382 8.945 30.139 1.00 94.25 403 MET A N 1
ATOM 3317 C CA . MET A 1 403 ? -34.247 7.937 30.768 1.00 94.25 403 MET A CA 1
ATOM 3318 C C . MET A 1 403 ? -34.203 6.613 29.994 1.00 94.25 403 MET A C 1
ATOM 3320 O O . MET A 1 403 ? -33.821 5.588 30.551 1.00 94.25 403 MET A O 1
ATOM 3324 N N . ILE A 1 404 ? -34.481 6.649 28.685 1.00 94.06 404 ILE A N 1
ATOM 3325 C CA . ILE A 1 404 ? -34.449 5.453 27.823 1.00 94.06 404 ILE A CA 1
ATOM 3326 C C . ILE A 1 404 ? -33.050 4.824 27.806 1.00 94.06 404 ILE A C 1
ATOM 3328 O O . ILE A 1 404 ? -32.903 3.603 27.865 1.00 94.06 404 ILE A O 1
ATOM 3332 N N . TYR A 1 405 ? -32.005 5.649 27.710 1.00 93.19 405 TYR A N 1
ATOM 3333 C CA . TYR A 1 405 ? -30.628 5.166 27.692 1.00 93.19 405 TYR A CA 1
ATOM 3334 C C . TYR A 1 405 ? -30.231 4.503 29.013 1.00 93.19 405 TYR A C 1
ATOM 3336 O O . TYR A 1 405 ? -29.501 3.515 28.976 1.00 93.19 405 TYR A O 1
ATOM 3344 N N . SER A 1 406 ? -30.724 4.995 30.152 1.00 93.81 406 SER A N 1
ATOM 3345 C CA . SER A 1 406 ? -30.448 4.392 31.454 1.00 93.81 406 SER A CA 1
ATOM 3346 C C . SER A 1 406 ? -31.037 2.987 31.579 1.00 93.81 406 SER A C 1
ATOM 3348 O O . SER A 1 406 ? -30.311 2.054 31.933 1.00 93.81 406 SER A O 1
ATOM 3350 N N . CYS A 1 407 ? -32.292 2.800 31.158 1.00 93.62 407 CYS A N 1
ATOM 3351 C CA . CYS A 1 407 ? -32.913 1.474 31.089 1.00 93.62 407 CYS A CA 1
ATOM 3352 C C . CYS A 1 407 ? -32.128 0.537 30.160 1.00 93.62 407 CYS A C 1
ATOM 3354 O O . CYS A 1 407 ? -31.824 -0.600 30.517 1.00 93.62 407 CYS A O 1
ATOM 3356 N N . ALA A 1 408 ? -31.726 1.035 28.985 1.00 91.56 408 ALA A N 1
ATOM 3357 C CA . ALA A 1 408 ? -30.980 0.253 28.001 1.00 91.56 408 ALA A CA 1
ATOM 3358 C C . ALA A 1 408 ? -29.587 -0.171 28.484 1.00 91.56 408 ALA A C 1
ATOM 3360 O O . ALA A 1 408 ? -29.160 -1.298 28.244 1.00 91.56 408 ALA A O 1
ATOM 3361 N N . VAL A 1 409 ? -28.858 0.719 29.159 1.00 90.50 409 VAL A N 1
ATOM 3362 C CA . VAL A 1 409 ? -27.531 0.414 29.707 1.00 90.50 409 VAL A CA 1
ATOM 3363 C C . VAL A 1 409 ? -27.630 -0.623 30.823 1.00 90.50 409 VAL A C 1
ATOM 3365 O O . VAL A 1 409 ? -26.805 -1.535 30.873 1.00 90.50 409 VAL A O 1
ATOM 3368 N N . ASN A 1 410 ? -28.636 -0.518 31.688 1.00 89.69 410 ASN A N 1
ATOM 3369 C CA . ASN A 1 410 ? -28.853 -1.455 32.790 1.00 89.69 410 ASN A CA 1
ATOM 3370 C C . ASN A 1 410 ? -29.587 -2.742 32.387 1.00 89.69 410 ASN A C 1
ATOM 3372 O O . ASN A 1 410 ? -29.694 -3.645 33.209 1.00 89.69 410 ASN A O 1
ATOM 3376 N N . ASN A 1 411 ? -30.036 -2.843 31.131 1.00 89.62 411 ASN A N 1
ATOM 3377 C CA . ASN A 1 411 ? -30.851 -3.946 30.624 1.00 89.62 411 ASN A CA 1
ATOM 3378 C C . ASN A 1 411 ? -32.105 -4.206 31.486 1.00 89.62 411 ASN A C 1
ATOM 3380 O O . ASN A 1 411 ? -32.438 -5.351 31.779 1.00 89.62 411 ASN A O 1
ATOM 3384 N N . ASP A 1 412 ? -32.776 -3.127 31.898 1.00 92.06 412 ASP A N 1
ATOM 3385 C CA . ASP A 1 412 ? -33.955 -3.148 32.768 1.00 92.06 412 ASP A CA 1
ATOM 3386 C C . ASP A 1 412 ? -35.220 -2.825 31.955 1.00 92.06 412 ASP A C 1
ATOM 3388 O O . ASP A 1 412 ? -35.492 -1.664 31.625 1.00 92.06 412 ASP A O 1
ATOM 3392 N N . SER A 1 413 ? -35.949 -3.872 31.557 1.00 91.94 413 SER A N 1
ATOM 3393 C CA . SER A 1 413 ? -37.179 -3.758 30.765 1.00 91.94 413 SER A CA 1
ATOM 3394 C C . SER A 1 413 ? -38.336 -3.173 31.565 1.00 91.94 413 SER A C 1
ATOM 3396 O O . SER A 1 413 ? -39.099 -2.374 31.035 1.00 91.94 413 SER A O 1
ATOM 3398 N N . ASP A 1 414 ? -38.453 -3.511 32.844 1.00 93.00 414 ASP A N 1
ATOM 3399 C CA . ASP A 1 414 ? -39.592 -3.084 33.657 1.00 93.00 414 ASP A CA 1
ATOM 3400 C C . ASP A 1 414 ? -39.536 -1.570 33.881 1.00 93.00 414 ASP A C 1
ATOM 3402 O O . ASP A 1 414 ? -40.512 -0.851 33.644 1.00 93.00 414 ASP A O 1
ATOM 3406 N N . SER A 1 415 ? -38.340 -1.061 34.183 1.00 94.50 415 SER A N 1
ATOM 3407 C CA . SER A 1 415 ? -38.084 0.378 34.232 1.00 94.50 415 SER A CA 1
ATOM 3408 C C . SER A 1 415 ? -38.337 1.066 32.885 1.00 94.50 415 SER A C 1
ATOM 3410 O O . SER A 1 415 ? -38.808 2.205 32.857 1.00 94.50 415 SER A O 1
ATOM 3412 N N . LEU A 1 416 ? -38.054 0.405 31.752 1.00 94.31 416 LEU A N 1
ATOM 3413 C CA . LEU A 1 416 ? -38.351 0.964 30.429 1.00 94.31 416 LEU A CA 1
ATOM 3414 C C . LEU A 1 416 ? -39.860 1.121 30.218 1.00 94.31 416 LEU A C 1
ATOM 3416 O O . LEU A 1 416 ? -40.289 2.181 29.758 1.00 94.31 416 LEU A O 1
ATOM 3420 N N . LEU A 1 417 ? -40.662 0.115 30.571 1.00 92.69 417 LEU A N 1
ATOM 3421 C CA . LEU A 1 417 ? -42.121 0.190 30.477 1.00 92.69 417 LEU A CA 1
ATOM 3422 C C . LEU A 1 417 ? -42.679 1.358 31.299 1.00 92.69 417 LEU A C 1
ATOM 3424 O O . LEU A 1 417 ? -43.534 2.110 30.821 1.00 92.69 417 LEU A O 1
ATOM 3428 N N . ASP A 1 418 ? -42.157 1.559 32.507 1.00 93.75 418 ASP A N 1
ATOM 3429 C CA . ASP A 1 418 ? -42.546 2.678 33.366 1.00 93.75 418 ASP A CA 1
ATOM 3430 C C . ASP A 1 418 ? -42.179 4.037 32.763 1.00 93.75 418 ASP A C 1
ATOM 3432 O O . ASP A 1 418 ? -42.950 5.000 32.862 1.00 93.75 418 ASP A O 1
ATOM 3436 N N . VAL A 1 419 ? -41.022 4.130 32.100 1.00 94.19 419 VAL A N 1
ATOM 3437 C CA . VAL A 1 419 ? -40.624 5.322 31.340 1.00 94.19 419 VAL A CA 1
ATOM 3438 C C . VAL A 1 419 ? -41.585 5.570 30.177 1.00 94.19 419 VAL A C 1
ATOM 3440 O O . VAL A 1 419 ? -42.023 6.706 29.999 1.00 94.19 419 VAL A O 1
ATOM 3443 N N . LEU A 1 420 ? -41.962 4.541 29.414 1.00 92.69 420 LEU A N 1
ATOM 3444 C CA . LEU A 1 420 ? -42.894 4.678 28.289 1.00 92.69 420 LEU A CA 1
ATOM 3445 C C . LEU A 1 420 ? -44.281 5.141 28.750 1.00 92.69 420 LEU A C 1
ATOM 3447 O O . LEU A 1 420 ? -44.816 6.103 28.195 1.00 92.69 420 LEU A O 1
ATOM 3451 N N . LYS A 1 421 ? -44.817 4.543 29.820 1.00 93.19 421 LYS A N 1
ATOM 3452 C CA . LYS A 1 421 ? -46.088 4.964 30.437 1.00 93.19 421 LYS A CA 1
ATOM 3453 C C . LYS A 1 421 ? -46.028 6.404 30.948 1.00 93.19 421 LYS A C 1
ATOM 3455 O O . LYS A 1 421 ? -46.980 7.164 30.770 1.00 93.19 421 LYS A O 1
ATOM 3460 N N . TYR A 1 422 ? -44.912 6.800 31.564 1.00 93.19 422 TYR A N 1
ATOM 3461 C CA . TYR A 1 422 ? -44.697 8.180 32.006 1.00 93.19 422 TYR A CA 1
ATOM 3462 C C . TYR A 1 422 ? -44.714 9.159 30.828 1.00 93.19 422 TYR A C 1
ATOM 3464 O O . TYR A 1 422 ? -45.401 10.179 30.893 1.00 93.19 422 TYR A O 1
ATOM 3472 N N . ILE A 1 423 ? -43.997 8.836 29.747 1.00 91.56 423 ILE A N 1
ATOM 3473 C CA . ILE A 1 423 ? -43.936 9.671 28.543 1.00 91.56 423 ILE A CA 1
ATOM 3474 C C . ILE A 1 423 ? -45.328 9.793 27.915 1.00 91.56 423 ILE A C 1
ATOM 3476 O O . ILE A 1 423 ? -45.763 10.910 27.647 1.00 91.56 423 ILE A O 1
ATOM 3480 N N . GLN A 1 424 ? -46.044 8.677 27.742 1.00 90.75 424 GLN A N 1
ATOM 3481 C CA . GLN A 1 424 ? -47.414 8.658 27.219 1.00 90.75 424 GLN A CA 1
ATOM 3482 C C . GLN A 1 424 ? -48.336 9.568 28.025 1.00 90.75 424 GLN A C 1
ATOM 3484 O O . GLN A 1 424 ? -48.976 10.452 27.468 1.00 90.75 424 GLN A O 1
ATOM 3489 N N . LYS A 1 425 ? -48.354 9.407 29.350 1.00 91.25 425 LYS A N 1
ATOM 3490 C CA . LYS A 1 425 ? -49.231 10.192 30.222 1.00 91.25 425 LYS A CA 1
ATOM 3491 C C . LYS A 1 425 ? -48.895 11.686 30.216 1.00 91.25 425 LYS A C 1
ATOM 3493 O O . LYS A 1 425 ? -49.801 12.508 30.322 1.00 91.25 425 LYS A O 1
ATOM 3498 N N . LYS A 1 426 ? -47.609 12.048 30.164 1.00 87.56 426 LYS A N 1
ATOM 3499 C CA . LYS A 1 426 ? -47.160 13.441 30.324 1.00 87.56 426 LYS A CA 1
ATOM 3500 C C . LYS A 1 426 ? -47.136 14.231 29.009 1.00 87.56 426 LYS A C 1
ATOM 3502 O O . LYS A 1 426 ? -47.248 15.453 29.052 1.00 87.56 426 LYS A O 1
ATOM 3507 N N . PHE A 1 427 ? -47.002 13.556 27.867 1.00 87.19 427 PHE A N 1
ATOM 3508 C CA . PHE A 1 427 ? -46.740 14.182 26.565 1.00 87.19 427 PHE A CA 1
ATOM 3509 C C . PHE A 1 427 ? -47.740 13.783 25.468 1.00 87.19 427 PHE A C 1
ATOM 3511 O O . PHE A 1 427 ? -47.440 13.931 24.286 1.00 87.19 427 PHE A O 1
ATOM 3518 N N . ASP A 1 428 ? -48.933 13.311 25.841 1.00 81.56 428 ASP A N 1
ATOM 3519 C CA . ASP A 1 428 ? -49.981 12.848 24.911 1.00 81.56 428 ASP A CA 1
ATOM 3520 C C . ASP A 1 428 ? -50.360 13.896 23.839 1.00 81.56 428 ASP A C 1
ATOM 3522 O O . ASP A 1 428 ? -50.672 13.563 22.700 1.00 81.56 428 ASP A O 1
ATOM 3526 N N . CYS A 1 429 ? -50.242 15.188 24.170 1.00 80.56 429 CYS A N 1
ATOM 3527 C CA . CYS A 1 429 ? -50.556 16.306 23.273 1.00 80.56 429 CYS A CA 1
ATOM 3528 C C . CYS A 1 429 ? -49.365 16.821 22.433 1.00 80.56 429 CYS A C 1
ATOM 3530 O O . CYS A 1 429 ? -49.501 17.846 21.762 1.00 80.56 429 CYS A O 1
ATOM 3532 N N . GLU A 1 430 ? -48.190 16.184 22.490 1.00 84.81 430 GLU A N 1
ATOM 3533 C CA . GLU A 1 430 ? -47.014 16.612 21.716 1.00 84.81 430 GLU A CA 1
ATOM 3534 C C . GLU A 1 430 ? -47.141 16.284 20.217 1.00 84.81 430 GLU A C 1
ATOM 3536 O O . GLU A 1 430 ? -47.872 15.387 19.791 1.00 84.81 430 GLU A O 1
ATOM 3541 N N . GLN A 1 431 ? -46.386 17.005 19.384 1.00 85.12 431 GLN A N 1
ATOM 3542 C CA . GLN A 1 431 ? -46.443 16.855 17.927 1.00 85.12 431 GLN A CA 1
ATOM 3543 C C . GLN A 1 431 ? -45.924 15.487 17.447 1.00 85.12 431 GLN A C 1
ATOM 3545 O O . GLN A 1 431 ? -45.029 14.889 18.042 1.00 85.12 431 GLN A O 1
ATOM 3550 N N . HIS A 1 432 ? -46.406 15.016 16.290 1.00 86.00 432 HIS A N 1
ATOM 3551 C CA . HIS A 1 432 ? -45.977 13.739 15.697 1.00 86.00 432 HIS A CA 1
ATOM 3552 C C . HIS A 1 432 ? -44.453 13.593 15.545 1.00 86.00 432 HIS A C 1
ATOM 3554 O O . HIS A 1 432 ? -43.923 12.488 15.669 1.00 86.00 432 HIS A O 1
ATOM 3560 N N . GLU A 1 433 ? -43.732 14.690 15.294 1.00 86.75 433 GLU A N 1
ATOM 3561 C CA . GLU A 1 433 ? -42.272 14.674 15.173 1.00 86.75 433 GLU A CA 1
ATOM 3562 C C . GLU A 1 433 ? -41.575 14.280 16.487 1.00 86.75 433 GLU A C 1
ATOM 3564 O O . GLU A 1 433 ? -40.597 13.526 16.465 1.00 86.75 433 GLU A O 1
ATOM 3569 N N . PHE A 1 434 ? -42.108 14.709 17.634 1.00 87.94 434 PHE A N 1
ATOM 3570 C CA . PHE A 1 434 ? -41.609 14.331 18.958 1.00 87.94 434 PHE A CA 1
ATOM 3571 C C . PHE A 1 434 ? -41.693 12.813 19.163 1.00 87.94 434 PHE A C 1
ATOM 3573 O O . PHE A 1 434 ? -40.689 12.157 19.459 1.00 87.94 434 PHE A O 1
ATOM 3580 N N . TRP A 1 435 ? -42.861 12.233 18.885 1.00 88.25 435 TRP A N 1
ATOM 3581 C CA . TRP A 1 435 ? -43.092 10.790 18.962 1.00 88.25 435 TRP A CA 1
ATOM 3582 C C . TRP A 1 435 ? -42.218 9.996 17.988 1.00 88.25 435 TRP A C 1
ATOM 3584 O O . TRP A 1 435 ? -41.591 9.005 18.371 1.00 88.25 435 TRP A O 1
ATOM 3594 N N . ALA A 1 436 ? -42.094 10.460 16.741 1.00 88.44 436 ALA A N 1
ATOM 3595 C CA . ALA A 1 436 ? -41.223 9.835 15.749 1.00 88.44 436 ALA A CA 1
ATOM 3596 C C . ALA A 1 436 ? -39.751 9.818 16.202 1.00 88.44 436 ALA A C 1
ATOM 3598 O O . ALA A 1 436 ? -39.031 8.837 15.976 1.00 88.44 436 ALA A O 1
ATOM 3599 N N . ASN A 1 437 ? -39.297 10.883 16.867 1.00 89.75 437 ASN A N 1
ATOM 3600 C CA . ASN A 1 437 ? -37.947 10.980 17.407 1.00 89.75 437 ASN A CA 1
ATOM 3601 C C . ASN A 1 437 ? -37.717 10.012 18.582 1.00 89.75 437 ASN A C 1
ATOM 3603 O O . ASN A 1 437 ? -36.662 9.367 18.627 1.00 89.75 437 ASN A O 1
ATOM 3607 N N . ILE A 1 438 ? -38.699 9.846 19.474 1.00 90.56 438 ILE A N 1
ATOM 3608 C CA . ILE A 1 438 ? -38.657 8.865 20.572 1.00 90.56 438 ILE A CA 1
ATOM 3609 C C . ILE A 1 438 ? -38.591 7.437 20.027 1.00 90.56 438 ILE A C 1
ATOM 3611 O O . ILE A 1 438 ? -37.674 6.694 20.380 1.00 90.56 438 ILE A O 1
ATOM 3615 N N . LEU A 1 439 ? -39.482 7.069 19.103 1.00 89.88 439 LEU A N 1
ATOM 3616 C CA . LEU A 1 439 ? -39.505 5.730 18.500 1.00 89.88 439 LEU A CA 1
ATOM 3617 C C . LEU A 1 439 ? -38.194 5.402 17.773 1.00 89.88 439 LEU A C 1
ATOM 3619 O O . LEU A 1 439 ? -37.658 4.296 17.896 1.00 89.88 439 LEU A O 1
ATOM 3623 N N . ARG A 1 440 ? -37.619 6.376 17.054 1.00 89.69 440 ARG A N 1
ATOM 3624 C CA . ARG A 1 440 ? -36.310 6.214 16.400 1.00 89.69 440 ARG A CA 1
ATOM 3625 C C . ARG A 1 440 ? -35.193 5.980 17.417 1.00 89.69 440 ARG A C 1
ATOM 3627 O O . ARG A 1 440 ? -34.264 5.218 17.138 1.00 89.69 440 ARG A O 1
ATOM 3634 N N . PHE A 1 441 ? -35.264 6.637 18.573 1.00 90.88 441 PHE A N 1
ATOM 3635 C CA . PHE A 1 441 ? -34.289 6.473 19.643 1.00 90.88 441 PHE A CA 1
ATOM 3636 C C . PHE A 1 441 ? -34.426 5.119 20.347 1.00 90.88 441 PHE A C 1
ATOM 3638 O O . PHE A 1 441 ? -33.419 4.422 20.485 1.00 90.88 441 PHE A O 1
ATOM 3645 N N . LEU A 1 442 ? -35.652 4.714 20.697 1.00 89.62 442 LEU A N 1
ATOM 3646 C CA . LEU A 1 442 ? -35.966 3.396 21.263 1.00 89.62 442 LEU A CA 1
ATOM 3647 C C . LEU A 1 442 ? -35.405 2.288 20.379 1.00 89.62 442 LEU A C 1
ATOM 3649 O O . LEU A 1 442 ? -34.522 1.545 20.805 1.00 89.62 442 LEU A O 1
ATOM 3653 N N . ARG A 1 443 ? -35.781 2.286 19.092 1.00 87.12 443 ARG A N 1
ATOM 3654 C CA . ARG A 1 443 ? -35.292 1.305 18.112 1.00 87.12 443 ARG A CA 1
ATOM 3655 C C . ARG A 1 443 ? -33.767 1.205 18.081 1.00 87.12 443 ARG A C 1
ATOM 3657 O O . ARG A 1 443 ? -33.232 0.145 17.792 1.00 87.12 443 ARG A O 1
ATOM 3664 N N . ARG A 1 444 ? -33.031 2.280 18.358 1.00 86.88 444 ARG A N 1
ATOM 3665 C CA . ARG A 1 444 ? -31.563 2.252 18.339 1.00 86.88 444 ARG A CA 1
ATOM 3666 C C . ARG A 1 444 ? -30.946 1.592 19.576 1.00 86.88 444 ARG A C 1
ATOM 3668 O O . ARG A 1 444 ? -29.844 1.057 19.454 1.00 86.88 444 ARG A O 1
ATOM 3675 N N . TYR A 1 445 ? -31.590 1.673 20.739 1.00 84.06 445 TYR A N 1
ATOM 3676 C CA . TYR A 1 445 ? -30.965 1.335 22.025 1.00 84.06 445 TYR A CA 1
ATOM 3677 C C . TYR A 1 445 ? -31.623 0.183 22.778 1.00 84.06 445 TYR A C 1
ATOM 3679 O O . TYR A 1 445 ? -30.955 -0.412 23.614 1.00 84.06 445 TYR A O 1
ATOM 3687 N N . THR A 1 446 ? -32.859 -0.185 22.449 1.00 81.25 446 THR A N 1
ATOM 3688 C CA . THR A 1 446 ? -33.586 -1.255 23.146 1.00 81.25 446 THR A CA 1
ATOM 3689 C C . THR A 1 446 ? -33.629 -2.571 22.362 1.00 81.25 446 THR A C 1
ATOM 3691 O O . THR A 1 446 ? -34.149 -3.555 22.864 1.00 81.25 446 THR A O 1
ATOM 3694 N N . CYS A 1 447 ? -33.020 -2.649 21.166 1.00 70.12 447 CYS A N 1
ATOM 3695 C CA . CYS A 1 447 ? -33.004 -3.867 20.330 1.00 70.12 447 CYS A CA 1
ATOM 3696 C C . CYS A 1 447 ? -32.440 -5.122 21.017 1.00 70.12 447 CYS A C 1
ATOM 3698 O O . CYS A 1 447 ? -32.694 -6.225 20.550 1.00 70.12 447 CYS A O 1
ATOM 3700 N N . SER A 1 448 ? -31.619 -4.961 22.055 1.00 68.69 448 SER A N 1
ATOM 3701 C CA . SER A 1 448 ? -31.030 -6.070 22.811 1.00 68.69 448 SER A CA 1
ATOM 3702 C C . SER A 1 448 ? -31.754 -6.368 24.127 1.00 68.69 448 SER A C 1
ATOM 3704 O O . SER A 1 448 ? -31.310 -7.252 24.850 1.00 68.69 448 SER A O 1
ATOM 3706 N N . MET A 1 449 ? -32.811 -5.620 24.459 1.00 80.81 449 MET A N 1
ATOM 3707 C CA . MET A 1 449 ? -33.597 -5.816 25.679 1.00 80.81 449 MET A CA 1
ATOM 3708 C C . MET A 1 449 ? -34.725 -6.821 25.435 1.00 80.81 449 MET A C 1
ATOM 3710 O O . MET A 1 449 ? -35.243 -6.929 24.322 1.00 80.81 449 MET A O 1
ATOM 3714 N N . ASN A 1 450 ? -35.145 -7.516 26.491 1.00 75.94 450 ASN A N 1
ATOM 3715 C CA . ASN A 1 450 ? -36.351 -8.340 26.461 1.00 75.94 450 ASN A CA 1
ATOM 3716 C C . ASN A 1 450 ? -37.581 -7.435 26.576 1.00 75.94 450 ASN A C 1
ATOM 3718 O O . ASN A 1 450 ? -37.975 -7.042 27.668 1.00 75.94 450 ASN A O 1
ATOM 3722 N N . ILE A 1 451 ? -38.154 -7.074 25.432 1.00 79.88 451 ILE A N 1
ATOM 3723 C CA . ILE A 1 451 ? -39.339 -6.220 25.340 1.00 79.88 451 ILE A CA 1
ATOM 3724 C C . ILE A 1 451 ? -40.588 -7.116 25.303 1.00 79.88 451 ILE A C 1
ATOM 3726 O O . ILE A 1 451 ? -40.644 -8.060 24.513 1.00 79.88 451 ILE A O 1
ATOM 3730 N N . SER A 1 452 ? -41.569 -6.848 26.169 1.00 78.06 452 SER A N 1
ATOM 3731 C CA . SER A 1 452 ? -42.853 -7.570 26.203 1.00 78.06 452 SER A CA 1
ATOM 3732 C C . SER A 1 452 ? -43.869 -6.978 25.216 1.00 78.06 452 SER A C 1
ATOM 3734 O O . SER A 1 452 ? -43.625 -5.930 24.631 1.00 78.06 452 SER A O 1
ATOM 3736 N N . GLN A 1 453 ? -45.032 -7.623 25.053 1.00 75.88 453 GLN A N 1
ATOM 3737 C CA . GLN A 1 453 ? -46.148 -7.070 24.266 1.00 75.88 453 GLN A CA 1
ATOM 3738 C C . GLN A 1 453 ? -46.725 -5.764 24.840 1.00 75.88 453 GLN A C 1
ATOM 3740 O O . GLN A 1 453 ? -47.397 -5.043 24.112 1.00 75.88 453 GLN A O 1
ATOM 3745 N N . ASP A 1 454 ? -46.482 -5.475 26.121 1.00 75.88 454 ASP A N 1
ATOM 3746 C CA . ASP A 1 454 ? -47.018 -4.289 26.802 1.00 75.88 454 ASP A CA 1
ATOM 3747 C C . ASP A 1 454 ? -46.223 -3.004 26.516 1.00 75.88 454 ASP A C 1
ATOM 3749 O O . ASP A 1 454 ? -46.689 -1.913 26.848 1.00 75.88 454 ASP A O 1
ATOM 3753 N N . HIS A 1 455 ? -45.015 -3.136 25.961 1.00 80.50 455 HIS A N 1
ATOM 3754 C CA . HIS A 1 455 ? -44.148 -2.026 25.560 1.00 80.50 455 HIS A CA 1
ATOM 3755 C C . HIS A 1 455 ? -44.459 -1.584 24.130 1.00 80.50 455 HIS A C 1
ATOM 3757 O O . HIS A 1 455 ? -44.383 -0.358 23.879 1.00 80.50 455 HIS A O 1
#

Radius of gyration: 39.22 Å; chains: 1; bounding box: 84×45×106 Å

Organism: Cotesia congregata (NCBI:txid51543)

Sequence (455 aa):
MSIMELSPYLKAIQEVSGSTPGEKYRAINRIAFKLLSSRNIKRSLKNLDFPEVLKLLVEVEIARKLRQPDMILEALKSKNWEVVMRAVKASWFFNGGNKMTSVGFYQTQIFLLVSVKNRRMIIKALADNLAEEPELADNFYDLVTLMCGEKQAKPLLKVCSESFIWNRIKNFKFNYTVVHFLYYKYPEMVIKYLRLSKSDPENFNFTSFARFLPRLLLKHPEVFEELIEKSDDAPMLSARHTGLFLKHCLDAFLKNPHKFLQILAPKVLERKLTEEQRESVFKILVVQEIAKFENAFIGKFKFLDDGKKLSILMSAYKEKHNVDFLDCHEKITPKIMRILPKEDRIKIAKAKFEEKTSPGDELNISYKKSWIAYLDCSESLQFFKSEMEIIEASMRFEVIKRMIYSCAVNNDSDSLLDVLKYIQKKFDCEQHEFWANILRFLRRYTCSMNISQDH

pLDDT: mean 84.94, std 10.35, range [34.12, 96.62]